Protein 7DRG (pdb70)

Radius of gyration: 28.79 Å; Cα contacts (8 Å, |Δi|>4): 1448; chains: 2; bounding box: 82×48×66 Å

Nearest PDB structures (foldseek):
  7drg-assembly1_A  TM=1.002E+00  e=5.098E-74  Pseudomonas aeruginosa PAO1
  7drg-assembly1_B  TM=9.437E-01  e=1.267E-64  Pseudomonas aeruginosa PAO1
  2zba-assembly1_A  TM=2.761E-01  e=6.057E-01  Fusarium sporotrichioides
  8adl-assembly1_W  TM=2.824E-01  e=2.781E+00  Saccharomyces cerevisiae
  7ecv-assembly1_L  TM=2.257E-01  e=3.729E+00  Pseudomonas aeruginosa

Foldseek 3Di:
DVPVVVVCVVPVCPQFDWDVTATFKGKFKKKKFKFFDCLDPQLVVLLLVLVVLLCVPCVVQWFWKAFDDDPDDDRIDGPVPDDRSPPPPHQFDWDWIWIARTPDLQHHHQFIWTWTAHHNVCVCPQTIIMTMTTHGPVVCVVVVCSVVVSNLSSCQRRVGAKMEIFIEMGGGPPPLDDDDQPLLVLALAQYDTFDCRVQNRDPLNPDSFYQFYHQKIWHFPVLCVQLPHDVVVPVQQDLFAWWWADHDTTIIIGQGLHTAPAPDPVGGANLSRLSVCVSRVSRHRQARAAGSPDCVNRVSSSVSSCSSYDPPVCNVVSVVCCVPPGHTDDVSRDPPNTD/DPVPVVVVVVVPDPDDQWDAFLPQVVHGDDATFKGKFKKKKFKFFDCLDPQLLVLLLVLVVLLCVVCVVQWFWKAFDPDPDDDRIDTPVPDDRSPPPPGQQDWDWIWIARGPDLQYHHQWIWTWTAHHPVCVCVQTIIMTMTTHGPVVCVVQVCSVVVSNLSSCLRRVGAKMEIFIEMGGGPPRNLSVQLVRLSLVSAQYDFADCRVLRRDPLNPASAAQFYWQKIKHFQVLCVLLPHPVVLCVQQPLQAWWWADRPGIIIIGQGLHTAPAPDPVGGHNLSRLSNCVSRVSRHRQASAFRHDDDDPPGDGRGDPNRSVSSCVSYDDPVCNVVSVVCCVPPGHTDDPSRDPPNTD

InterPro domains:
  IPR021815 Type VI immunity for VRR-NUC [PF11876] (58-331)

Structure (mmCIF, N/CA/C/O backbone):
data_7DRG
#
_entry.id   7DRG
#
_cell.length_a   81.244
_cell.length_b   46.036
_cell.length_c   97.740
_cell.angle_alpha   90.000
_cell.angle_beta   95.700
_cell.angle_gamma   90.000
#
_symmetry.space_group_name_H-M   'P 1 21 1'
#
loop_
_entity.id
_entity.type
_entity.pdbx_description
1 polymer PA0821
2 water water
#
loop_
_atom_site.group_PDB
_atom_site.id
_atom_site.type_symbol
_atom_site.label_atom_id
_atom_site.label_alt_id
_atom_site.label_comp_id
_atom_site.label_asym_id
_atom_site.label_entity_id
_atom_site.label_seq_id
_atom_site.pdbx_PDB_ins_code
_atom_site.Cartn_x
_atom_site.Cartn_y
_atom_site.Cartn_z
_atom_site.occupancy
_atom_site.B_iso_or_equiv
_atom_site.auth_seq_id
_atom_site.auth_comp_id
_atom_site.auth_asym_id
_atom_site.auth_atom_id
_atom_site.pdbx_PDB_model_num
ATOM 1 N N . PRO A 1 4 ? 11.020 31.126 18.689 1.00 84.04 4 PRO A N 1
ATOM 2 C CA . PRO A 1 4 ? 12.024 32.043 19.239 1.00 85.61 4 PRO A CA 1
ATOM 3 C C . PRO A 1 4 ? 13.159 32.305 18.273 1.00 85.32 4 PRO A C 1
ATOM 4 O O . PRO A 1 4 ? 14.301 31.985 18.614 1.00 83.71 4 PRO A O 1
ATOM 8 N N . PHE A 1 5 ? 12.857 32.837 17.088 1.00 88.66 5 PHE A N 1
ATOM 9 C CA . PHE A 1 5 ? 13.918 33.241 16.175 1.00 86.45 5 PHE A CA 1
ATOM 10 C C . PHE A 1 5 ? 14.959 34.077 16.906 1.00 82.70 5 PHE A C 1
ATOM 11 O O . PHE A 1 5 ? 16.158 33.775 16.872 1.00 85.51 5 PHE A O 1
ATOM 19 N N . ASP A 1 6 ? 14.509 35.132 17.579 1.00 75.26 6 ASP A N 1
ATOM 20 C CA . ASP A 1 6 ? 15.330 35.944 18.471 1.00 68.05 6 ASP A CA 1
ATOM 21 C C . ASP A 1 6 ? 14.753 35.739 19.870 1.00 58.20 6 ASP A C 1
ATOM 22 O O . ASP A 1 6 ? 13.737 36.344 20.226 1.00 54.05 6 ASP A O 1
ATOM 27 N N . LEU A 1 7 ? 15.401 34.874 20.658 1.00 55.65 7 LEU A N 1
ATOM 28 C CA . LEU A 1 7 ? 14.829 34.472 21.941 1.00 51.95 7 LEU A CA 1
ATOM 29 C C . LEU A 1 7 ? 14.703 35.658 22.888 1.00 47.65 7 LEU A C 1
ATOM 30 O O . LEU A 1 7 ? 13.664 35.839 23.535 1.00 45.83 7 LEU A O 1
ATOM 35 N N . ALA A 1 8 ? 15.759 36.470 22.998 1.00 44.86 8 ALA A N 1
ATOM 36 C CA . ALA A 1 8 ? 15.701 37.647 23.862 1.00 48.47 8 ALA A CA 1
ATOM 37 C C . ALA A 1 8 ? 14.566 38.580 23.453 1.00 53.50 8 ALA A C 1
ATOM 38 O O . ALA A 1 8 ? 13.815 39.072 24.306 1.00 50.92 8 ALA A O 1
ATOM 40 N N . ALA A 1 9 ? 14.411 38.818 22.146 1.00 54.50 9 ALA A N 1
ATOM 41 C CA . ALA A 1 9 ? 13.316 39.657 21.673 1.00 55.71 9 ALA A CA 1
ATOM 42 C C . ALA A 1 9 ? 11.964 39.040 22.003 1.00 47.26 9 ALA A C 1
ATOM 43 O O . ALA A 1 9 ? 11.019 39.757 22.347 1.00 48.03 9 ALA A O 1
ATOM 45 N N . GLU A 1 10 ? 11.849 37.712 21.906 1.00 44.93 10 GLU A N 1
ATOM 46 C CA . GLU A 1 10 ? 10.584 37.059 22.235 1.00 49.11 10 GLU A CA 1
ATOM 47 C C . GLU A 1 10 ? 10.279 37.154 23.726 1.00 42.14 10 GLU A C 1
ATOM 48 O O . GLU A 1 10 ? 9.127 37.382 24.118 1.00 40.61 10 GLU A O 1
ATOM 54 N N . LEU A 1 11 ? 11.294 36.974 24.574 1.00 42.28 11 LEU A N 1
ATOM 55 C CA . LEU A 1 11 ? 11.091 37.109 26.012 1.00 45.53 11 LEU A CA 1
ATOM 56 C C . LEU A 1 11 ? 10.757 38.539 26.418 1.00 49.99 11 LEU A C 1
ATOM 57 O O . LEU A 1 11 ? 10.147 38.745 27.473 1.00 54.10 11 LEU A O 1
ATOM 62 N N . ALA A 1 12 ? 11.148 39.530 25.611 1.00 45.98 12 ALA A N 1
ATOM 63 C CA . ALA A 1 12 ? 10.785 40.912 25.911 1.00 46.93 12 ALA A CA 1
ATOM 64 C C . ALA A 1 12 ? 9.275 41.107 25.853 1.00 50.40 12 ALA A C 1
ATOM 65 O O . ALA A 1 12 ? 8.704 41.853 26.658 1.00 50.95 12 ALA A O 1
ATOM 67 N N . LYS A 1 13 ? 8.612 40.445 24.908 1.00 49.23 13 LYS A N 1
ATOM 68 C CA . LYS A 1 13 ? 7.167 40.573 24.767 1.00 51.24 13 LYS A CA 1
ATOM 69 C C . LYS A 1 13 ? 6.405 39.564 25.618 1.00 53.78 13 LYS A C 1
ATOM 70 O O . LYS A 1 13 ? 5.266 39.838 26.017 1.00 51.51 13 LYS A O 1
ATOM 76 N N . GLN A 1 14 ? 7.007 38.406 25.905 1.00 55.29 14 GLN A N 1
ATOM 77 C CA . GLN A 1 14 ? 6.429 37.395 26.792 1.00 54.35 14 GLN A CA 1
ATOM 78 C C . GLN A 1 14 ? 7.507 36.933 27.766 1.00 54.57 14 GLN A C 1
ATOM 79 O O . GLN A 1 14 ? 8.238 35.972 27.489 1.00 47.48 14 GLN A O 1
ATOM 85 N N . PRO A 1 15 ? 7.633 37.591 28.923 1.00 51.79 15 PRO A N 1
ATOM 86 C CA . PRO A 1 15 ? 8.689 37.205 29.880 1.00 54.61 15 PRO A CA 1
ATOM 87 C C . PRO A 1 15 ? 8.579 35.773 30.378 1.00 53.92 15 PRO A C 1
ATOM 88 O O . PRO A 1 15 ? 9.607 35.143 30.660 1.00 47.16 15 PRO A O 1
ATOM 92 N N . HIS A 1 16 ? 7.363 35.242 30.509 1.00 49.74 16 HIS A N 1
ATOM 93 C CA . HIS A 1 16 ? 7.146 33.887 30.995 1.00 48.52 16 HIS A CA 1
ATOM 94 C C . HIS A 1 16 ? 6.918 32.893 29.857 1.00 42.27 16 HIS A C 1
ATOM 95 O O . HIS A 1 16 ? 6.312 31.837 30.074 1.00 42.68 16 HIS A O 1
ATOM 102 N N . LEU A 1 17 ? 7.417 33.202 28.654 1.00 40.59 17 LEU A N 1
ATOM 103 C CA . LEU A 1 17 ? 7.206 32.329 27.499 1.00 44.80 17 LEU A CA 1
ATOM 104 C C . LEU A 1 17 ? 7.770 30.927 27.724 1.00 41.90 17 LEU A C 1
ATOM 105 O O . LEU A 1 17 ? 7.187 29.937 27.266 1.00 41.70 17 LEU A O 1
ATOM 110 N N . LEU A 1 18 ? 8.903 30.817 28.404 1.00 40.67 18 LEU A N 1
ATOM 111 C CA . LEU A 1 18 ? 9.519 29.515 28.615 1.00 40.18 18 LEU A CA 1
ATOM 112 C C . LEU A 1 18 ? 8.926 28.753 29.797 1.00 35.65 18 LEU A C 1
ATOM 113 O O . LEU A 1 18 ? 9.358 27.626 30.074 1.00 31.82 18 LEU A O 1
ATOM 118 N N . GLU A 1 19 ? 7.986 29.351 30.530 1.00 32.13 19 GLU A N 1
ATOM 119 C CA . GLU A 1 19 ? 7.444 28.766 31.747 1.00 36.79 19 GLU A CA 1
ATOM 120 C C . GLU A 1 19 ? 6.008 28.297 31.550 1.00 45.28 19 GLU A C 1
ATOM 121 O O . GLU A 1 19 ? 5.251 28.848 30.743 1.00 43.74 19 GLU A O 1
ATOM 127 N N . ILE A 1 20 ? 5.646 27.268 32.310 1.00 38.34 20 ILE A N 1
ATOM 128 C CA . ILE A 1 20 ? 4.269 26.806 32.444 1.00 35.07 20 ILE A CA 1
ATOM 129 C C . ILE A 1 20 ? 3.900 26.921 33.916 1.00 38.75 20 ILE A C 1
ATOM 130 O O . ILE A 1 20 ? 4.612 26.395 34.780 1.00 34.31 20 ILE A O 1
ATOM 135 N N . ALA A 1 21 ? 2.811 27.630 34.199 1.00 39.01 21 ALA A N 1
ATOM 136 C CA . ALA A 1 21 ? 2.438 27.913 35.578 1.00 49.84 21 ALA A CA 1
ATOM 137 C C . ALA A 1 21 ? 1.962 26.649 36.285 1.00 53.30 21 ALA A C 1
ATOM 138 O O . ALA A 1 21 ? 1.355 25.761 35.681 1.00 49.97 21 ALA A O 1
ATOM 140 N N . GLY A 1 22 ? 2.249 26.575 37.581 1.00 53.20 22 GLY A N 1
ATOM 141 C CA . GLY A 1 22 ? 1.775 25.483 38.408 1.00 52.42 22 GLY A CA 1
ATOM 142 C C . GLY A 1 22 ? 0.563 25.900 39.219 1.00 57.05 22 GLY A C 1
ATOM 143 O O . GLY A 1 22 ? 0.496 27.032 39.705 1.00 60.67 22 GLY A O 1
ATOM 144 N N . GLU A 1 31 ? 0.125 29.641 46.529 1.00 74.82 31 GLU A N 1
ATOM 145 C CA . GLU A 1 31 ? -0.123 28.345 45.904 1.00 80.22 31 GLU A CA 1
ATOM 146 C C . GLU A 1 31 ? 0.301 28.334 44.436 1.00 81.72 31 GLU A C 1
ATOM 147 O O . GLU A 1 31 ? 0.120 27.334 43.739 1.00 83.88 31 GLU A O 1
ATOM 153 N N . ASP A 1 32 ? 0.860 29.445 43.967 1.00 73.76 32 ASP A N 1
ATOM 154 C CA . ASP A 1 32 ? 1.308 29.567 42.587 1.00 67.12 32 ASP A CA 1
ATOM 155 C C . ASP A 1 32 ? 2.803 29.289 42.511 1.00 59.11 32 ASP A C 1
ATOM 156 O O . ASP A 1 32 ? 3.585 29.837 43.296 1.00 54.21 32 ASP A O 1
ATOM 161 N N . TYR A 1 33 ? 3.194 28.426 41.579 1.00 50.66 33 TYR A N 1
ATOM 162 C CA . TYR A 1 33 ? 4.593 28.065 41.410 1.00 41.85 33 TYR A CA 1
ATOM 163 C C . TYR A 1 33 ? 4.853 27.824 39.931 1.00 36.82 33 TYR A C 1
ATOM 164 O O . TYR A 1 33 ? 3.925 27.720 39.125 1.00 38.50 33 TYR A O 1
ATOM 173 N N . ILE A 1 34 ? 6.133 27.741 39.578 1.00 32.47 34 ILE A N 1
ATOM 174 C CA . ILE A 1 34 ? 6.529 27.443 38.204 1.00 29.68 34 ILE A CA 1
ATOM 175 C C . ILE A 1 34 ? 6.488 25.930 38.028 1.00 26.47 34 ILE A C 1
ATOM 176 O O . ILE A 1 34 ? 7.266 25.205 38.649 1.00 30.17 34 ILE A O 1
ATOM 181 N N . GLY A 1 35 ? 5.570 25.448 37.185 1.00 28.41 35 GLY A N 1
ATOM 182 C CA . GLY A 1 35 ? 5.434 24.014 36.995 1.00 27.68 35 GLY A CA 1
ATOM 183 C C . GLY A 1 35 ? 6.418 23.431 36.006 1.00 29.43 35 GLY A C 1
ATOM 184 O O . GLY A 1 35 ? 6.759 22.248 36.096 1.00 30.13 35 GLY A O 1
ATOM 185 N N . ALA A 1 36 ? 6.878 24.232 35.050 1.00 26.23 36 ALA A N 1
ATOM 186 C CA . ALA A 1 36 ? 7.821 23.746 34.049 1.00 24.52 36 ALA A CA 1
ATOM 187 C C . ALA A 1 36 ? 8.585 24.929 33.477 1.00 28.97 36 ALA A C 1
ATOM 188 O O . ALA A 1 36 ? 8.045 26.031 33.367 1.00 25.69 36 ALA A O 1
ATOM 190 N N . VAL A 1 37 ? 9.847 24.699 33.116 1.00 22.47 37 VAL A N 1
ATOM 191 C CA . VAL A 1 37 ? 10.634 25.722 32.438 1.00 24.16 37 VAL A CA 1
ATOM 192 C C . VAL A 1 37 ? 11.447 25.073 31.323 1.00 24.55 37 VAL A C 1
ATOM 193 O O . VAL A 1 37 ? 12.074 24.025 31.519 1.00 23.44 37 VAL A O 1
ATOM 197 N N . LEU A 1 38 ? 11.417 25.693 30.147 1.00 22.63 38 LEU A N 1
ATOM 198 C CA . LEU A 1 38 ? 12.168 25.197 29.003 1.00 21.99 38 LEU A CA 1
ATOM 199 C C . LEU A 1 38 ? 13.639 25.581 29.133 1.00 24.72 38 LEU A C 1
ATOM 200 O O . LEU A 1 38 ? 13.971 26.742 29.391 1.00 24.45 38 LEU A O 1
ATOM 205 N N . CYS A 1 39 ? 14.523 24.603 28.956 1.00 21.48 39 CYS A N 1
ATOM 206 C CA . CYS A 1 39 ? 15.947 24.822 29.161 1.00 20.47 39 CYS A CA 1
ATOM 207 C C . CYS A 1 39 ? 16.727 23.855 28.279 1.00 17.55 39 CYS A C 1
ATOM 208 O O . CYS A 1 39 ? 16.153 23.094 27.499 1.00 19.90 39 CYS A O 1
ATOM 211 N N . LEU A 1 40 ? 18.058 23.897 28.401 1.00 18.58 40 LEU A N 1
ATOM 212 C CA . LEU A 1 40 ? 18.947 22.975 27.696 1.00 18.41 40 LEU A CA 1
ATOM 213 C C . LEU A 1 40 ? 19.387 21.911 28.696 1.00 17.43 40 LEU A C 1
ATOM 214 O O . LEU A 1 40 ? 20.115 22.212 29.643 1.00 20.54 40 LEU A O 1
ATOM 219 N N . ARG A 1 41 ? 18.929 20.680 28.497 1.00 17.41 41 ARG A N 1
ATOM 220 C CA . ARG A 1 41 ? 19.121 19.601 29.454 1.00 17.62 41 ARG A CA 1
ATOM 221 C C . ARG A 1 41 ? 19.888 18.452 28.817 1.00 19.55 41 ARG A C 1
ATOM 222 O O . ARG A 1 41 ? 19.621 18.077 27.671 1.00 19.17 41 ARG A O 1
ATOM 230 N N . GLY A 1 42 ? 20.850 17.909 29.557 1.00 18.34 42 GLY A N 1
ATOM 231 C CA . GLY A 1 42 ? 21.540 16.690 29.170 1.00 19.09 42 GLY A CA 1
ATOM 232 C C . GLY A 1 42 ? 21.131 15.549 30.082 1.00 18.69 42 GLY A C 1
ATOM 233 O O . GLY A 1 42 ? 20.940 15.745 31.281 1.00 19.78 42 GLY A O 1
ATOM 234 N N . THR A 1 43 ? 21.011 14.358 29.502 1.00 19.58 43 THR A N 1
ATOM 235 C CA . THR A 1 43 ? 20.584 13.158 30.216 1.00 19.54 43 THR A CA 1
ATOM 236 C C . THR A 1 43 ? 21.577 12.052 29.903 1.00 22.88 43 THR A C 1
ATOM 237 O O . THR A 1 43 ? 21.796 11.734 28.730 1.00 22.44 43 THR A O 1
ATOM 241 N N . LEU A 1 44 ? 22.176 11.467 30.935 1.00 22.99 44 LEU A N 1
ATOM 242 C CA . LEU A 1 44 ? 23.137 10.388 30.756 1.00 23.63 44 LEU A CA 1
ATOM 243 C C . LEU A 1 44 ? 22.680 9.177 31.553 1.00 27.26 44 LEU A C 1
ATOM 244 O O . LEU A 1 44 ? 22.389 9.291 32.747 1.00 25.07 44 LEU A O 1
ATOM 249 N N . TYR A 1 45 ? 22.609 8.027 30.890 1.00 23.27 45 TYR A N 1
ATOM 250 C CA . TYR A 1 45 ? 22.274 6.758 31.528 1.00 26.32 45 TYR A CA 1
ATOM 251 C C . TYR A 1 45 ? 23.561 5.962 31.708 1.00 25.76 45 TYR A C 1
ATOM 252 O O . TYR A 1 45 ? 24.246 5.669 30.727 1.00 26.41 45 TYR A O 1
ATOM 261 N N . PHE A 1 46 ? 23.883 5.601 32.949 1.00 26.48 46 PHE A N 1
ATOM 262 C CA . PHE A 1 46 ? 25.183 5.006 33.227 1.00 26.69 46 PHE A CA 1
ATOM 263 C C . PHE A 1 46 ? 25.037 3.958 34.320 1.00 25.74 46 PHE A C 1
ATOM 264 O O . PHE A 1 46 ? 24.045 3.931 35.052 1.00 29.41 46 PHE A O 1
ATOM 272 N N . LYS A 1 47 ? 26.056 3.115 34.448 1.00 27.75 47 LYS A N 1
ATOM 273 C CA . LYS A 1 47 ? 26.009 2.021 35.407 1.00 31.99 47 LYS A CA 1
ATOM 274 C C . LYS A 1 47 ? 27.080 2.179 36.482 1.00 28.61 47 LYS A C 1
ATOM 275 O O . LYS A 1 47 ? 27.990 3.008 36.384 1.00 32.14 47 LYS A O 1
ATOM 281 N N . LYS A 1 48 ? 26.917 1.364 37.533 1.00 35.89 48 LYS A N 1
ATOM 282 C CA . LYS A 1 48 ? 27.838 1.251 38.668 1.00 35.98 48 LYS A CA 1
ATOM 283 C C . LYS A 1 48 ? 27.779 2.462 39.596 1.00 31.69 48 LYS A C 1
ATOM 284 O O . LYS A 1 48 ? 28.766 2.784 40.260 1.00 34.73 48 LYS A O 1
ATOM 290 N N . ALA A 1 49 ? 26.617 3.117 39.697 1.00 29.65 49 ALA A N 1
ATOM 291 C CA . ALA A 1 49 ? 26.501 4.261 40.596 1.00 35.52 49 ALA A CA 1
ATOM 292 C C . ALA A 1 49 ? 26.699 3.873 42.055 1.00 38.44 49 ALA A C 1
ATOM 293 O O . ALA A 1 49 ? 26.922 4.753 42.894 1.00 33.84 49 ALA A O 1
ATOM 295 N N . HIS A 1 50 ? 26.623 2.583 42.374 1.00 39.01 50 HIS A N 1
ATOM 296 C CA . HIS A 1 50 ? 26.797 2.111 43.740 1.00 37.72 50 HIS A CA 1
ATOM 297 C C . HIS A 1 50 ? 28.259 1.907 44.123 1.00 45.71 50 HIS A C 1
ATOM 298 O O . HIS A 1 50 ? 28.534 1.615 45.292 1.00 47.37 50 HIS A O 1
ATOM 305 N N . THR A 1 51 ? 29.225 2.049 43.151 1.00 38.76 51 THR A N 1
ATOM 306 C CA . THR A 1 51 ? 30.646 1.810 43.381 1.00 38.97 51 THR A CA 1
ATOM 307 C C . THR A 1 51 ? 31.370 3.107 43.732 1.00 43.44 51 THR A C 1
ATOM 308 O O . THR A 1 51 ? 30.993 4.183 43.259 1.00 37.05 51 THR A O 1
ATOM 312 N N . PRO A 1 52 ? 32.422 3.028 44.553 1.00 42.12 52 PRO A N 1
ATOM 313 C CA . PRO A 1 52 ? 33.123 4.257 44.962 1.00 40.36 52 PRO A CA 1
ATOM 314 C C . PRO A 1 52 ? 33.773 5.005 43.813 1.00 39.54 52 PRO A C 1
ATOM 315 O O . PRO A 1 52 ? 33.868 6.238 43.863 1.00 40.44 52 PRO A O 1
ATOM 319 N N . LEU A 1 53 ? 34.243 4.295 42.785 1.00 41.46 53 LEU A N 1
ATOM 320 C CA . LEU A 1 53 ? 34.899 4.962 41.665 1.00 39.76 53 LEU A CA 1
ATOM 321 C C . LEU A 1 53 ? 33.921 5.873 40.932 1.00 33.15 53 LEU A C 1
ATOM 322 O O . LEU A 1 53 ? 34.236 7.030 40.627 1.00 31.69 53 LEU A O 1
ATOM 327 N N . VAL A 1 54 ? 32.714 5.369 40.665 1.00 38.55 54 VAL A N 1
ATOM 328 C CA . VAL A 1 54 ? 31.716 6.157 39.950 1.00 31.08 54 VAL A CA 1
ATOM 329 C C . VAL A 1 54 ? 31.178 7.284 40.822 1.00 33.64 54 VAL A C 1
ATOM 330 O O . VAL A 1 54 ? 30.875 8.376 40.325 1.00 31.65 54 VAL A O 1
ATOM 334 N N . ARG A 1 55 ? 31.062 7.058 42.131 1.00 32.20 55 ARG A N 1
ATOM 335 C CA . ARG A 1 55 ? 30.579 8.119 43.006 1.00 33.25 55 ARG A CA 1
ATOM 336 C C . ARG A 1 55 ? 31.532 9.307 43.007 1.00 31.34 55 ARG A C 1
ATOM 337 O O . ARG A 1 55 ? 31.097 10.464 42.987 1.00 32.96 55 ARG A O 1
ATOM 345 N N . GLU A 1 56 ? 32.839 9.043 43.012 1.00 31.50 56 GLU A N 1
ATOM 346 C CA . GLU A 1 56 ? 33.803 10.132 42.894 1.00 31.83 56 GLU A CA 1
ATOM 347 C C . GLU A 1 56 ? 33.681 10.832 41.545 1.00 30.84 56 GLU A C 1
ATOM 348 O O . GLU A 1 56 ? 33.780 12.061 41.468 1.00 32.38 56 GLU A O 1
ATOM 354 N N . SER A 1 57 ? 33.454 10.067 40.474 1.00 31.36 57 SER A N 1
ATOM 355 C CA . SER A 1 57 ? 33.268 10.679 39.159 1.00 28.43 57 SER A CA 1
ATOM 356 C C . SER A 1 57 ? 32.064 11.615 39.148 1.00 27.48 57 SER A C 1
ATOM 357 O O . SER A 1 57 ? 32.121 12.709 38.574 1.00 29.54 57 SER A O 1
ATOM 360 N N . LEU A 1 58 ? 30.964 11.203 39.777 1.00 27.81 58 LEU A N 1
ATOM 361 C CA . LEU A 1 58 ? 29.803 12.083 39.878 1.00 25.64 58 LEU A CA 1
ATOM 362 C C . LEU A 1 58 ? 30.144 13.356 40.638 1.00 29.26 58 LEU A C 1
ATOM 363 O O . LEU A 1 58 ? 29.667 14.444 40.291 1.00 29.35 58 LEU A O 1
ATOM 368 N N . CYS A 1 59 ? 30.982 13.246 41.673 1.00 31.16 59 CYS A N 1
ATOM 369 C CA . CYS A 1 59 ? 31.359 14.435 42.425 1.00 31.79 59 CYS A CA 1
ATOM 370 C C . CYS A 1 59 ? 32.270 15.342 41.614 1.00 27.09 59 CYS A C 1
ATOM 371 O O . CYS A 1 59 ? 32.185 16.569 41.743 1.00 31.49 59 CYS A O 1
ATOM 374 N N . GLN A 1 60 ? 33.141 14.761 40.778 1.00 29.19 60 GLN A N 1
ATOM 375 C CA . GLN A 1 60 ? 33.935 15.560 39.850 1.00 28.15 60 GLN A CA 1
ATOM 376 C C . GLN A 1 60 ? 33.040 16.269 38.843 1.00 27.88 60 GLN A C 1
ATOM 377 O O . GLN A 1 60 ? 33.283 17.431 38.492 1.00 29.27 60 GLN A O 1
ATOM 383 N N . CYS A 1 61 ? 31.996 15.584 38.372 1.00 28.03 61 CYS A N 1
ATOM 384 C CA . CYS A 1 61 ? 31.022 16.220 37.492 1.00 26.15 61 CYS A CA 1
ATOM 385 C C . CYS A 1 61 ? 30.356 17.409 38.173 1.00 26.81 61 CYS A C 1
ATOM 386 O O . CYS A 1 61 ? 30.239 18.487 37.578 1.00 27.13 61 CYS A O 1
ATOM 389 N N . PHE A 1 62 ? 29.935 17.245 39.433 1.00 27.31 62 PHE A N 1
ATOM 390 C CA . PHE A 1 62 ? 29.288 18.355 40.122 1.00 24.90 62 PHE A CA 1
ATOM 391 C C . PHE A 1 62 ? 30.256 19.509 40.351 1.00 29.19 62 PHE A C 1
ATOM 392 O O . PHE A 1 62 ? 29.869 20.674 40.206 1.00 29.31 62 PHE A O 1
ATOM 400 N N . ASP A 1 63 ? 31.510 19.207 40.725 1.00 29.31 63 ASP A N 1
ATOM 401 C CA . ASP A 1 63 ? 32.538 20.243 40.817 1.00 31.84 63 ASP A CA 1
ATOM 402 C C . ASP A 1 63 ? 32.537 21.115 39.570 1.00 29.50 63 ASP A C 1
ATOM 403 O O . ASP A 1 63 ? 32.554 22.349 39.645 1.00 31.14 63 ASP A O 1
ATOM 408 N N . GLU A 1 64 ? 32.533 20.470 38.408 1.00 28.60 64 GLU A N 1
ATOM 409 C CA . GLU A 1 64 ? 32.569 21.175 37.135 1.00 26.21 64 GLU A CA 1
ATOM 410 C C . GLU A 1 64 ? 31.288 21.972 36.898 1.00 25.78 64 GLU A C 1
ATOM 411 O O . GLU A 1 64 ? 31.334 23.133 36.469 1.00 27.10 64 GLU A O 1
ATOM 417 N N . PHE A 1 65 ? 30.132 21.358 37.156 1.00 25.66 65 PHE A N 1
ATOM 418 C CA . PHE A 1 65 ? 28.864 22.066 36.999 1.00 26.74 65 PHE A CA 1
ATOM 419 C C . PHE A 1 65 ? 28.786 23.265 37.937 1.00 22.57 65 PHE A C 1
ATOM 420 O O . PHE A 1 65 ? 28.330 24.348 37.546 1.00 27.71 65 PHE A O 1
ATOM 428 N N . GLU A 1 66 ? 29.242 23.085 39.177 1.00 27.92 66 GLU A N 1
ATOM 429 C CA . GLU A 1 66 ? 29.136 24.127 40.190 1.00 30.83 66 GLU A CA 1
ATOM 430 C C . GLU A 1 66 ? 29.956 25.364 39.839 1.00 28.65 66 GLU A C 1
ATOM 431 O O . GLU A 1 66 ? 29.579 26.476 40.225 1.00 33.63 66 GLU A O 1
ATOM 437 N N . ARG A 1 67 ? 31.078 25.206 39.123 1.00 27.72 67 ARG A N 1
ATOM 438 C CA . ARG A 1 67 ? 31.831 26.386 38.702 1.00 27.86 67 ARG A CA 1
ATOM 439 C C . ARG A 1 67 ? 30.970 27.334 37.875 1.00 32.46 67 ARG A C 1
ATOM 440 O O . ARG A 1 67 ? 31.174 28.552 37.915 1.00 35.93 67 ARG A O 1
ATOM 448 N N . LEU A 1 68 ? 29.997 26.801 37.136 1.00 29.17 68 LEU A N 1
ATOM 449 C CA . LEU A 1 68 ? 29.094 27.629 36.344 1.00 28.20 68 LEU A CA 1
ATOM 450 C C . LEU A 1 68 ? 27.837 28.017 37.114 1.00 27.83 68 LEU A C 1
ATOM 451 O O . LEU A 1 68 ? 27.359 29.154 37.001 1.00 30.27 68 LEU A O 1
ATOM 456 N N . ALA A 1 69 ? 27.301 27.089 37.903 1.00 28.25 69 ALA A N 1
ATOM 457 C CA . ALA A 1 69 ? 25.961 27.229 38.458 1.00 29.41 69 ALA A CA 1
ATOM 458 C C . ALA A 1 69 ? 25.914 27.813 39.861 1.00 31.52 69 ALA A C 1
ATOM 459 O O . ALA A 1 69 ? 24.833 28.228 40.293 1.00 30.80 69 ALA A O 1
ATOM 461 N N . GLU A 1 70 ? 27.033 27.844 40.578 1.00 29.32 70 GLU A N 1
ATOM 462 C CA . GLU A 1 70 ? 27.059 28.327 41.959 1.00 30.62 70 GLU A CA 1
ATOM 463 C C . GLU A 1 70 ? 26.318 29.643 42.174 1.00 35.37 70 GLU A C 1
ATOM 464 O O . GLU A 1 70 ? 25.583 29.734 43.168 1.00 35.89 70 GLU A O 1
ATOM 470 N N . PRO A 1 71 ? 26.421 30.666 41.316 1.00 35.24 71 PRO A N 1
ATOM 471 C CA . PRO A 1 71 ? 25.666 31.900 41.581 1.00 36.95 71 PRO A CA 1
ATOM 472 C C . PRO A 1 71 ? 24.155 31.730 41.527 1.00 37.83 71 PRO A C 1
ATOM 473 O O . PRO A 1 71 ? 23.434 32.572 42.082 1.00 41.44 71 PRO A O 1
ATOM 477 N N . HIS A 1 72 ? 23.651 30.665 40.901 1.00 30.75 72 HIS A N 1
ATOM 478 C CA . HIS A 1 72 ? 22.239 30.565 40.569 1.00 26.91 72 HIS A CA 1
ATOM 479 C C . HIS A 1 72 ? 21.494 29.456 41.298 1.00 30.97 72 HIS A C 1
ATOM 480 O O . HIS A 1 72 ? 20.260 29.497 41.340 1.00 31.04 72 HIS A O 1
ATOM 487 N N . LEU A 1 73 ? 22.197 28.481 41.870 1.00 32.72 73 LEU A N 1
ATOM 488 C CA . LEU A 1 73 ? 21.527 27.384 42.559 1.00 30.28 73 LEU A CA 1
ATOM 489 C C . LEU A 1 73 ? 20.883 27.862 43.860 1.00 28.81 73 LEU A C 1
ATOM 490 O O . LEU A 1 73 ? 21.435 28.699 44.582 1.00 33.80 73 LEU A O 1
ATOM 495 N N . THR A 1 74 ? 19.704 27.319 44.160 1.00 27.76 74 THR A N 1
ATOM 496 C CA . THR A 1 74 ? 18.924 27.761 45.309 1.00 29.57 74 THR A CA 1
ATOM 497 C C . THR A 1 74 ? 18.556 26.653 46.288 1.00 35.10 74 THR A C 1
ATOM 498 O O . THR A 1 74 ? 18.450 26.925 47.488 1.00 33.37 74 THR A O 1
ATOM 502 N N . TRP A 1 75 ? 18.349 25.424 45.819 1.00 31.76 75 TRP A N 1
ATOM 503 C CA . TRP A 1 75 ? 17.795 24.360 46.645 1.00 31.36 75 TRP A CA 1
ATOM 504 C C . TRP A 1 75 ? 18.453 23.024 46.331 1.00 33.55 75 TRP A C 1
ATOM 505 O O . TRP A 1 75 ? 18.833 22.752 45.188 1.00 33.01 75 TRP A O 1
ATOM 516 N N . LEU A 1 76 ? 18.558 22.182 47.360 1.00 31.97 76 LEU A N 1
ATOM 517 C CA . LEU A 1 76 ? 18.916 20.775 47.212 1.00 31.73 76 LEU A CA 1
ATOM 518 C C . LEU A 1 76 ? 17.776 19.910 47.728 1.00 37.15 76 LEU A C 1
ATOM 519 O O . LEU A 1 76 ? 17.425 19.979 48.913 1.00 35.63 76 LEU A O 1
ATOM 524 N N . TRP A 1 77 ? 17.211 19.095 46.843 1.00 32.61 77 TRP A N 1
ATOM 525 C CA . TRP A 1 77 ? 16.197 18.114 47.198 1.00 35.90 77 TRP A CA 1
ATOM 526 C C . TRP A 1 77 ? 16.815 16.723 47.271 1.00 41.03 77 TRP A C 1
ATOM 527 O O . TRP A 1 77 ? 17.606 16.333 46.405 1.00 38.53 77 TRP A O 1
ATOM 538 N N . ARG A 1 78 ? 16.446 15.981 48.313 1.00 37.39 78 ARG A N 1
ATOM 539 C CA . ARG A 1 78 ? 16.862 14.598 48.495 1.00 40.65 78 ARG A CA 1
ATOM 540 C C . ARG A 1 78 ? 15.660 13.794 48.965 1.00 51.55 78 ARG A C 1
ATOM 541 O O . ARG A 1 78 ? 14.891 14.258 49.810 1.00 49.87 78 ARG A O 1
ATOM 549 N N . GLU A 1 79 ? 15.495 12.596 48.410 1.00 49.93 79 GLU A N 1
ATOM 550 C CA . GLU A 1 79 ? 14.382 11.724 48.769 1.00 55.75 79 GLU A CA 1
ATOM 551 C C . GLU A 1 79 ? 14.809 10.823 49.922 1.00 59.83 79 GLU A C 1
ATOM 552 O O . GLU A 1 79 ? 15.628 9.916 49.743 1.00 59.04 79 GLU A O 1
ATOM 558 N N . GLU A 1 80 ? 14.255 11.089 51.110 1.00 64.58 80 GLU A N 1
ATOM 559 C CA . GLU A 1 80 ? 14.468 10.329 52.338 1.00 70.19 80 GLU A CA 1
ATOM 560 C C . GLU A 1 80 ? 15.951 10.142 52.638 1.00 70.83 80 GLU A C 1
ATOM 561 O O . GLU A 1 80 ? 16.462 9.018 52.559 1.00 77.84 80 GLU A O 1
ATOM 567 N N . PRO A 1 81 ? 16.673 11.207 52.986 1.00 63.55 81 PRO A N 1
ATOM 568 C CA . PRO A 1 81 ? 18.104 11.063 53.277 1.00 65.26 81 PRO A CA 1
ATOM 569 C C . PRO A 1 81 ? 18.342 10.574 54.696 1.00 73.38 81 PRO A C 1
ATOM 570 O O . PRO A 1 81 ? 17.645 10.962 55.637 1.00 78.72 81 PRO A O 1
ATOM 574 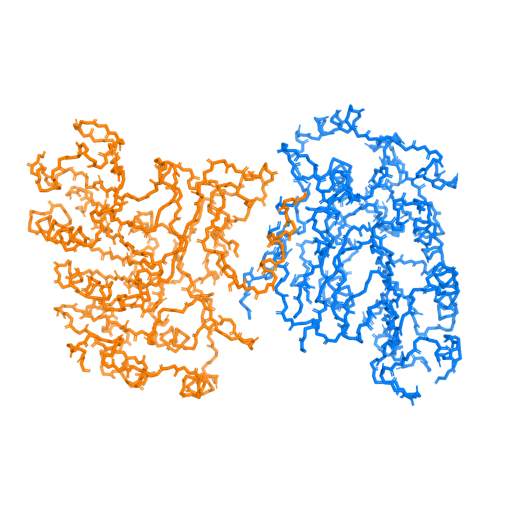N N . ALA A 1 82 ? 19.347 9.708 54.842 1.00 74.40 82 ALA A N 1
ATOM 575 C CA . ALA A 1 82 ? 19.707 9.208 56.163 1.00 76.98 82 ALA A CA 1
ATOM 576 C C . ALA A 1 82 ? 20.303 10.295 57.045 1.00 80.51 82 ALA A C 1
ATOM 577 O O . ALA A 1 82 ? 20.253 10.177 58.274 1.00 87.64 82 ALA A O 1
ATOM 579 N N . GLN A 1 83 ? 20.858 11.347 56.448 1.00 76.93 83 GLN A N 1
ATOM 580 C CA . GLN A 1 83 ? 21.493 12.433 57.181 1.00 76.55 83 GLN A CA 1
ATOM 581 C C . GLN A 1 83 ? 20.967 13.746 56.626 1.00 72.12 83 GLN A C 1
ATOM 582 O O . GLN A 1 83 ? 21.193 14.061 55.453 1.00 72.61 83 GLN A O 1
ATOM 588 N N . GLY A 1 84 ? 20.255 14.497 57.455 1.00 72.45 84 GLY A N 1
ATOM 589 C CA . GLY A 1 84 ? 19.700 15.770 57.045 1.00 66.26 84 GLY A CA 1
ATOM 590 C C . GLY A 1 84 ? 18.242 15.667 56.649 1.00 59.10 84 GLY A C 1
ATOM 591 O O . GLY A 1 84 ? 17.552 14.675 56.902 1.00 58.97 84 GLY A O 1
ATOM 592 N N . LYS A 1 85 ? 17.778 16.722 55.994 1.00 50.15 85 LYS A N 1
ATOM 593 C CA . LYS A 1 85 ? 16.379 16.897 55.645 1.00 47.53 85 LYS A CA 1
ATOM 594 C C . LYS A 1 85 ? 16.171 16.786 54.140 1.00 44.87 85 LYS A C 1
ATOM 595 O O . LYS A 1 85 ? 17.127 16.878 53.362 1.00 49.81 85 LYS A O 1
ATOM 601 N N . PRO A 1 86 ? 14.926 16.571 53.694 1.00 49.11 86 PRO A N 1
ATOM 602 C CA . PRO A 1 86 ? 14.678 16.477 52.243 1.00 45.01 86 PRO A CA 1
ATOM 603 C C . PRO A 1 86 ? 14.992 17.754 51.483 1.00 46.59 86 PRO A C 1
ATOM 604 O O . PRO A 1 86 ? 15.455 17.687 50.336 1.00 43.09 86 PRO A O 1
ATOM 608 N N . LEU A 1 87 ? 14.742 18.916 52.078 1.00 43.29 87 LEU A N 1
ATOM 609 C CA . LEU A 1 87 ? 14.972 20.199 51.428 1.00 37.88 87 LEU A CA 1
ATOM 610 C C . LEU A 1 87 ? 16.022 20.982 52.207 1.00 35.37 87 LEU A C 1
ATOM 611 O O . LEU A 1 87 ? 15.952 21.072 53.439 1.00 38.89 87 LEU A O 1
ATOM 616 N N . THR A 1 88 ? 16.990 21.546 51.484 1.00 37.36 88 THR A N 1
ATOM 617 C CA . THR A 1 88 ? 18.063 22.342 52.061 1.00 34.28 88 THR A CA 1
ATOM 618 C C . THR A 1 88 ? 18.355 23.525 51.148 1.00 40.84 88 THR A C 1
ATOM 619 O O . THR A 1 88 ? 18.416 23.369 49.925 1.00 39.24 88 THR A O 1
ATOM 623 N N . ALA A 1 89 ? 18.531 24.703 51.743 1.00 38.44 89 ALA A N 1
ATOM 624 C CA . ALA A 1 89 ? 18.995 25.854 50.982 1.00 36.68 89 ALA A CA 1
ATOM 625 C C . ALA A 1 89 ? 20.398 25.593 50.452 1.00 33.90 89 ALA A C 1
ATOM 626 O O . ALA A 1 89 ? 21.260 25.078 51.167 1.00 33.45 89 ALA A O 1
ATOM 628 N N . TYR A 1 90 ? 20.624 25.946 49.184 1.00 34.63 90 TYR A N 1
ATOM 629 C CA . TYR A 1 90 ? 21.892 25.612 48.543 1.00 38.84 90 TYR A CA 1
ATOM 630 C C . TYR A 1 90 ? 23.080 26.241 49.268 1.00 33.44 90 TYR A C 1
ATOM 631 O O . TYR A 1 90 ? 24.107 25.584 49.466 1.00 35.25 90 TYR A O 1
ATOM 640 N N . ARG A 1 91 ? 22.948 27.507 49.685 1.00 36.43 91 ARG A N 1
ATOM 641 C CA . ARG A 1 91 ? 24.024 28.200 50.391 1.00 39.11 91 ARG A CA 1
ATOM 642 C C . ARG A 1 91 ? 24.536 27.413 51.589 1.00 38.84 91 ARG A C 1
ATOM 643 O O . ARG A 1 91 ? 25.694 27.579 51.986 1.00 41.38 91 ARG A O 1
ATOM 651 N N . ASP A 1 92 ? 23.702 26.555 52.176 1.00 39.53 92 ASP A N 1
ATOM 652 C CA . ASP A 1 92 ? 24.036 25.876 53.422 1.00 42.29 92 ASP A CA 1
ATOM 653 C C . ASP A 1 92 ? 24.303 24.388 53.253 1.00 46.59 92 ASP A C 1
ATOM 654 O O . ASP A 1 92 ? 24.424 23.676 54.254 1.00 47.85 92 ASP A O 1
ATOM 659 N N . THR A 1 93 ? 24.392 23.893 52.024 1.00 41.57 93 THR A N 1
ATOM 660 C CA . THR A 1 93 ? 24.597 22.466 51.830 1.00 39.69 93 THR A CA 1
ATOM 661 C C . THR A 1 93 ? 26.029 22.065 52.173 1.00 39.35 93 THR A C 1
ATOM 662 O O . THR A 1 93 ? 26.967 22.860 52.069 1.00 42.34 93 THR A O 1
ATOM 666 N N . GLN A 1 94 ? 26.186 20.814 52.598 1.00 41.89 94 GLN A N 1
ATOM 667 C CA . GLN A 1 94 ? 27.504 20.231 52.746 1.00 42.74 94 GLN A CA 1
ATOM 668 C C . GLN A 1 94 ? 28.109 19.972 51.368 1.00 41.07 94 GLN A C 1
ATOM 669 O O . GLN A 1 94 ? 27.388 19.910 50.369 1.00 44.29 94 GLN A O 1
ATOM 675 N N . PRO A 1 95 ? 29.432 19.830 51.287 1.00 45.18 95 PRO A N 1
ATOM 676 C CA . PRO A 1 95 ? 30.039 19.333 50.046 1.00 44.60 95 PRO A CA 1
ATOM 677 C C . PRO A 1 95 ? 29.438 17.989 49.654 1.00 45.16 95 PRO A C 1
ATOM 678 O O . PRO A 1 95 ? 29.140 17.151 50.506 1.00 43.88 95 PRO A O 1
ATOM 682 N N . LEU A 1 96 ? 29.247 17.792 48.346 1.00 38.16 96 LEU A N 1
ATOM 683 C CA . LEU A 1 96 ? 28.606 16.567 47.877 1.00 39.50 96 LEU A CA 1
ATOM 684 C C . LEU A 1 96 ? 29.390 15.325 48.284 1.00 35.84 96 LEU A C 1
ATOM 685 O O . LEU A 1 96 ? 28.791 14.285 48.583 1.00 45.24 96 LEU A O 1
ATOM 690 N N . ARG A 1 97 ? 30.722 15.414 48.312 1.00 38.27 97 ARG A N 1
ATOM 691 C CA . ARG A 1 97 ? 31.538 14.259 48.682 1.00 42.80 97 ARG A CA 1
ATOM 692 C C . ARG A 1 97 ? 31.295 13.821 50.117 1.00 46.95 97 ARG A C 1
ATOM 693 O O . ARG A 1 97 ? 31.454 12.640 50.444 1.00 46.22 97 ARG A O 1
ATOM 701 N N . GLU A 1 98 ? 30.924 14.748 50.989 1.00 45.71 98 GLU A N 1
ATOM 702 C CA . GLU A 1 98 ? 30.756 14.374 52.384 1.00 49.88 98 GLU A CA 1
ATOM 703 C C . GLU A 1 98 ? 29.386 13.777 52.647 1.00 49.42 98 GLU A C 1
ATOM 704 O O . GLU A 1 98 ? 29.235 12.966 53.564 1.00 53.57 98 GLU A O 1
ATOM 726 N N . GLY A 1 101 ? 30.024 10.362 51.259 1.00 61.07 101 GLY A N 1
ATOM 727 C CA . GLY A 1 101 ? 30.853 9.607 52.184 1.00 62.24 101 GLY A CA 1
ATOM 728 C C . GLY A 1 101 ? 30.051 8.930 53.279 1.00 63.71 101 GLY A C 1
ATOM 729 O O . GLY A 1 101 ? 30.452 7.881 53.790 1.00 70.18 101 GLY A O 1
ATOM 730 N N . ALA A 1 102 ? 28.910 9.512 53.648 1.00 56.36 102 ALA A N 1
ATOM 731 C CA . ALA A 1 102 ? 28.028 8.944 54.660 1.00 56.28 102 ALA A CA 1
ATOM 732 C C . ALA A 1 102 ? 27.166 7.808 54.129 1.00 59.42 102 ALA A C 1
ATOM 733 O O . ALA A 1 102 ? 26.340 7.278 54.881 1.00 60.34 102 ALA A O 1
ATOM 743 N N . ASP A 1 104 ? 26.449 4.070 51.704 1.00 50.19 104 ASP A N 1
ATOM 744 C CA . ASP A 1 104 ? 26.999 2.756 51.418 1.00 57.34 104 ASP A CA 1
ATOM 745 C C . ASP A 1 104 ? 26.545 2.282 50.042 1.00 55.01 104 ASP A C 1
ATOM 746 O O . ASP A 1 104 ? 25.726 2.920 49.375 1.00 47.43 104 ASP A O 1
ATOM 751 N N . GLU A 1 105 ? 27.108 1.140 49.634 1.00 57.83 105 GLU A N 1
ATOM 752 C CA . GLU A 1 105 ? 26.742 0.462 48.392 1.00 54.72 105 GLU A CA 1
ATOM 753 C C . GLU A 1 105 ? 25.235 0.419 48.160 1.00 54.35 105 GLU A C 1
ATOM 754 O O . GLU A 1 105 ? 24.753 0.682 47.053 1.00 49.14 105 GLU A O 1
ATOM 760 N N . ASP A 1 106 ? 24.477 0.070 49.196 1.00 51.86 106 ASP A N 1
ATOM 761 C CA . ASP A 1 106 ? 23.053 -0.193 49.060 1.00 47.73 106 ASP A CA 1
ATOM 762 C C . ASP A 1 106 ? 22.181 1.031 49.307 1.00 48.61 106 ASP A C 1
ATOM 763 O O . ASP A 1 106 ? 20.956 0.895 49.343 1.00 52.07 106 ASP A O 1
ATOM 768 N N . ASP A 1 107 ? 22.769 2.210 49.492 1.00 50.06 107 ASP A N 1
ATOM 769 C CA . ASP A 1 107 ? 21.976 3.425 49.580 1.00 44.56 107 ASP A CA 1
ATOM 770 C C . ASP A 1 107 ? 21.633 3.932 48.184 1.00 42.77 107 ASP A C 1
ATOM 771 O O . ASP A 1 107 ? 22.416 3.797 47.238 1.00 53.23 107 ASP A O 1
ATOM 776 N N . HIS A 1 108 ? 20.439 4.504 48.061 1.00 44.36 108 HIS A N 1
ATOM 777 C CA . HIS A 1 108 ? 19.992 5.102 46.810 1.00 41.98 108 HIS A CA 1
ATOM 778 C C . HIS A 1 108 ? 20.531 6.525 46.707 1.00 46.39 108 HIS A C 1
ATOM 779 O O . HIS A 1 108 ? 20.300 7.349 47.598 1.00 49.05 108 HIS A O 1
ATOM 786 N N . LEU A 1 109 ? 21.259 6.816 45.629 1.00 41.55 109 LEU A N 1
ATOM 787 C CA . LEU A 1 109 ? 21.739 8.172 45.397 1.00 39.03 109 LEU A CA 1
ATOM 788 C C . LEU A 1 109 ? 20.576 9.041 44.938 1.00 39.76 109 LEU A C 1
ATOM 789 O O . LEU A 1 109 ? 19.925 8.731 43.934 1.00 41.93 109 LEU A O 1
ATOM 794 N N . SER A 1 110 ? 20.313 10.126 45.667 1.00 37.70 110 SER A N 1
ATOM 795 C CA . SER A 1 110 ? 19.213 11.038 45.347 1.00 35.21 110 SER A CA 1
ATOM 796 C C . SER A 1 110 ? 19.671 12.458 45.671 1.00 42.58 110 SER A C 1
ATOM 797 O O . SER A 1 110 ? 19.688 12.860 46.838 1.00 45.17 110 SER A O 1
ATOM 800 N N . PHE A 1 111 ? 20.049 13.211 44.639 1.00 32.09 111 PHE A N 1
ATOM 801 C CA . PHE A 1 111 ? 20.455 14.604 44.796 1.00 32.38 111 PHE A CA 1
ATOM 802 C C . PHE A 1 111 ? 19.880 15.406 43.645 1.00 39.36 111 PHE A C 1
ATOM 803 O O . PHE A 1 111 ? 20.179 15.115 42.485 1.00 40.73 111 PHE A O 1
ATOM 811 N N . CYS A 1 112 ? 19.088 16.428 43.958 1.00 32.48 112 CYS A N 1
ATOM 812 C CA . CYS A 1 112 ? 18.497 17.289 42.934 1.00 33.47 112 CYS A CA 1
ATOM 813 C C . CYS A 1 112 ? 18.754 18.746 43.311 1.00 34.27 112 CYS A C 1
ATOM 814 O O . CYS A 1 112 ? 18.041 19.312 44.146 1.00 31.27 112 CYS A O 1
ATOM 817 N N . TYR A 1 113 ? 19.774 19.342 42.701 1.00 28.06 113 TYR A N 1
ATOM 818 C CA . TYR A 1 113 ? 20.057 20.762 42.860 1.00 32.57 113 TYR A CA 1
ATOM 819 C C . TYR A 1 113 ? 19.261 21.543 41.824 1.00 26.86 113 TYR A C 1
ATOM 820 O O . TYR A 1 113 ? 19.271 21.192 40.639 1.00 25.85 113 TYR A O 1
ATOM 829 N N . THR A 1 114 ? 18.573 22.595 42.261 1.00 30.70 114 THR A N 1
ATOM 830 C CA . THR A 1 114 ? 17.751 23.402 41.365 1.00 29.53 114 THR A CA 1
ATOM 831 C C . THR A 1 114 ? 18.043 24.880 41.586 1.00 31.63 114 THR A C 1
ATOM 832 O O . THR A 1 114 ? 18.698 25.274 42.555 1.00 28.47 114 THR A O 1
ATOM 836 N N . SER A 1 115 ? 17.534 25.699 40.666 1.00 31.22 115 SER A N 1
ATOM 837 C CA . SER A 1 115 ? 17.633 27.151 40.748 1.00 30.77 115 SER A CA 1
ATOM 838 C C . SER A 1 115 ? 16.270 27.816 40.896 1.00 30.21 115 SER A C 1
ATOM 839 O O . SER A 1 115 ? 16.165 29.035 40.726 1.00 33.48 115 SER A O 1
ATOM 842 N N . GLY A 1 116 ? 15.223 27.051 41.192 1.00 30.25 116 GLY A N 1
ATOM 843 C CA . GLY A 1 116 ? 13.908 27.652 41.336 1.00 34.98 116 GLY A CA 1
ATOM 844 C C . GLY A 1 116 ? 13.873 28.619 42.507 1.00 36.04 116 GLY A C 1
ATOM 845 O O . GLY A 1 116 ? 14.476 28.379 43.556 1.00 33.20 116 GLY A O 1
ATOM 846 N N . LYS A 1 117 ? 13.159 29.732 42.321 1.00 37.80 117 LYS A N 1
ATOM 847 C CA . LYS A 1 117 ? 13.050 30.722 43.388 1.00 39.95 117 LYS A CA 1
ATOM 848 C C . LYS A 1 117 ? 12.328 30.136 44.598 1.00 36.99 117 LYS A C 1
ATOM 849 O O . LYS A 1 117 ? 12.851 30.154 45.719 1.00 38.27 117 LYS A O 1
ATOM 855 N N . LYS A 1 118 ? 11.122 29.616 44.390 1.00 36.44 118 LYS A N 1
ATOM 856 C CA . LYS A 1 118 ? 10.462 28.834 45.421 1.00 36.22 118 LYS A CA 1
ATOM 857 C C . LYS A 1 118 ? 10.939 27.384 45.356 1.00 39.98 118 LYS A C 1
ATOM 858 O O . LYS A 1 118 ? 11.387 26.896 44.315 1.00 33.11 118 LYS A O 1
ATOM 864 N N . SER A 1 119 ? 10.860 26.724 46.492 1.00 39.45 119 SER A N 1
ATOM 865 C CA . SER A 1 119 ? 11.323 25.331 46.633 1.00 37.15 119 SER A CA 1
ATOM 866 C C . SER A 1 119 ? 10.653 24.405 45.616 1.00 38.21 119 SER A C 1
ATOM 867 O O . SER A 1 119 ? 11.315 23.505 45.143 1.00 42.49 119 SER A O 1
ATOM 870 N N . ARG A 1 120 ? 9.380 24.624 45.308 1.00 36.85 120 ARG A N 1
ATOM 871 C CA . ARG A 1 120 ? 8.695 23.702 44.374 1.00 40.43 120 ARG A CA 1
ATOM 872 C C . ARG A 1 120 ? 8.787 24.220 42.944 1.00 39.95 120 ARG A C 1
ATOM 873 O O . ARG A 1 120 ? 8.242 23.569 42.063 1.00 41.12 120 ARG A O 1
ATOM 881 N N . ASP A 1 121 ? 9.469 25.334 42.735 1.00 34.69 121 ASP A N 1
ATOM 882 C CA . ASP A 1 121 ? 9.569 25.910 41.381 1.00 31.36 121 ASP A CA 1
ATOM 883 C C . ASP A 1 121 ? 10.538 25.112 40.503 1.00 27.61 121 ASP A C 1
ATOM 884 O O . ASP A 1 121 ? 11.599 24.786 40.966 1.00 30.60 121 ASP A O 1
ATOM 889 N N . ALA A 1 122 ? 10.097 24.739 39.308 1.00 27.23 122 ALA A N 1
ATOM 890 C CA . ALA A 1 122 ? 11.035 24.266 38.301 1.00 27.33 122 ALA A CA 1
ATOM 891 C C . ALA A 1 122 ? 12.096 25.332 38.054 1.00 27.58 122 ALA A C 1
ATOM 892 O O . ALA A 1 122 ? 11.806 26.533 38.053 1.00 31.91 122 ALA A O 1
ATOM 894 N N . GLY A 1 123 ? 13.332 24.893 37.856 1.00 27.43 123 GLY A N 1
ATOM 895 C CA . GLY A 1 123 ? 14.434 25.807 37.635 1.00 24.87 123 GLY A CA 1
ATOM 896 C C . GLY A 1 123 ? 15.178 25.456 36.365 1.00 24.92 123 GLY A C 1
ATOM 897 O O . GLY A 1 123 ? 15.214 24.302 35.942 1.00 27.62 123 GLY A O 1
ATOM 898 N N . ALA A 1 124 ? 15.782 26.480 35.756 1.00 25.28 124 ALA A N 1
ATOM 899 C CA . ALA A 1 124 ? 16.504 26.277 34.502 1.00 25.41 124 ALA A CA 1
ATOM 900 C C . ALA A 1 124 ? 17.907 25.721 34.710 1.00 23.20 124 ALA A C 1
ATOM 901 O O . ALA A 1 124 ? 18.474 25.139 33.777 1.00 24.80 124 ALA A O 1
ATOM 903 N N . TRP A 1 125 ? 18.488 25.911 35.892 1.00 22.62 125 TRP A N 1
ATOM 904 C CA . TRP A 1 125 ? 19.716 25.226 36.277 1.00 25.86 125 TRP A CA 1
ATOM 905 C C . TRP A 1 125 ? 19.346 23.973 37.056 1.00 27.55 125 TRP A C 1
ATOM 906 O O . TRP A 1 125 ? 18.495 24.027 37.951 1.00 26.64 125 TRP A O 1
ATOM 917 N N . LEU A 1 126 ? 19.973 22.852 36.717 1.00 23.31 126 LEU A N 1
ATOM 918 C CA . LEU A 1 126 ? 19.630 21.577 37.332 1.00 22.72 126 LEU A CA 1
ATOM 919 C C . LEU A 1 126 ? 20.858 20.681 37.374 1.00 25.16 126 LEU A C 1
ATOM 920 O O . LEU A 1 126 ? 21.635 20.644 36.420 1.00 22.71 126 LEU A O 1
ATOM 925 N N . PHE A 1 127 ? 21.034 19.971 38.490 1.00 24.46 127 PHE A N 1
ATOM 926 C CA . PHE A 1 127 ? 21.974 18.855 38.562 1.00 24.10 127 PHE A CA 1
ATOM 927 C C . PHE A 1 127 ? 21.301 17.770 39.390 1.00 26.88 127 PHE A C 1
ATOM 928 O O . PHE A 1 127 ? 21.086 17.955 40.593 1.00 27.52 127 PHE A O 1
ATOM 936 N N . ASP A 1 128 ? 20.959 16.648 38.754 1.00 23.75 128 ASP A N 1
ATOM 937 C CA . ASP A 1 128 ? 20.078 15.648 39.354 1.00 28.54 128 ASP A CA 1
ATOM 938 C C . ASP A 1 128 ? 20.714 14.275 39.205 1.00 31.16 128 ASP A C 1
ATOM 939 O O . ASP A 1 128 ? 20.934 13.807 38.082 1.00 29.01 128 ASP A O 1
ATOM 944 N N . ILE A 1 129 ? 21.001 13.635 40.337 1.00 29.67 129 ILE A N 1
ATOM 945 C CA . ILE A 1 129 ? 21.580 12.296 40.387 1.00 27.67 129 ILE A CA 1
ATOM 946 C C . ILE A 1 129 ? 20.520 11.322 40.880 1.00 33.42 129 ILE A C 1
ATOM 947 O O . ILE A 1 129 ? 19.881 11.559 41.912 1.00 31.17 129 ILE A O 1
ATOM 952 N N . TYR A 1 130 ? 20.360 10.215 40.160 1.00 27.25 130 TYR A N 1
ATOM 953 C CA . TYR A 1 130 ? 19.453 9.129 40.531 1.00 32.05 130 TYR A CA 1
ATOM 954 C C . TYR A 1 130 ? 20.260 7.839 40.400 1.00 32.91 130 TYR A C 1
ATOM 955 O O . TYR A 1 130 ? 20.453 7.335 39.292 1.00 30.78 130 TYR A O 1
ATOM 964 N N . GLY A 1 131 ? 20.737 7.317 41.527 1.00 30.48 131 GLY A N 1
ATOM 965 C CA . GLY A 1 131 ? 21.673 6.210 41.536 1.00 34.40 131 GLY A CA 1
ATOM 966 C C . GLY A 1 131 ? 21.075 4.971 42.178 1.00 39.98 131 GLY A C 1
ATOM 967 O O . GLY A 1 131 ? 20.636 5.011 43.330 1.00 41.06 131 GLY A O 1
ATOM 968 N N . LYS A 1 132 ? 21.120 3.869 41.437 1.00 36.23 132 LYS A N 1
ATOM 969 C CA . LYS A 1 132 ? 20.518 2.620 41.878 1.00 42.59 132 LYS A CA 1
ATOM 970 C C . LYS A 1 132 ? 21.351 1.973 42.982 1.00 39.35 132 LYS A C 1
ATOM 971 O O . LYS A 1 132 ? 22.576 2.097 43.021 1.00 42.85 132 LYS A O 1
ATOM 977 N N . ARG A 1 133 ? 20.666 1.266 43.878 1.00 44.50 133 ARG A N 1
ATOM 978 C CA . ARG A 1 133 ? 21.333 0.546 44.951 1.00 41.84 133 ARG A CA 1
ATOM 979 C C . ARG A 1 133 ? 22.066 -0.674 44.412 1.00 39.08 133 ARG A C 1
ATOM 980 O O . ARG A 1 133 ? 21.712 -1.228 43.367 1.00 45.83 133 ARG A O 1
ATOM 988 N N . SER A 1 134 ? 23.088 -1.104 45.158 1.00 41.66 134 SER A N 1
ATOM 989 C CA . SER A 1 134 ? 23.879 -2.263 44.761 1.00 44.66 134 SER A CA 1
ATOM 990 C C . SER A 1 134 ? 23.005 -3.497 44.561 1.00 48.83 134 SER A C 1
ATOM 991 O O . SER A 1 134 ? 23.160 -4.223 43.573 1.00 48.83 134 SER A O 1
ATOM 994 N N . TRP A 1 135 ? 22.073 -3.751 45.487 1.00 50.39 135 TRP A N 1
ATOM 995 C CA . TRP A 1 135 ? 21.247 -4.947 45.351 1.00 52.00 135 TRP A CA 1
ATOM 996 C C . TRP A 1 135 ? 20.229 -4.805 44.226 1.00 55.87 135 TRP A C 1
ATOM 997 O O . TRP A 1 135 ? 19.820 -5.810 43.633 1.00 55.84 135 TRP A O 1
ATOM 1008 N N . GLN A 1 136 ? 19.813 -3.577 43.910 1.00 52.65 136 GLN A N 1
ATOM 1009 C CA . GLN A 1 136 ? 18.977 -3.381 42.730 1.00 47.23 136 GLN A CA 1
ATOM 1010 C C . GLN A 1 136 ? 19.764 -3.660 41.458 1.00 41.59 136 GLN A C 1
ATOM 1011 O O . GLN A 1 136 ? 19.240 -4.272 40.519 1.00 46.79 136 GLN A O 1
ATOM 1017 N N . ALA A 1 137 ? 21.027 -3.225 41.415 1.00 44.83 137 ALA A N 1
ATOM 1018 C CA . ALA A 1 137 ? 21.856 -3.479 40.242 1.00 44.79 137 ALA A CA 1
ATOM 1019 C C . ALA A 1 137 ? 22.055 -4.972 40.024 1.00 53.99 137 ALA A C 1
ATOM 1020 O O . ALA A 1 137 ? 21.956 -5.461 38.892 1.00 53.98 137 ALA A O 1
ATOM 1022 N N . LYS A 1 138 ? 22.321 -5.717 41.101 1.00 50.47 138 LYS A N 1
ATOM 1023 C CA . LYS A 1 138 ? 22.533 -7.155 40.987 1.00 55.29 138 LYS A CA 1
ATOM 1024 C C . LYS A 1 138 ? 21.296 -7.887 40.489 1.00 54.48 138 LYS A C 1
ATOM 1025 O O . LYS A 1 138 ? 21.416 -8.996 39.957 1.00 55.39 138 LYS A O 1
ATOM 1039 N N . GLY A 1 140 ? 19.372 -6.765 38.133 1.00 51.83 140 GLY A N 1
ATOM 1040 C CA . GLY A 1 140 ? 19.163 -6.359 36.758 1.00 55.72 140 GLY A CA 1
ATOM 1041 C C . GLY A 1 140 ? 18.669 -4.938 36.571 1.00 51.40 140 GLY A C 1
ATOM 1042 O O . GLY A 1 140 ? 18.628 -4.465 35.427 1.00 51.31 140 GLY A O 1
ATOM 1043 N N . HIS A 1 141 ? 18.281 -4.252 37.650 1.00 42.90 141 HIS A N 1
ATOM 1044 C CA . HIS A 1 141 ? 17.894 -2.842 37.586 1.00 43.63 141 HIS A CA 1
ATOM 1045 C C . HIS A 1 141 ? 19.132 -2.003 37.888 1.00 38.78 141 HIS A C 1
ATOM 1046 O O . HIS A 1 141 ? 19.292 -1.422 38.964 1.00 41.18 141 HIS A O 1
ATOM 1053 N N . ASP A 1 142 ? 20.021 -1.931 36.896 1.00 37.39 142 ASP A N 1
ATOM 1054 C CA . ASP A 1 142 ? 21.382 -1.455 37.096 1.00 38.30 142 ASP A CA 1
ATOM 1055 C C . ASP A 1 142 ? 21.660 -0.084 36.490 1.00 33.61 142 ASP A C 1
ATOM 1056 O O . ASP A 1 142 ? 22.802 0.385 36.560 1.00 35.41 142 ASP A O 1
ATOM 1061 N N . LEU A 1 143 ? 20.660 0.576 35.915 1.00 36.48 143 LEU A N 1
ATOM 1062 C CA . LEU A 1 143 ? 20.873 1.781 35.122 1.00 35.97 143 LEU A CA 1
ATOM 1063 C C . LEU A 1 143 ? 20.498 3.019 35.929 1.00 30.96 143 LEU A C 1
ATOM 1064 O O . LEU A 1 143 ? 19.333 3.193 36.304 1.00 34.04 143 LEU A O 1
ATOM 1069 N N . SER A 1 144 ? 21.485 3.870 36.189 1.00 27.79 144 SER A N 1
ATOM 1070 C CA . SER A 1 144 ? 21.301 5.139 36.877 1.00 28.99 144 SER A CA 1
ATOM 1071 C C . SER A 1 144 ? 21.278 6.289 35.870 1.00 30.16 144 SER A C 1
ATOM 1072 O O . SER A 1 144 ? 21.593 6.122 34.687 1.00 27.48 144 SER A O 1
ATOM 1075 N N . VAL A 1 145 ? 20.903 7.474 36.354 1.00 26.15 145 VAL A N 1
ATOM 1076 C CA . VAL A 1 145 ? 20.684 8.636 35.499 1.00 24.87 145 VAL A CA 1
ATOM 1077 C C . VAL A 1 145 ? 21.332 9.863 36.120 1.00 29.00 145 VAL A C 1
ATOM 1078 O O . VAL A 1 145 ? 21.155 10.130 37.312 1.00 29.32 145 VAL A O 1
ATOM 1082 N N . LEU A 1 146 ? 22.050 10.629 35.303 1.00 24.44 146 LEU A N 1
ATOM 1083 C CA . LEU A 1 146 ? 22.473 11.981 35.647 1.00 24.87 146 LEU A CA 1
ATOM 1084 C C . LEU A 1 146 ? 21.817 12.928 34.654 1.00 26.35 146 LEU A C 1
ATOM 1085 O O . LEU A 1 146 ? 21.950 12.747 33.439 1.00 23.90 146 LEU A O 1
ATOM 1090 N N . GLU A 1 147 ? 21.100 13.920 35.164 1.00 22.05 147 GLU A N 1
ATOM 1091 C CA . GLU A 1 147 ? 20.528 14.971 34.338 1.00 21.71 147 GLU A CA 1
ATOM 1092 C C . GLU A 1 147 ? 21.021 16.326 34.823 1.00 27.19 147 GLU A C 1
ATOM 1093 O O . GLU A 1 147 ? 21.081 16.580 36.028 1.00 26.42 147 GLU A O 1
ATOM 1099 N N . PHE A 1 148 ? 21.352 17.206 33.887 1.00 21.66 148 PHE A N 1
ATOM 1100 C CA . PHE A 1 148 ? 21.776 18.542 34.268 1.00 22.54 148 PHE A CA 1
ATOM 1101 C C . PHE A 1 148 ? 21.317 19.515 33.198 1.00 23.22 148 PHE A C 1
ATOM 1102 O O . PHE A 1 148 ? 21.047 19.126 32.062 1.00 20.01 148 PHE A O 1
ATOM 1110 N N . SER A 1 149 ? 21.187 20.785 33.573 1.00 20.50 149 SER A N 1
ATOM 1111 C CA . SER A 1 149 ? 20.674 21.741 32.604 1.00 22.10 149 SER A CA 1
ATOM 1112 C C . SER A 1 149 ? 21.200 23.141 32.877 1.00 20.89 149 SER A C 1
ATOM 1113 O O . SER A 1 149 ? 21.604 23.477 33.992 1.00 21.97 149 SER A O 1
ATOM 1116 N N . VAL A 1 150 ? 21.186 23.954 31.824 1.00 20.85 150 VAL A N 1
ATOM 1117 C CA . VAL A 1 150 ? 21.471 25.384 31.919 1.00 19.59 150 VAL A CA 1
ATOM 1118 C C . VAL A 1 150 ? 20.356 26.133 31.200 1.00 21.56 150 VAL A C 1
ATOM 1119 O O . VAL A 1 150 ? 19.653 25.560 30.350 1.00 21.19 150 VAL A O 1
ATOM 1123 N N . PRO A 1 151 ? 20.158 27.413 31.522 1.00 22.42 151 PRO A N 1
ATOM 1124 C CA . PRO A 1 151 ? 19.120 28.194 30.839 1.00 24.87 151 PRO A CA 1
ATOM 1125 C C . PRO A 1 151 ? 19.471 28.430 29.380 1.00 21.93 151 PRO A C 1
ATOM 1126 O O . PRO A 1 151 ? 20.640 28.448 28.989 1.00 24.00 151 PRO A O 1
ATOM 1130 N N . LEU A 1 152 ? 18.425 28.642 28.576 1.00 24.36 152 LEU A N 1
ATOM 1131 C CA . LEU A 1 152 ? 18.626 28.865 27.146 1.00 23.36 152 LEU A CA 1
ATOM 1132 C C . LEU A 1 152 ? 19.442 30.126 26.886 1.00 27.58 152 LEU A C 1
ATOM 1133 O O . LEU A 1 152 ? 20.288 30.153 25.983 1.00 27.96 152 LEU A O 1
ATOM 1138 N N . LEU A 1 153 ? 19.200 31.184 27.665 1.00 29.71 153 LEU A N 1
ATOM 1139 C CA . LEU A 1 153 ? 19.951 32.420 27.475 1.00 27.51 153 LEU A CA 1
ATOM 1140 C C . LEU A 1 153 ? 21.410 32.256 27.874 1.00 32.85 153 LEU A C 1
ATOM 1141 O O . LEU A 1 153 ? 22.291 32.858 27.249 1.00 33.26 153 LEU A O 1
ATOM 1146 N N . TYR A 1 154 ? 21.688 31.442 28.892 1.00 28.81 154 TYR A N 1
ATOM 1147 C CA . TYR A 1 154 ? 23.075 31.142 29.225 1.00 28.73 154 TYR A CA 1
ATOM 1148 C C . TYR A 1 154 ? 23.770 30.435 28.069 1.00 25.56 154 TYR A C 1
ATOM 1149 O O . TYR A 1 154 ? 24.907 30.773 27.716 1.00 25.90 154 TYR A O 1
ATOM 1158 N N . GLN A 1 155 ? 23.098 29.451 27.465 1.00 25.91 155 GLN A N 1
ATOM 1159 C CA . GLN A 1 155 ? 23.669 28.756 26.316 1.00 25.23 155 GLN A CA 1
ATOM 1160 C C . GLN A 1 155 ? 23.955 29.720 25.171 1.00 26.14 155 GLN A C 1
ATOM 1161 O O . GLN A 1 155 ? 24.981 29.600 24.493 1.00 27.57 155 GLN A O 1
ATOM 1167 N N . GLU A 1 156 ? 23.056 30.681 24.933 1.00 30.20 156 GLU A N 1
ATOM 1168 C CA . GLU A 1 156 ? 23.261 31.620 23.834 1.00 32.68 156 GLU A CA 1
ATOM 1169 C C . GLU A 1 156 ? 24.508 32.466 24.050 1.00 32.19 156 GLU A C 1
ATOM 1170 O O . GLU A 1 156 ? 25.260 32.724 23.103 1.00 36.42 156 GLU A O 1
ATOM 1176 N N . ARG A 1 157 ? 24.764 32.887 25.289 1.00 28.63 157 ARG A N 1
ATOM 1177 C CA . ARG A 1 157 ? 25.918 33.738 25.557 1.00 33.38 157 ARG A CA 1
ATOM 1178 C C . ARG A 1 157 ? 27.196 32.962 25.867 1.00 34.66 157 ARG A C 1
ATOM 1179 O O . ARG A 1 157 ? 28.287 33.533 25.759 1.00 32.90 157 ARG A O 1
ATOM 1187 N N . GLN A 1 158 ? 27.101 31.684 26.234 1.00 30.41 158 GLN A N 1
ATOM 1188 C CA . GLN A 1 158 ? 28.269 30.831 26.465 1.00 27.04 158 GLN A CA 1
ATOM 1189 C C . GLN A 1 158 ? 28.064 29.513 25.730 1.00 26.21 158 GLN A C 1
ATOM 1190 O O . GLN A 1 158 ? 27.850 28.468 26.353 1.00 26.40 158 GLN A O 1
ATOM 1196 N N . PRO A 1 159 ? 28.145 29.526 24.393 1.00 26.84 159 PRO A N 1
ATOM 1197 C CA . PRO A 1 159 ? 27.698 28.360 23.607 1.00 26.22 159 PRO A CA 1
ATOM 1198 C C . PRO A 1 159 ? 28.567 27.119 23.731 1.00 20.53 159 PRO A C 1
ATOM 1199 O O . PRO A 1 159 ? 28.154 26.062 23.239 1.00 22.09 159 PRO A O 1
ATOM 1203 N N . LEU A 1 160 ? 29.742 27.185 24.354 1.00 21.00 160 LEU A N 1
ATOM 1204 C CA . LEU A 1 160 ? 30.567 25.993 24.492 1.00 19.73 160 LEU A CA 1
ATOM 1205 C C . LEU A 1 160 ? 30.509 25.380 25.888 1.00 21.46 160 LEU A C 1
ATOM 1206 O O . LEU A 1 160 ? 31.041 24.283 26.089 1.00 23.47 160 LEU A O 1
ATOM 1211 N N . ASP A 1 161 ? 29.863 26.046 26.849 1.00 23.28 161 ASP A N 1
ATOM 1212 C CA . ASP A 1 161 ? 29.980 25.627 28.244 1.00 22.24 161 ASP A CA 1
ATOM 1213 C C . ASP A 1 161 ? 29.199 24.346 28.521 1.00 21.05 161 ASP A C 1
ATOM 1214 O O . ASP A 1 161 ? 29.745 23.393 29.091 1.00 21.58 161 ASP A O 1
ATOM 1219 N N . PHE A 1 162 ? 27.916 24.306 28.142 1.00 21.87 162 PHE A N 1
ATOM 1220 C CA . PHE A 1 162 ? 27.146 23.080 28.339 1.00 20.24 162 PHE A CA 1
ATOM 1221 C C . PHE A 1 162 ? 27.752 21.925 27.557 1.00 18.12 162 PHE A C 1
ATOM 1222 O O . PHE A 1 162 ? 27.855 20.802 28.069 1.00 18.67 162 PHE A O 1
ATOM 1230 N N . LEU A 1 163 ? 28.140 22.185 26.302 1.00 18.19 163 LEU A N 1
ATOM 1231 C CA . LEU A 1 163 ? 28.750 21.160 25.464 1.00 19.67 163 LEU A CA 1
ATOM 1232 C C . LEU A 1 163 ? 29.996 20.578 26.123 1.00 18.11 163 LEU A C 1
ATOM 1233 O O . LEU A 1 163 ? 30.180 19.355 26.151 1.00 19.01 163 LEU A O 1
ATOM 1238 N N . GLN A 1 164 ? 30.838 21.439 26.699 1.00 17.48 164 GLN A N 1
ATOM 1239 C CA . GLN A 1 164 ? 32.025 20.964 27.404 1.00 18.90 164 GLN A CA 1
ATOM 1240 C C . GLN A 1 164 ? 31.648 20.068 28.580 1.00 21.69 164 GLN A C 1
ATOM 1241 O O . GLN A 1 164 ? 32.249 19.006 28.778 1.00 21.92 164 GLN A O 1
ATOM 1247 N N . LEU A 1 165 ? 30.642 20.472 29.362 1.00 21.09 165 LEU A N 1
ATOM 1248 C CA . LEU A 1 165 ? 30.183 19.637 30.467 1.00 20.38 165 LEU A CA 1
ATOM 1249 C C . LEU A 1 165 ? 29.743 18.269 29.972 1.00 19.07 165 LEU A C 1
ATOM 1250 O O . LEU A 1 165 ? 30.116 17.241 30.547 1.00 21.74 165 LEU A O 1
ATOM 1255 N N . PHE A 1 166 ? 28.928 18.240 28.907 1.00 18.13 166 PHE A N 1
ATOM 1256 C CA . PHE A 1 166 ? 28.346 16.978 28.467 1.00 18.40 166 PHE A CA 1
ATOM 1257 C C . PHE A 1 166 ? 29.435 16.000 28.047 1.00 19.42 166 PHE A C 1
ATOM 1258 O O . PHE A 1 166 ? 29.399 14.820 28.419 1.00 19.43 166 PHE A O 1
ATOM 1266 N N . ILE A 1 167 ? 30.422 16.480 27.281 1.00 20.33 167 ILE A N 1
ATOM 1267 C CA . ILE A 1 167 ? 31.522 15.621 26.862 1.00 20.61 167 ILE A CA 1
ATOM 1268 C C . ILE A 1 167 ? 32.363 15.203 28.060 1.00 21.22 167 ILE A C 1
ATOM 1269 O O . ILE A 1 167 ? 32.700 14.023 28.214 1.00 22.61 167 ILE A O 1
ATOM 1274 N N . ASP A 1 168 ? 32.697 16.155 28.938 1.00 21.32 168 ASP A N 1
ATOM 1275 C CA . ASP A 1 168 ? 33.495 15.828 30.117 1.00 24.11 168 ASP A CA 1
ATOM 1276 C C . ASP A 1 168 ? 32.786 14.813 31.004 1.00 23.98 168 ASP A C 1
ATOM 1277 O O . ASP A 1 168 ? 33.419 13.880 31.510 1.00 24.57 168 ASP A O 1
ATOM 1282 N N . PHE A 1 169 ? 31.468 14.971 31.196 1.00 21.12 169 PHE A N 1
ATOM 1283 C CA . PHE A 1 169 ? 30.731 14.015 32.016 1.00 24.66 169 PHE A CA 1
ATOM 1284 C C . PHE A 1 169 ? 30.686 12.646 31.354 1.00 22.23 169 PHE A C 1
ATOM 1285 O O . PHE A 1 169 ? 30.794 11.619 32.035 1.00 23.06 169 PHE A O 1
ATOM 1293 N N . ALA A 1 170 ? 30.499 12.617 30.030 1.00 22.69 170 ALA A N 1
ATOM 1294 C CA . ALA A 1 170 ? 30.498 11.354 29.299 1.00 19.72 170 ALA A CA 1
ATOM 1295 C C . ALA A 1 170 ? 31.825 10.628 29.471 1.00 23.13 170 ALA A C 1
ATOM 1296 O O . ALA A 1 170 ? 31.857 9.408 29.662 1.00 23.51 170 ALA A O 1
ATOM 1298 N N . ARG A 1 171 ? 32.930 11.369 29.405 1.00 23.60 171 ARG A N 1
ATOM 1299 C CA . ARG A 1 171 ? 34.245 10.768 29.594 1.00 29.03 171 ARG A CA 1
ATOM 1300 C C . ARG A 1 171 ? 34.343 10.064 30.943 1.00 33.65 171 ARG A C 1
ATOM 1301 O O . ARG A 1 171 ? 34.778 8.908 31.023 1.00 35.86 171 ARG A O 1
ATOM 1309 N N . ARG A 1 172 ? 33.916 10.741 32.016 1.00 24.18 172 ARG A N 1
ATOM 1310 C CA . ARG A 1 172 ? 34.068 10.192 33.362 1.00 29.13 172 ARG A CA 1
ATOM 1311 C C . ARG A 1 172 ? 33.139 9.011 33.614 1.00 34.71 172 ARG A C 1
ATOM 1312 O O . ARG A 1 172 ? 33.528 8.042 34.274 1.00 38.82 172 ARG A O 1
ATOM 1320 N N . LEU A 1 173 ? 31.898 9.090 33.142 1.00 26.69 173 LEU A N 1
ATOM 1321 C CA . LEU A 1 173 ? 30.864 8.155 33.559 1.00 25.95 173 LEU A CA 1
ATOM 1322 C C . LEU A 1 173 ? 30.722 6.963 32.625 1.00 28.23 173 LEU A C 1
ATOM 1323 O O . LEU A 1 173 ? 30.080 5.977 33.002 1.00 35.03 173 LEU A O 1
ATOM 1328 N N . GLU A 1 174 ? 31.303 7.033 31.429 1.00 29.45 174 GLU A N 1
ATOM 1329 C CA . GLU A 1 174 ? 31.197 6.001 30.402 1.00 33.52 174 GLU A CA 1
ATOM 1330 C C . GLU A 1 174 ? 29.750 5.511 30.259 1.00 28.67 174 GLU A C 1
ATOM 1331 O O . GLU A 1 174 ? 29.458 4.341 30.514 1.00 27.70 174 GLU A O 1
ATOM 1337 N N . PRO A 1 175 ? 28.833 6.389 29.863 1.00 29.60 175 PRO A N 1
ATOM 1338 C CA . PRO A 1 175 ? 27.416 6.020 29.864 1.00 25.26 175 PRO A CA 1
ATOM 1339 C C . PRO A 1 175 ? 27.088 5.021 28.767 1.00 29.21 175 PRO A C 1
ATOM 1340 O O . PRO A 1 175 ? 27.847 4.815 27.818 1.00 30.69 175 PRO A O 1
ATOM 1344 N N . GLU A 1 176 ? 25.920 4.395 28.921 1.00 25.48 176 GLU A N 1
ATOM 1345 C CA . GLU A 1 176 ? 25.394 3.505 27.894 1.00 27.58 176 GLU A CA 1
ATOM 1346 C C . GLU A 1 176 ? 24.820 4.292 26.725 1.00 27.06 176 GLU A C 1
ATOM 1347 O O . GLU A 1 176 ? 25.021 3.923 25.562 1.00 25.78 176 GLU A O 1
ATOM 1353 N N . GLN A 1 177 ? 24.111 5.378 27.025 1.00 23.82 177 GLN A N 1
ATOM 1354 C CA . GLN A 1 177 ? 23.355 6.157 26.053 1.00 20.62 177 GLN A CA 1
ATOM 1355 C C . GLN A 1 177 ? 23.013 7.491 26.697 1.00 21.66 177 GLN A C 1
ATOM 1356 O O . GLN A 1 177 ? 23.099 7.643 27.917 1.00 21.08 177 GLN A O 1
ATOM 1362 N N . GLY A 1 178 ? 22.635 8.455 25.867 1.00 19.94 178 GLY A N 1
ATOM 1363 C CA . GLY A 1 178 ? 22.299 9.761 26.400 1.00 18.96 178 GLY A CA 1
ATOM 1364 C C . GLY A 1 178 ? 21.946 10.719 25.290 1.00 16.81 178 GLY A C 1
ATOM 1365 O O . GLY A 1 178 ? 22.028 10.394 24.103 1.00 16.81 178 GLY A O 1
ATOM 1366 N N . TYR A 1 179 ? 21.523 11.913 25.696 1.00 17.03 179 TYR A N 1
ATOM 1367 C CA . TYR A 1 179 ? 21.115 12.928 24.732 1.00 18.12 179 TYR A CA 1
ATOM 1368 C C . TYR A 1 179 ? 21.063 14.266 25.448 1.00 17.36 179 TYR A C 1
ATOM 1369 O O . TYR A 1 179 ? 20.994 14.329 26.677 1.00 18.49 179 TYR A O 1
ATOM 1378 N N . ALA A 1 180 ? 21.097 15.338 24.662 1.00 16.03 180 ALA A N 1
ATOM 1379 C CA . ALA A 1 180 ? 20.981 16.670 25.232 1.00 18.49 180 ALA A CA 1
ATOM 1380 C C . ALA A 1 180 ? 20.319 17.580 24.213 1.00 17.36 180 ALA A C 1
ATOM 1381 O O . ALA A 1 180 ? 20.484 17.402 23.005 1.00 17.14 180 ALA A O 1
ATOM 1383 N N . GLY A 1 181 ? 19.562 18.546 24.716 1.00 18.40 181 GLY A N 1
ATOM 1384 C CA . GLY A 1 181 ? 18.832 19.467 23.862 1.00 15.07 181 GLY A CA 1
ATOM 1385 C C . GLY A 1 181 ? 17.741 20.144 24.673 1.00 15.26 181 GLY A C 1
ATOM 1386 O O . GLY A 1 181 ? 17.767 20.124 25.906 1.00 16.85 181 GLY A O 1
ATOM 1387 N N . HIS A 1 182 ? 16.787 20.740 23.958 1.00 17.39 182 HIS A N 1
ATOM 1388 C CA . HIS A 1 182 ? 15.657 21.377 24.631 1.00 17.54 182 HIS A CA 1
ATOM 1389 C C . HIS A 1 182 ? 14.820 20.367 25.407 1.00 18.02 182 HIS A C 1
ATOM 1390 O O . HIS A 1 182 ? 14.572 19.248 24.944 1.00 18.58 182 HIS A O 1
ATOM 1397 N N . ALA A 1 183 ? 14.379 20.782 26.594 1.00 17.11 183 ALA A N 1
ATOM 1398 C CA . ALA A 1 183 ? 13.486 19.990 27.429 1.00 19.09 183 ALA A CA 1
ATOM 1399 C C . ALA A 1 183 ? 12.850 20.911 28.455 1.00 20.20 183 ALA A C 1
ATOM 1400 O O . ALA A 1 183 ? 13.390 21.969 28.780 1.00 22.34 183 ALA A O 1
ATOM 1402 N N . TYR A 1 184 ? 11.686 20.502 28.956 1.00 19.82 184 TYR A N 1
ATOM 1403 C CA . TYR A 1 184 ? 11.065 21.185 30.085 1.00 19.26 184 TYR A CA 1
ATOM 1404 C C . TYR A 1 184 ? 11.506 20.536 31.389 1.00 23.06 184 TYR A C 1
ATOM 1405 O O . TYR A 1 184 ? 11.243 19.348 31.613 1.00 25.14 184 TYR A O 1
ATOM 1414 N N . ASN A 1 185 ? 12.158 21.316 32.251 1.00 21.59 185 ASN A N 1
ATOM 1415 C CA . ASN A 1 185 ? 12.365 20.895 33.628 1.00 22.66 185 ASN A CA 1
ATOM 1416 C C . ASN A 1 185 ? 11.048 21.059 34.371 1.00 24.87 185 ASN A C 1
ATOM 1417 O O . ASN A 1 185 ? 10.381 22.084 34.224 1.00 25.83 185 ASN A O 1
ATOM 1422 N N . LEU A 1 186 ? 10.657 20.045 35.132 1.00 26.36 186 LEU A N 1
ATOM 1423 C CA . LEU A 1 186 ? 9.398 20.066 35.864 1.00 26.20 186 LEU A CA 1
ATOM 1424 C C . LEU A 1 186 ? 9.646 20.355 37.341 1.00 29.70 186 LEU A C 1
ATOM 1425 O O . LEU A 1 186 ? 10.778 20.320 37.828 1.00 33.48 186 LEU A O 1
ATOM 1430 N N . SER A 1 187 ? 8.561 20.658 38.050 1.00 28.10 187 SER A N 1
ATOM 1431 C CA . SER A 1 187 ? 8.649 20.924 39.481 1.00 33.81 187 SER A CA 1
ATOM 1432 C C . SER A 1 187 ? 9.277 19.733 40.201 1.00 42.01 187 SER A C 1
ATOM 1433 O O . SER A 1 187 ? 8.907 18.584 39.926 1.00 47.21 187 SER A O 1
ATOM 1436 N N . PRO A 1 188 ? 10.234 19.955 41.108 1.00 44.15 188 PRO A N 1
ATOM 1437 C CA . PRO A 1 188 ? 10.889 18.815 41.775 1.00 54.28 188 PRO A CA 1
ATOM 1438 C C . PRO A 1 188 ? 9.989 18.021 42.719 1.00 55.60 188 PRO A C 1
ATOM 1439 O O . PRO A 1 188 ? 10.367 16.904 43.091 1.00 57.60 188 PRO A O 1
ATOM 1443 N N . THR A 1 189 ? 8.827 18.536 43.126 1.00 55.07 189 THR A N 1
ATOM 1444 C CA . THR A 1 189 ? 7.934 17.761 43.983 1.00 67.26 189 THR A CA 1
ATOM 1445 C C . THR A 1 189 ? 6.546 17.528 43.398 1.00 76.75 189 THR A C 1
ATOM 1446 O O . THR A 1 189 ? 5.938 16.497 43.697 1.00 80.63 189 THR A O 1
ATOM 1450 N N . SER A 1 190 ? 6.027 18.442 42.581 1.00 77.82 190 SER A N 1
ATOM 1451 C CA . SER A 1 190 ? 4.778 18.207 41.860 1.00 80.67 190 SER A CA 1
ATOM 1452 C C . SER A 1 190 ? 5.131 17.761 40.442 1.00 79.17 190 SER A C 1
ATOM 1453 O O . SER A 1 190 ? 5.015 18.512 39.473 1.00 77.03 190 SER A O 1
ATOM 1456 N N . TRP A 1 191 ? 5.619 16.520 40.336 1.00 81.29 191 TRP A N 1
ATOM 1457 C CA . TRP A 1 191 ? 6.050 15.952 39.029 1.00 85.68 191 TRP A CA 1
ATOM 1458 C C . TRP A 1 191 ? 5.059 14.884 38.554 1.00 89.86 191 TRP A C 1
ATOM 1459 O O . TRP A 1 191 ? 5.513 13.865 37.996 1.00 89.68 191 TRP A O 1
ATOM 1470 N N . ASP A 1 192 ? 3.761 15.122 38.764 1.00 93.10 192 ASP A N 1
ATOM 1471 C CA . ASP A 1 192 ? 2.697 14.171 38.343 1.00 94.72 192 ASP A CA 1
ATOM 1472 C C . ASP A 1 192 ? 1.348 14.894 38.393 1.00 97.05 192 ASP A C 1
ATOM 1473 O O . ASP A 1 192 ? 0.470 14.452 39.161 1.00 97.77 192 ASP A O 1
ATOM 1478 N N . ASN A 1 193 ? 1.197 15.963 37.603 1.00 97.65 193 ASN A N 1
ATOM 1479 C CA . ASN A 1 193 ? -0.070 16.741 37.600 1.00 95.68 193 ASN A CA 1
ATOM 1480 C C . ASN A 1 193 ? -0.330 17.339 36.212 1.00 90.28 193 ASN A C 1
ATOM 1481 O O . ASN A 1 193 ? -1.488 17.725 35.956 1.00 86.23 193 ASN A O 1
ATOM 1486 N N . ASP A 1 194 ? 0.692 17.416 35.351 1.00 89.82 194 ASP A N 1
ATOM 1487 C CA . ASP A 1 194 ? 0.467 17.994 34.033 1.00 87.07 194 ASP A CA 1
ATOM 1488 C C . ASP A 1 194 ? 0.681 16.976 32.922 1.00 81.21 194 ASP A C 1
ATOM 1489 O O . ASP A 1 194 ? 1.695 16.271 32.902 1.00 79.90 194 ASP A O 1
ATOM 1494 N N . GLU A 1 195 ? -0.278 16.914 32.001 1.00 77.80 195 GLU A N 1
ATOM 1495 C CA . GLU A 1 195 ? -0.185 16.014 30.864 1.00 76.59 195 GLU A CA 1
ATOM 1496 C C . GLU A 1 195 ? 0.999 16.409 29.988 1.00 77.40 195 GLU A C 1
ATOM 1497 O O . GLU A 1 195 ? 1.171 17.598 29.684 1.00 78.86 195 GLU A O 1
ATOM 1503 N N . PRO A 1 196 ? 1.862 15.461 29.623 1.00 79.24 196 PRO A N 1
ATOM 1504 C CA . PRO A 1 196 ? 2.913 15.742 28.634 1.00 71.85 196 PRO A CA 1
ATOM 1505 C C . PRO A 1 196 ? 2.463 16.509 27.396 1.00 67.11 196 PRO A C 1
ATOM 1506 O O . PRO A 1 196 ? 3.127 17.476 27.000 1.00 68.10 196 PRO A O 1
ATOM 1510 N N . SER A 1 197 ? 1.359 16.078 26.769 1.00 56.56 197 SER A N 1
ATOM 1511 C CA . SER A 1 197 ? 0.937 16.541 25.440 1.00 40.92 197 SER A CA 1
ATOM 1512 C C . SER A 1 197 ? 1.918 16.061 24.368 1.00 32.38 197 SER A C 1
ATOM 1513 O O . SER A 1 197 ? 2.330 16.828 23.500 1.00 31.75 197 SER A O 1
ATOM 1516 N N . GLU A 1 198 ? 2.264 14.767 24.426 1.00 33.50 198 GLU A N 1
ATOM 1517 C CA . GLU A 1 198 ? 3.302 14.221 23.550 1.00 37.15 198 GLU A CA 1
ATOM 1518 C C . GLU A 1 198 ? 2.982 14.445 22.078 1.00 36.74 198 GLU A C 1
ATOM 1519 O O . GLU A 1 198 ? 3.875 14.767 21.288 1.00 27.22 198 GLU A O 1
ATOM 1525 N N . ALA A 1 199 ? 1.719 14.267 21.680 1.00 28.00 199 ALA A N 1
ATOM 1526 C CA . ALA A 1 199 ? 1.392 14.408 20.267 1.00 26.56 199 ALA A CA 1
ATOM 1527 C C . ALA A 1 199 ? 1.563 15.843 19.791 1.00 20.50 199 ALA A C 1
ATOM 1528 O O . ALA A 1 199 ? 1.911 16.067 18.627 1.00 24.01 199 ALA A O 1
ATOM 1530 N N . PHE A 1 200 ? 1.332 16.824 20.670 1.00 23.04 200 PHE A N 1
ATOM 1531 C CA . PHE A 1 200 ? 1.562 18.209 20.279 1.00 20.81 200 PHE A CA 1
ATOM 1532 C C . PHE A 1 200 ? 3.049 18.486 20.138 1.00 22.52 200 PHE A C 1
ATOM 1533 O O . PHE A 1 200 ? 3.482 19.118 19.167 1.00 26.13 200 PHE A O 1
ATOM 1549 N N . ALA A 1 202 ? 5.334 16.296 19.474 1.00 21.16 202 ALA A N 1
ATOM 1550 C CA . ALA A 1 202 ? 5.797 15.604 18.272 1.00 21.76 202 ALA A CA 1
ATOM 1551 C C . ALA A 1 202 ? 5.500 16.403 17.005 1.00 24.17 202 ALA A C 1
ATOM 1552 O O . ALA A 1 202 ? 6.285 16.390 16.050 1.00 22.27 202 ALA A O 1
ATOM 1554 N N . ALA A 1 203 ? 4.372 17.110 16.980 1.00 24.47 203 ALA A N 1
ATOM 1555 C CA . ALA A 1 203 ? 3.953 17.795 15.768 1.00 22.83 203 ALA A CA 1
ATOM 1556 C C . ALA A 1 203 ? 4.596 19.172 15.636 1.00 19.98 203 ALA A C 1
ATOM 1557 O O . ALA A 1 203 ? 5.005 19.568 14.539 1.00 28.02 203 ALA A O 1
ATOM 1559 N N . ARG A 1 204 ? 4.689 19.907 16.745 1.00 21.17 204 ARG A N 1
ATOM 1560 C CA . ARG A 1 204 ? 5.036 21.322 16.741 1.00 21.67 204 ARG A CA 1
ATOM 1561 C C . ARG A 1 204 ? 6.382 21.630 17.375 1.00 24.69 204 ARG A C 1
ATOM 1562 O O . ARG A 1 204 ? 6.965 22.663 17.055 1.00 27.86 204 ARG A O 1
ATOM 1578 N N . PRO A 1 206 ? 9.267 19.167 17.740 1.00 23.10 206 PRO A N 1
ATOM 1579 C CA . PRO A 1 206 ? 9.835 17.812 17.695 1.00 20.30 206 PRO A CA 1
ATOM 1580 C C . PRO A 1 206 ? 11.280 17.743 18.145 1.00 20.63 206 PRO A C 1
ATOM 1581 O O . PRO A 1 206 ? 11.773 16.637 18.396 1.00 21.07 206 PRO A O 1
ATOM 1585 N N . GLY A 1 207 ? 11.960 18.878 18.270 1.00 20.21 207 GLY A N 1
ATOM 1586 C CA . GLY A 1 207 ? 13.291 18.897 18.847 1.00 17.82 207 GLY A CA 1
ATOM 1587 C C . GLY A 1 207 ? 13.334 18.779 20.351 1.00 20.56 207 GLY A C 1
ATOM 1588 O O . GLY A 1 207 ? 14.418 18.666 20.924 1.00 20.98 207 GLY A O 1
ATOM 1589 N N . LEU A 1 208 ? 12.193 18.776 21.031 1.00 18.96 208 LEU A N 1
ATOM 1590 C CA . LEU A 1 208 ? 12.180 18.697 22.483 1.00 20.07 208 LEU A CA 1
ATOM 1591 C C . LEU A 1 208 ? 12.225 17.252 22.947 1.00 24.61 208 LEU A C 1
ATOM 1592 O O . LEU A 1 208 ? 11.564 16.376 22.378 1.00 24.91 208 LEU A O 1
ATOM 1597 N N . ASP A 1 209 ? 13.004 17.013 23.995 1.00 21.18 209 ASP A N 1
ATOM 1598 C CA . ASP A 1 209 ? 12.905 15.757 24.707 1.00 20.87 209 ASP A CA 1
ATOM 1599 C C . ASP A 1 209 ? 11.684 15.784 25.604 1.00 26.00 209 ASP A C 1
ATOM 1600 O O . ASP A 1 209 ? 11.269 16.834 26.099 1.00 30.44 209 ASP A O 1
ATOM 1605 N N . VAL A 1 210 ? 11.130 14.601 25.826 1.00 22.03 210 VAL A N 1
ATOM 1606 C CA . VAL A 1 210 ? 9.854 14.425 26.494 1.00 24.85 210 VAL A CA 1
ATOM 1607 C C . VAL A 1 210 ? 9.988 13.169 27.351 1.00 28.02 210 VAL A C 1
ATOM 1608 O O . VAL A 1 210 ? 10.353 12.104 26.839 1.00 29.27 210 VAL A O 1
ATOM 1612 N N . GLY A 1 211 ? 9.799 13.303 28.659 1.00 31.28 211 GLY A N 1
ATOM 1613 C CA . GLY A 1 211 ? 9.889 12.169 29.560 1.00 32.85 211 GLY A CA 1
ATOM 1614 C C . GLY A 1 211 ? 10.739 12.461 30.783 1.00 33.44 211 GLY A C 1
ATOM 1615 O O . GLY A 1 211 ? 11.440 13.467 30.872 1.00 34.06 211 GLY A O 1
ATOM 1616 N N . THR A 1 212 ? 10.649 11.534 31.743 1.00 30.19 212 THR A N 1
ATOM 1617 C CA . THR A 1 212 ? 11.418 11.567 32.985 1.00 27.89 212 THR A CA 1
ATOM 1618 C C . THR A 1 212 ? 12.363 10.368 32.991 1.00 33.82 212 THR A C 1
ATOM 1619 O O . THR A 1 212 ? 11.929 9.229 33.187 1.00 28.78 212 THR A O 1
ATOM 1623 N N . ALA A 1 213 ? 13.661 10.632 32.808 1.00 31.43 213 ALA A N 1
ATOM 1624 C CA . ALA A 1 213 ? 14.620 9.563 32.536 1.00 29.54 213 ALA A CA 1
ATOM 1625 C C . ALA A 1 213 ? 14.735 8.571 33.687 1.00 31.80 213 ALA A C 1
ATOM 1626 O O . ALA A 1 213 ? 14.921 7.372 33.458 1.00 29.76 213 ALA A O 1
ATOM 1628 N N . CYS A 1 214 ? 14.676 9.053 34.932 1.00 29.15 214 CYS A N 1
ATOM 1629 C CA . CYS A 1 214 ? 14.867 8.147 36.064 1.00 33.15 214 CYS A CA 1
ATOM 1630 C C . CYS A 1 214 ? 13.737 7.135 36.168 1.00 39.24 214 CYS A C 1
ATOM 1631 O O . CYS A 1 214 ? 13.926 6.048 36.727 1.00 47.53 214 CYS A O 1
ATOM 1634 N N . LEU A 1 215 ? 12.565 7.467 35.638 1.00 32.51 215 LEU A N 1
ATOM 1635 C CA . LEU A 1 215 ? 11.471 6.505 35.592 1.00 40.47 215 LEU A CA 1
ATOM 1636 C C . LEU A 1 215 ? 11.554 5.591 34.377 1.00 37.26 215 LEU A C 1
ATOM 1637 O O . LEU A 1 215 ? 10.968 4.502 34.393 1.00 45.00 215 LEU A O 1
ATOM 1642 N N . LEU A 1 216 ? 12.269 6.009 33.328 1.00 31.66 216 LEU A N 1
ATOM 1643 C CA . LEU A 1 216 ? 12.414 5.183 32.135 1.00 31.05 216 LEU A CA 1
ATOM 1644 C C . LEU A 1 216 ? 13.556 4.185 32.262 1.00 30.20 216 LEU A C 1
ATOM 1645 O O . LEU A 1 216 ? 13.506 3.115 31.642 1.00 32.54 216 LEU A O 1
ATOM 1650 N N . ALA A 1 217 ? 14.564 4.509 33.077 1.00 29.31 217 ALA A N 1
ATOM 1651 C CA . ALA A 1 217 ? 15.869 3.855 32.983 1.00 27.72 217 ALA A CA 1
ATOM 1652 C C . ALA A 1 217 ? 15.781 2.343 33.159 1.00 36.49 217 ALA A C 1
ATOM 1653 O O . ALA A 1 217 ? 16.444 1.591 32.435 1.00 37.89 217 ALA A O 1
ATOM 1655 N N . ASN A 1 218 ? 14.975 1.871 34.110 1.00 38.18 218 ASN A N 1
ATOM 1656 C CA . ASN A 1 218 ? 14.949 0.445 34.420 1.00 35.32 218 ASN A CA 1
ATOM 1657 C C . ASN A 1 218 ? 13.603 -0.200 34.123 1.00 34.70 218 ASN A C 1
ATOM 1658 O O . ASN A 1 218 ? 13.281 -1.241 34.702 1.00 41.24 218 ASN A O 1
ATOM 1663 N N . THR A 1 219 ? 12.813 0.396 33.236 1.00 33.03 219 THR A N 1
ATOM 1664 C CA . THR A 1 219 ? 11.635 -0.271 32.722 1.00 38.98 219 THR A CA 1
ATOM 1665 C C . THR A 1 219 ? 12.046 -1.417 31.803 1.00 44.14 219 THR A C 1
ATOM 1666 O O . THR A 1 219 ? 13.155 -1.425 31.261 1.00 39.64 219 THR A O 1
ATOM 1670 N N . PRO A 1 220 ? 11.159 -2.393 31.601 1.00 39.93 220 PRO A N 1
ATOM 1671 C CA . PRO A 1 220 ? 11.469 -3.466 30.642 1.00 40.56 220 PRO A CA 1
ATOM 1672 C C . PRO A 1 220 ? 11.679 -2.957 29.228 1.00 39.65 220 PRO A C 1
ATOM 1673 O O . PRO A 1 220 ? 12.419 -3.584 28.460 1.00 41.76 220 PRO A O 1
ATOM 1677 N N . GLU A 1 221 ? 11.056 -1.834 28.868 1.00 35.95 221 GLU A N 1
ATOM 1678 C CA . GLU A 1 221 ? 11.225 -1.274 27.535 1.00 36.71 221 GLU A CA 1
ATOM 1679 C C . GLU A 1 221 ? 12.650 -0.800 27.277 1.00 39.28 221 GLU A C 1
ATOM 1680 O O . GLU A 1 221 ? 13.056 -0.718 26.112 1.00 39.55 221 GLU A O 1
ATOM 1686 N N . PHE A 1 222 ? 13.423 -0.480 28.323 1.00 35.88 222 PHE A N 1
ATOM 1687 C CA . PHE A 1 222 ? 14.766 0.041 28.126 1.00 31.81 222 PHE A CA 1
ATOM 1688 C C . PHE A 1 222 ? 15.836 -1.026 28.037 1.00 36.68 222 PHE A C 1
ATOM 1689 O O . PHE A 1 222 ? 16.984 -0.693 27.729 1.00 34.88 222 PHE A O 1
ATOM 1697 N N . LYS A 1 223 ? 15.508 -2.281 28.288 1.00 37.88 223 LYS A N 1
ATOM 1698 C CA . LYS A 1 223 ? 16.548 -3.295 28.306 1.00 38.07 223 LYS A CA 1
ATOM 1699 C C . LYS A 1 223 ? 17.229 -3.558 26.953 1.00 32.01 223 LYS A C 1
ATOM 1700 O O . LYS A 1 223 ? 18.420 -3.912 26.965 1.00 35.13 223 LYS A O 1
ATOM 1706 N N . PRO A 1 224 ? 16.570 -3.455 25.792 1.00 34.74 224 PRO A N 1
ATOM 1707 C CA . PRO A 1 224 ? 17.298 -3.637 24.526 1.00 36.31 224 PRO A CA 1
ATOM 1708 C C . PRO A 1 224 ? 18.452 -2.651 24.367 1.00 37.13 224 PRO A C 1
ATOM 1709 O O . PRO A 1 224 ? 18.470 -1.563 24.947 1.00 33.51 224 PRO A O 1
ATOM 1713 N N . THR A 1 225 ? 19.430 -3.046 23.543 1.00 31.58 225 THR A N 1
ATOM 1714 C CA . THR A 1 225 ? 20.593 -2.203 23.245 1.00 30.71 225 THR A CA 1
ATOM 1715 C C . THR A 1 225 ? 20.203 -1.188 22.168 1.00 32.51 225 THR A C 1
ATOM 1716 O O . THR A 1 225 ? 20.565 -1.290 20.993 1.00 29.99 225 THR A O 1
ATOM 1720 N N . ARG A 1 226 ? 19.411 -0.201 22.591 1.00 26.19 226 ARG A N 1
ATOM 1721 C CA . ARG A 1 226 ? 18.812 0.773 21.686 1.00 23.55 226 ARG A CA 1
ATOM 1722 C C . ARG A 1 226 ? 18.866 2.150 22.339 1.00 21.12 226 ARG A C 1
ATOM 1723 O O . ARG A 1 226 ? 19.382 2.307 23.448 1.00 24.47 226 ARG A O 1
ATOM 1731 N N . ILE A 1 227 ? 18.355 3.162 21.631 1.00 21.64 227 ILE A N 1
ATOM 1732 C CA . ILE A 1 227 ? 18.312 4.527 22.144 1.00 21.67 227 ILE A CA 1
ATOM 1733 C C . ILE A 1 227 ? 16.890 5.062 22.052 1.00 20.86 227 ILE A C 1
ATOM 1734 O O . ILE A 1 227 ? 16.088 4.636 21.211 1.00 22.80 227 ILE A O 1
ATOM 1739 N N . LYS A 1 228 ? 16.589 6.026 22.926 1.00 21.10 228 LYS A N 1
ATOM 1740 C CA . LYS A 1 228 ? 15.262 6.630 22.952 1.00 21.98 228 LYS A CA 1
ATOM 1741 C C . LYS A 1 228 ? 15.104 7.694 21.873 1.00 22.68 228 LYS A C 1
ATOM 1742 O O . LYS A 1 228 ? 14.076 7.745 21.189 1.00 22.55 228 LYS A O 1
ATOM 1748 N N . THR A 1 229 ? 16.116 8.537 21.680 1.00 18.57 229 THR A N 1
ATOM 1749 C CA . THR A 1 229 ? 15.951 9.663 20.773 1.00 17.89 229 THR A CA 1
ATOM 1750 C C . THR A 1 229 ? 17.318 10.198 20.395 1.00 19.92 229 THR A C 1
ATOM 1751 O O . THR A 1 229 ? 18.304 9.988 21.103 1.00 21.32 229 THR A O 1
ATOM 1755 N N . VAL A 1 230 ? 17.354 10.888 19.258 1.00 20.17 230 VAL A N 1
ATOM 1756 C CA . VAL A 1 230 ? 18.430 11.819 18.965 1.00 18.12 230 VAL A CA 1
ATOM 1757 C C . VAL A 1 230 ? 17.986 13.194 19.439 1.00 22.69 230 VAL A C 1
ATOM 1758 O O . VAL A 1 230 ? 16.798 13.461 19.627 1.00 19.62 230 VAL A O 1
ATOM 1762 N N . SER A 1 231 ? 18.948 14.073 19.665 1.00 17.76 231 SER A N 1
ATOM 1763 C CA . SER A 1 231 ? 18.651 15.482 19.886 1.00 16.55 231 SER A CA 1
ATOM 1764 C C . SER A 1 231 ? 19.879 16.270 19.452 1.00 15.82 231 SER A C 1
ATOM 1765 O O . SER A 1 231 ? 20.646 15.805 18.604 1.00 17.07 231 SER A O 1
ATOM 1768 N N . TRP A 1 232 ? 20.055 17.472 20.013 1.00 16.42 232 TRP A N 1
ATOM 1769 C CA . TRP A 1 232 ? 21.222 18.274 19.661 1.00 17.31 232 TRP A CA 1
ATOM 1770 C C . TRP A 1 232 ? 22.504 17.486 19.893 1.00 15.87 232 TRP A C 1
ATOM 1771 O O . TRP A 1 232 ? 23.396 17.447 19.035 1.00 16.68 232 TRP A O 1
ATOM 1782 N N . LEU A 1 233 ? 22.619 16.860 21.062 1.00 15.42 233 LEU A N 1
ATOM 1783 C CA . LEU A 1 233 ? 23.697 15.928 21.347 1.00 14.73 233 LEU A CA 1
ATOM 1784 C C . LEU A 1 233 ? 23.112 14.535 21.522 1.00 17.99 233 LEU A C 1
ATOM 1785 O O . LEU A 1 233 ? 22.049 14.365 22.135 1.00 18.18 233 LEU A O 1
ATOM 1790 N N . THR A 1 234 ? 23.785 13.544 20.951 1.00 16.32 234 THR A N 1
ATOM 1791 C CA . THR A 1 234 ? 23.348 12.158 21.034 1.00 16.72 234 THR A CA 1
ATOM 1792 C C . THR A 1 234 ? 24.553 11.318 21.413 1.00 20.68 234 THR A C 1
ATOM 1793 O O . THR A 1 234 ? 25.590 11.397 20.748 1.00 18.71 234 THR A O 1
ATOM 1797 N N . LEU A 1 235 ? 24.424 10.532 22.479 1.00 18.76 235 LEU A N 1
ATOM 1798 C CA . LEU A 1 235 ? 25.522 9.726 22.998 1.00 18.94 235 LEU A CA 1
ATOM 1799 C C . LEU A 1 235 ? 25.251 8.255 22.721 1.00 19.39 235 LEU A C 1
ATOM 1800 O O . LEU A 1 235 ? 24.190 7.736 23.090 1.00 20.65 235 LEU A O 1
ATOM 1805 N N . LEU A 1 236 ? 26.217 7.592 22.080 1.00 20.05 236 LEU A N 1
ATOM 1806 C CA . LEU A 1 236 ? 26.173 6.165 21.784 1.00 17.53 236 LEU A CA 1
ATOM 1807 C C . LEU A 1 236 ? 27.398 5.496 22.381 1.00 21.83 236 LEU A C 1
ATOM 1808 O O . LEU A 1 236 ? 28.524 5.902 22.076 1.00 23.22 236 LEU A O 1
ATOM 1813 N N . ASN A 1 237 ? 27.196 4.459 23.196 1.00 21.72 237 ASN A N 1
ATOM 1814 C CA . ASN A 1 237 ? 28.354 3.654 23.558 1.00 22.94 237 ASN A CA 1
ATOM 1815 C C . ASN A 1 237 ? 28.797 2.821 22.351 1.00 23.22 237 ASN A C 1
ATOM 1816 O O . ASN A 1 237 ? 28.129 2.768 21.307 1.00 23.16 237 ASN A O 1
ATOM 1821 N N . ASN A 1 238 ? 29.969 2.198 22.480 1.00 26.73 238 ASN A N 1
ATOM 1822 C CA . ASN A 1 238 ? 30.548 1.513 21.329 1.00 22.67 238 ASN A CA 1
ATOM 1823 C C . ASN A 1 238 ? 29.654 0.388 20.824 1.00 27.81 238 ASN A C 1
ATOM 1824 O O . ASN A 1 238 ? 29.600 0.138 19.613 1.00 27.55 238 ASN A O 1
ATOM 1829 N N . GLU A 1 239 ? 28.921 -0.284 21.717 1.00 26.13 239 GLU A N 1
ATOM 1830 C CA . GLU A 1 239 ? 28.025 -1.342 21.256 1.00 25.27 239 GLU A CA 1
ATOM 1831 C C . GLU A 1 239 ? 26.923 -0.784 20.364 1.00 27.03 239 GLU A C 1
ATOM 1832 O O . GLU A 1 239 ? 26.605 -1.368 19.320 1.00 27.08 239 GLU A O 1
ATOM 1838 N N . ARG A 1 240 ? 26.328 0.348 20.757 1.00 24.97 240 ARG A N 1
ATOM 1839 C CA . ARG A 1 240 ? 25.301 0.977 19.930 1.00 24.37 240 ARG A CA 1
ATOM 1840 C C . ARG A 1 240 ? 25.892 1.527 18.637 1.00 22.35 240 ARG A C 1
ATOM 1841 O O . ARG A 1 240 ? 25.270 1.430 17.569 1.00 24.50 240 ARG A O 1
ATOM 1849 N N . LEU A 1 241 ? 27.085 2.119 18.721 1.00 25.86 241 LEU A N 1
ATOM 1850 C CA . LEU A 1 241 ? 27.763 2.618 17.530 1.00 28.25 241 LEU A CA 1
ATOM 1851 C C . LEU A 1 241 ? 27.942 1.513 16.495 1.00 23.39 241 LEU A C 1
ATOM 1852 O O . LEU A 1 241 ? 27.681 1.716 15.301 1.00 25.10 241 LEU A O 1
ATOM 1857 N N . ALA A 1 242 ? 28.356 0.325 16.940 1.00 22.23 242 ALA A N 1
ATOM 1858 C CA . ALA A 1 242 ? 28.545 -0.789 16.015 1.00 26.54 242 ALA A CA 1
ATOM 1859 C C . ALA A 1 242 ? 27.222 -1.240 15.407 1.00 26.75 242 ALA A C 1
ATOM 1860 O O . ALA A 1 242 ? 27.155 -1.570 14.218 1.00 29.24 242 ALA A O 1
ATOM 1862 N N . LEU A 1 243 ? 26.155 -1.253 16.208 1.00 23.89 243 LEU A N 1
ATOM 1863 C CA . LEU A 1 243 ? 24.850 -1.656 15.701 1.00 24.91 243 LEU A CA 1
ATOM 1864 C C . LEU A 1 243 ? 24.302 -0.654 14.692 1.00 25.16 243 LEU A C 1
ATOM 1865 O O . LEU A 1 243 ? 23.470 -1.015 13.849 1.00 32.05 243 LEU A O 1
ATOM 1870 N N . ALA A 1 244 ? 24.745 0.599 14.763 1.00 25.12 244 ALA A N 1
ATOM 1871 C CA . ALA A 1 244 ? 24.333 1.622 13.814 1.00 23.13 244 ALA A CA 1
ATOM 1872 C C . ALA A 1 244 ? 25.205 1.640 12.564 1.00 27.54 244 ALA A C 1
ATOM 1873 O O . ALA A 1 244 ? 25.032 2.519 11.716 1.00 28.97 244 ALA A O 1
ATOM 1875 N N . GLY A 1 245 ? 26.126 0.690 12.429 1.00 28.89 245 GLY A N 1
ATOM 1876 C CA . GLY A 1 245 ? 26.972 0.595 11.256 1.00 25.18 245 GLY A CA 1
ATOM 1877 C C . GLY A 1 245 ? 28.379 1.115 11.437 1.00 25.44 245 GLY A C 1
ATOM 1878 O O . GLY A 1 245 ? 29.173 1.051 10.486 1.00 26.89 245 GLY A O 1
ATOM 1879 N N . GLY A 1 246 ? 28.717 1.626 12.617 1.00 24.16 246 GLY A N 1
ATOM 1880 C CA . GLY A 1 246 ? 30.058 2.093 12.882 1.00 24.78 246 GLY A CA 1
ATOM 1881 C C . GLY A 1 246 ? 30.234 3.580 12.624 1.00 21.16 246 GLY A C 1
ATOM 1882 O O . GLY A 1 246 ? 29.484 4.215 11.886 1.00 24.96 246 GLY A O 1
ATOM 1883 N N . LEU A 1 247 ? 31.285 4.126 13.232 1.00 22.79 247 LEU A N 1
ATOM 1884 C CA . LEU A 1 247 ? 31.532 5.562 13.164 1.00 25.48 247 LEU A CA 1
ATOM 1885 C C . LEU A 1 247 ? 31.942 6.011 11.766 1.00 25.76 247 LEU A C 1
ATOM 1886 O O . LEU A 1 247 ? 31.517 7.082 11.316 1.00 25.68 247 LEU A O 1
ATOM 1891 N N . ASP A 1 248 ? 32.782 5.228 11.073 1.00 25.65 248 ASP A N 1
ATOM 1892 C CA . ASP A 1 248 ? 33.225 5.614 9.736 1.00 29.50 248 ASP A CA 1
ATOM 1893 C C . ASP A 1 248 ? 32.034 5.924 8.842 1.00 24.35 248 ASP A C 1
ATOM 1894 O O . ASP A 1 248 ? 31.982 6.971 8.185 1.00 28.12 248 ASP A O 1
ATOM 1899 N N . ALA A 1 249 ? 31.052 5.024 8.822 1.00 23.61 249 ALA A N 1
ATOM 1900 C CA . ALA A 1 249 ? 29.916 5.208 7.927 1.00 25.82 249 ALA A CA 1
ATOM 1901 C C . ALA A 1 249 ? 29.049 6.384 8.353 1.00 24.76 249 ALA A C 1
ATOM 1902 O O . ALA A 1 249 ? 28.495 7.090 7.500 1.00 26.47 249 ALA A O 1
ATOM 1904 N N . LEU A 1 250 ? 28.909 6.608 9.663 1.00 23.06 250 LEU A N 1
ATOM 1905 C CA . LEU A 1 250 ? 28.150 7.766 10.122 1.00 20.21 250 LEU A CA 1
ATOM 1906 C C . LEU A 1 250 ? 28.814 9.064 9.677 1.00 23.51 250 LEU A C 1
ATOM 1907 O O . LEU A 1 250 ? 28.145 9.982 9.187 1.00 23.72 250 LEU A O 1
ATOM 1912 N N . ARG A 1 251 ? 30.138 9.156 9.833 1.00 22.46 251 ARG A N 1
ATOM 1913 C CA . ARG A 1 251 ? 30.837 10.368 9.421 1.00 21.29 251 ARG A CA 1
ATOM 1914 C C . ARG A 1 251 ? 30.781 10.567 7.910 1.00 24.53 251 ARG A C 1
ATOM 1915 O O . ARG A 1 251 ? 30.759 11.710 7.436 1.00 28.66 251 ARG A O 1
ATOM 1923 N N . ALA A 1 252 ? 30.734 9.477 7.138 1.00 23.50 252 ALA A N 1
ATOM 1924 C CA . ALA A 1 252 ? 30.633 9.608 5.689 1.00 27.63 252 ALA A CA 1
ATOM 1925 C C . ALA A 1 252 ? 29.245 10.067 5.251 1.00 25.97 252 ALA A C 1
ATOM 1926 O O . ALA A 1 252 ? 29.116 10.749 4.228 1.00 30.91 252 ALA A O 1
ATOM 1928 N N . GLN A 1 253 ? 28.210 9.722 6.015 1.00 25.32 253 GLN A N 1
ATOM 1929 C CA . GLN A 1 253 ? 26.822 9.999 5.662 1.00 28.25 253 GLN A CA 1
ATOM 1930 C C . GLN A 1 253 ? 26.335 11.363 6.145 1.00 26.92 253 GLN A C 1
ATOM 1931 O O . GLN A 1 253 ? 25.412 11.928 5.548 1.00 38.43 253 GLN A O 1
ATOM 1937 N N . LEU A 1 254 ? 26.941 11.912 7.191 1.00 22.11 254 LEU A N 1
ATOM 1938 C CA . LEU A 1 254 ? 26.477 13.144 7.818 1.00 22.27 254 LEU A CA 1
ATOM 1939 C C . LEU A 1 254 ? 27.458 14.264 7.523 1.00 28.50 254 LEU A C 1
ATOM 1940 O O . LEU A 1 254 ? 28.628 14.169 7.923 1.00 36.76 254 LEU A O 1
ATOM 1945 N N . PRO A 1 255 ? 27.029 15.332 6.852 1.00 22.95 255 PRO A N 1
ATOM 1946 C CA . PRO A 1 255 ? 27.972 16.370 6.413 1.00 23.89 255 PRO A CA 1
ATOM 1947 C C . PRO A 1 255 ? 28.750 16.962 7.579 1.00 20.26 255 PRO A C 1
ATOM 1948 O O . PRO A 1 255 ? 28.171 17.419 8.568 1.00 21.53 255 PRO A O 1
ATOM 1952 N N . SER A 1 256 ? 30.081 16.941 7.463 1.00 22.04 256 SER A N 1
ATOM 1953 C CA . SER A 1 256 ? 30.923 17.496 8.515 1.00 21.28 256 SER A CA 1
ATOM 1954 C C . SER A 1 256 ? 30.719 18.993 8.691 1.00 21.41 256 SER A C 1
ATOM 1955 O O . SER A 1 256 ? 31.143 19.546 9.710 1.00 22.86 256 SER A O 1
ATOM 1958 N N . SER A 1 257 ? 30.065 19.653 7.735 1.00 21.81 257 SER A N 1
ATOM 1959 C CA . SER A 1 257 ? 29.711 21.057 7.898 1.00 20.65 257 SER A CA 1
ATOM 1960 C C . SER A 1 257 ? 28.702 21.271 9.018 1.00 21.28 257 SER A C 1
ATOM 1961 O O . SER A 1 257 ? 28.613 22.375 9.567 1.00 23.14 257 SER A O 1
ATOM 1964 N N . HIS A 1 258 ? 27.915 20.248 9.348 1.00 19.01 258 HIS A N 1
ATOM 1965 C CA . HIS A 1 258 ? 26.817 20.419 10.288 1.00 18.55 258 HIS A CA 1
ATOM 1966 C C . HIS A 1 258 ? 26.783 19.392 11.404 1.00 19.70 258 HIS A C 1
ATOM 1967 O O . HIS A 1 258 ? 25.965 19.539 12.326 1.00 19.09 258 HIS A O 1
ATOM 1974 N N . PHE A 1 259 ? 27.641 18.377 11.363 1.00 17.58 259 PHE A N 1
ATOM 1975 C CA . PHE A 1 259 ? 27.686 17.345 12.386 1.00 16.79 259 PHE A CA 1
ATOM 1976 C C . PHE A 1 259 ? 29.107 17.221 12.894 1.00 17.33 259 PHE A C 1
ATOM 1977 O O . PHE A 1 259 ? 30.043 17.088 12.100 1.00 18.80 259 PHE A O 1
ATOM 1985 N N . ALA A 1 260 ? 29.261 17.241 14.206 1.00 17.03 260 ALA A N 1
ATOM 1986 C CA . ALA A 1 260 ? 30.555 17.055 14.836 1.00 18.79 260 ALA A CA 1
ATOM 1987 C C . ALA A 1 260 ? 30.504 15.791 15.678 1.00 18.56 260 ALA A C 1
ATOM 1988 O O . ALA A 1 260 ? 29.434 15.360 16.123 1.00 17.50 260 ALA A O 1
ATOM 1990 N N . PHE A 1 261 ? 31.669 15.190 15.885 1.00 16.98 261 PHE A N 1
ATOM 1991 C CA . PHE A 1 261 ? 31.778 13.926 16.595 1.00 13.59 261 PHE A CA 1
ATOM 1992 C C . PHE A 1 261 ? 32.835 14.070 17.673 1.00 18.30 261 PHE A C 1
ATOM 1993 O O . PHE A 1 261 ? 33.925 14.590 17.407 1.00 19.37 261 PHE A O 1
ATOM 2001 N N . TYR A 1 262 ? 32.501 13.627 18.883 1.00 16.07 262 TYR A N 1
ATOM 2002 C CA . TYR A 1 262 ? 33.400 13.693 20.032 1.00 17.38 262 TYR A CA 1
ATOM 2003 C C . TYR A 1 262 ? 33.585 12.292 20.589 1.00 20.09 262 TYR A C 1
ATOM 2004 O O . TYR A 1 262 ? 32.627 11.677 21.063 1.00 23.27 262 TYR A O 1
ATOM 2013 N N . ARG A 1 263 ? 34.815 11.791 20.543 1.00 19.36 263 ARG A N 1
ATOM 2014 C CA . ARG A 1 263 ? 35.092 10.431 20.981 1.00 20.95 263 ARG A CA 1
ATOM 2015 C C . ARG A 1 263 ? 35.507 10.403 22.447 1.00 26.11 263 ARG A C 1
ATOM 2016 O O . ARG A 1 263 ? 36.182 11.311 22.939 1.00 24.74 263 ARG A O 1
ATOM 2024 N N . TYR A 1 264 ? 35.080 9.363 23.151 1.00 37.31 264 TYR A N 1
ATOM 2025 C CA . TYR A 1 264 ? 35.671 9.079 24.450 1.00 42.56 264 TYR A CA 1
ATOM 2026 C C . TYR A 1 264 ? 36.003 7.592 24.499 1.00 41.64 264 TYR A C 1
ATOM 2027 O O . TYR A 1 264 ? 35.893 6.893 23.481 1.00 34.72 264 TYR A O 1
ATOM 2036 N N . GLY A 1 265 ? 36.431 7.099 25.660 1.00 41.22 265 GLY A N 1
ATOM 2037 C CA . GLY A 1 265 ? 37.011 5.769 25.721 1.00 42.65 265 GLY A CA 1
ATOM 2038 C C . GLY A 1 265 ? 36.045 4.643 25.404 1.00 44.14 265 GLY A C 1
ATOM 2039 O O . GLY A 1 265 ? 36.486 3.518 25.133 1.00 47.57 265 GLY A O 1
ATOM 2040 N N . ASP A 1 266 ? 34.741 4.916 25.417 1.00 29.39 266 ASP A N 1
ATOM 2041 C CA . ASP A 1 266 ? 33.743 3.859 25.296 1.00 35.05 266 ASP A CA 1
ATOM 2042 C C . ASP A 1 266 ? 32.633 4.201 24.303 1.00 27.74 266 ASP A C 1
ATOM 2043 O O . ASP A 1 266 ? 31.648 3.460 24.218 1.00 32.95 266 ASP A O 1
ATOM 2048 N N . GLY A 1 267 ? 32.751 5.291 23.551 1.00 26.76 267 GLY A N 1
ATOM 2049 C CA . GLY A 1 267 ? 31.679 5.646 22.638 1.00 27.52 267 GLY A CA 1
ATOM 2050 C C . GLY A 1 267 ? 31.914 7.003 22.007 1.00 26.60 267 GLY A C 1
ATOM 2051 O O . GLY A 1 267 ? 33.043 7.491 21.954 1.00 23.91 267 GLY A O 1
ATOM 2052 N N . VAL A 1 268 ? 30.828 7.599 21.515 1.00 19.68 268 VAL A N 1
ATOM 2053 C CA . VAL A 1 268 ? 30.913 8.860 20.796 1.00 18.75 268 VAL A CA 1
ATOM 2054 C C . VAL A 1 268 ? 29.709 9.713 21.155 1.00 19.24 268 VAL A C 1
ATOM 2055 O O . VAL A 1 268 ? 28.637 9.198 21.493 1.00 21.24 268 VAL A O 1
ATOM 2059 N N . VAL A 1 269 ? 29.901 11.030 21.101 1.00 18.58 269 VAL A N 1
ATOM 2060 C CA . VAL A 1 269 ? 28.809 11.992 21.164 1.00 18.45 269 VAL A CA 1
ATOM 2061 C C . VAL A 1 269 ? 28.724 12.676 19.812 1.00 19.92 269 VAL A C 1
ATOM 2062 O O . VAL A 1 269 ? 29.743 13.119 19.267 1.00 18.90 269 VAL A O 1
ATOM 2066 N N . ILE A 1 270 ? 27.523 12.730 19.252 1.00 15.35 270 ILE A N 1
ATOM 2067 C CA . ILE A 1 270 ? 27.292 13.386 17.971 1.00 16.34 270 ILE A CA 1
ATOM 2068 C C . ILE A 1 270 ? 26.608 14.715 18.244 1.00 17.80 270 ILE A C 1
ATOM 2069 O O . ILE A 1 270 ? 25.633 14.774 19.003 1.00 17.90 270 ILE A O 1
ATOM 2074 N N . GLN A 1 271 ? 27.114 15.779 17.638 1.00 16.46 271 GLN A N 1
ATOM 2075 C CA . GLN A 1 271 ? 26.486 17.091 17.707 1.00 17.93 271 GLN A CA 1
ATOM 2076 C C . GLN A 1 271 ? 25.783 17.351 16.379 1.00 16.22 271 GLN A C 1
ATOM 2077 O O . GLN A 1 271 ? 26.426 17.352 15.323 1.00 17.92 271 GLN A O 1
ATOM 2083 N N . ALA A 1 272 ? 24.469 17.552 16.429 1.00 16.23 272 ALA A N 1
ATOM 2084 C CA . ALA A 1 272 ? 23.631 17.720 15.238 1.00 15.90 272 ALA A CA 1
ATOM 2085 C C . ALA A 1 272 ? 23.247 19.196 15.124 1.00 17.94 272 ALA A C 1
ATOM 2086 O O . ALA A 1 272 ? 22.251 19.641 15.694 1.00 19.24 272 ALA A O 1
ATOM 2088 N N . GLY A 1 273 ? 24.053 19.959 14.393 1.00 18.65 273 GLY A N 1
ATOM 2089 C CA . GLY A 1 273 ? 23.767 21.355 14.141 1.00 20.06 273 GLY A CA 1
ATOM 2090 C C . GLY A 1 273 ? 24.529 22.308 15.050 1.00 16.72 273 GLY A C 1
ATOM 2091 O O . GLY A 1 273 ? 25.115 21.935 16.071 1.00 17.72 273 GLY A O 1
ATOM 2092 N N . ALA A 1 274 ? 24.458 23.592 14.672 1.00 18.65 274 ALA A N 1
ATOM 2093 C CA . ALA A 1 274 ? 25.257 24.643 15.304 1.00 20.38 274 ALA A CA 1
ATOM 2094 C C . ALA A 1 274 ? 24.749 25.028 16.686 1.00 19.27 274 ALA A C 1
ATOM 2095 O O . ALA A 1 274 ? 25.492 25.647 17.459 1.00 23.17 274 ALA A O 1
ATOM 2097 N N . TYR A 1 275 ? 23.515 24.660 17.003 1.00 19.03 275 TYR A N 1
ATOM 2098 C CA . TYR A 1 275 ? 22.857 24.943 18.271 1.00 20.31 275 TYR A CA 1
ATOM 2099 C C . TYR A 1 275 ? 21.684 23.983 18.405 1.00 20.50 275 TYR A C 1
ATOM 2100 O O . TYR A 1 275 ? 21.292 23.343 17.424 1.00 18.23 275 TYR A O 1
ATOM 2109 N N . PRO A 1 276 ? 21.108 23.844 19.598 1.00 18.61 276 PRO A N 1
ATOM 2110 C CA . PRO A 1 276 ? 19.912 23.001 19.728 1.00 17.18 276 PRO A CA 1
ATOM 2111 C C . PRO A 1 276 ? 18.715 23.618 19.022 1.00 19.16 276 PRO A C 1
ATOM 2112 O O . PRO A 1 276 ? 18.564 24.840 18.955 1.00 20.41 276 PRO A O 1
ATOM 2116 N N . TYR A 1 277 ? 17.862 22.749 18.487 1.00 18.72 277 TYR A N 1
ATOM 2117 C CA . TYR A 1 277 ? 16.684 23.145 17.721 1.00 20.24 277 TYR A CA 1
ATOM 2118 C C . TYR A 1 277 ? 15.411 22.715 18.434 1.00 20.76 277 TYR A C 1
ATOM 2119 O O . TYR A 1 277 ? 15.263 21.538 18.776 1.00 22.22 277 TYR A O 1
ATOM 2128 N N . ILE A 1 278 ? 14.478 23.659 18.608 1.00 20.14 278 ILE A N 1
ATOM 2129 C CA . ILE A 1 278 ? 13.133 23.333 19.078 1.00 22.78 278 ILE A CA 1
ATOM 2130 C C . ILE A 1 278 ? 12.302 22.746 17.946 1.00 23.40 278 ILE A C 1
ATOM 2131 O O . ILE A 1 278 ? 11.594 21.742 18.112 1.00 22.90 278 ILE A O 1
ATOM 2136 N N . ALA A 1 279 ? 12.362 23.390 16.788 1.00 22.08 279 ALA A N 1
ATOM 2137 C CA . ALA A 1 279 ? 11.569 23.022 15.632 1.00 25.20 279 ALA A CA 1
ATOM 2138 C C . ALA A 1 279 ? 12.326 23.464 14.390 1.00 25.98 279 ALA A C 1
ATOM 2139 O O . ALA A 1 279 ? 13.447 23.975 14.469 1.00 30.06 279 ALA A O 1
ATOM 2141 N N . GLY A 1 280 ? 11.701 23.268 13.236 1.00 28.32 280 GLY A N 1
ATOM 2142 C CA . GLY A 1 280 ? 12.327 23.597 11.972 1.00 28.96 280 GLY A CA 1
ATOM 2143 C C . GLY A 1 280 ? 11.943 24.971 11.469 1.00 35.68 280 GLY A C 1
ATOM 2144 O O . GLY A 1 280 ? 12.351 25.988 12.037 1.00 42.16 280 GLY A O 1
ATOM 2145 N N . ASP A 1 281 ? 11.145 25.020 10.407 1.00 38.64 281 ASP A N 1
ATOM 2146 C CA . ASP A 1 281 ? 10.804 26.285 9.775 1.00 40.45 281 ASP A CA 1
ATOM 2147 C C . ASP A 1 281 ? 9.303 26.301 9.499 1.00 37.04 281 ASP A C 1
ATOM 2148 O O . ASP A 1 281 ? 8.549 25.467 10.010 1.00 34.84 281 ASP A O 1
ATOM 2153 N N . ALA A 1 282 ? 8.876 27.258 8.669 1.00 42.90 282 ALA A N 1
ATOM 2154 C CA . ALA A 1 282 ? 7.461 27.392 8.345 1.00 46.93 282 ALA A CA 1
ATOM 2155 C C . ALA A 1 282 ? 6.939 26.192 7.566 1.00 45.58 282 ALA A C 1
ATOM 2156 O O . ALA A 1 282 ? 5.773 25.811 7.723 1.00 46.55 282 ALA A O 1
ATOM 2158 N N . GLU A 1 283 ? 7.779 25.582 6.726 1.00 44.50 283 GLU A N 1
ATOM 2159 C CA . GLU A 1 283 ? 7.318 24.474 5.900 1.00 37.21 283 GLU A CA 1
ATOM 2160 C C . GLU A 1 283 ? 7.226 23.172 6.683 1.00 34.91 283 GLU A C 1
ATOM 2161 O O . GLU A 1 283 ? 6.340 22.355 6.409 1.00 34.46 283 GLU A O 1
ATOM 2167 N N . ASP A 1 284 ? 8.108 22.960 7.658 1.00 32.39 284 ASP A N 1
ATOM 2168 C CA . ASP A 1 284 ? 8.164 21.676 8.345 1.00 27.42 284 ASP A CA 1
ATOM 2169 C C . ASP A 1 284 ? 8.756 21.895 9.729 1.00 28.32 284 ASP A C 1
ATOM 2170 O O . ASP A 1 284 ? 9.803 22.534 9.862 1.00 28.62 284 ASP A O 1
ATOM 2175 N N . SER A 1 285 ? 8.078 21.376 10.756 1.00 23.64 285 SER A N 1
ATOM 2176 C CA . SER A 1 285 ? 8.528 21.583 12.124 1.00 24.54 285 SER A CA 1
ATOM 2177 C C . SER A 1 285 ? 9.759 20.754 12.478 1.00 24.45 285 SER A C 1
ATOM 2178 O O . SER A 1 285 ? 10.427 21.061 13.469 1.00 24.71 285 SER A O 1
ATOM 2181 N N . ARG A 1 286 ? 10.096 19.733 11.697 1.00 22.92 286 ARG A N 1
ATOM 2182 C CA . ARG A 1 286 ? 11.232 18.886 12.079 1.00 24.68 286 ARG A CA 1
ATOM 2183 C C . ARG A 1 286 ? 12.556 19.592 11.775 1.00 24.85 286 ARG A C 1
ATOM 2184 O O . ARG A 1 286 ? 12.758 20.055 10.651 1.00 22.88 286 ARG A O 1
ATOM 2192 N N . PRO A 1 287 ? 13.470 19.702 12.745 1.00 20.75 287 PRO A N 1
ATOM 2193 C CA . PRO A 1 287 ? 14.763 20.355 12.473 1.00 22.10 287 PRO A CA 1
ATOM 2194 C C . PRO A 1 287 ? 15.609 19.513 11.529 1.00 21.77 287 PRO A C 1
ATOM 2195 O O . PRO A 1 287 ? 15.800 18.317 11.760 1.00 22.84 287 PRO A O 1
ATOM 2199 N N . ALA A 1 288 ? 16.137 20.159 10.485 1.00 22.96 288 ALA A N 1
ATOM 2200 C CA . ALA A 1 288 ? 16.888 19.441 9.454 1.00 22.36 288 ALA A CA 1
ATOM 2201 C C . ALA A 1 288 ? 18.053 18.637 10.016 1.00 19.78 288 ALA A C 1
ATOM 2202 O O . ALA A 1 288 ? 18.199 17.462 9.635 1.00 20.98 288 ALA A O 1
ATOM 2204 N N . PRO A 1 289 ? 18.907 19.172 10.903 1.00 19.72 289 PRO A N 1
ATOM 2205 C CA . PRO A 1 289 ? 19.996 18.329 11.420 1.00 18.62 289 PRO A CA 1
ATOM 2206 C C . PRO A 1 289 ? 19.484 17.110 12.157 1.00 20.42 289 PRO A C 1
ATOM 2207 O O . PRO A 1 289 ? 20.069 16.027 12.051 1.00 18.92 289 PRO A O 1
ATOM 2211 N N . TYR A 1 290 ? 18.394 17.256 12.922 1.00 18.92 290 TYR A N 1
ATOM 2212 C CA . TYR A 1 290 ? 17.898 16.102 13.657 1.00 18.23 290 TYR A CA 1
ATOM 2213 C C . TYR A 1 290 ? 17.270 15.082 12.724 1.00 17.17 290 TYR A C 1
ATOM 2214 O O . TYR A 1 290 ? 17.332 13.879 12.999 1.00 19.68 290 TYR A O 1
ATOM 2223 N N . VAL A 1 291 ? 16.627 15.547 11.646 1.00 18.69 291 VAL A N 1
ATOM 2224 C CA . VAL A 1 291 ? 16.050 14.633 10.662 1.00 19.10 291 VAL A CA 1
ATOM 2225 C C . VAL A 1 291 ? 17.123 13.711 10.104 1.00 19.00 291 VAL A C 1
ATOM 2226 O O . VAL A 1 291 ? 16.929 12.492 10.004 1.00 20.46 291 VAL A O 1
ATOM 2230 N N . LEU A 1 292 ? 18.279 14.278 9.739 1.00 19.70 292 LEU A N 1
ATOM 2231 C CA . LEU A 1 292 ? 19.317 13.466 9.115 1.00 19.67 292 LEU A CA 1
ATOM 2232 C C . LEU A 1 292 ? 19.906 12.472 10.109 1.00 17.02 292 LEU A C 1
ATOM 2233 O O . LEU A 1 292 ? 20.127 11.304 9.766 1.00 19.59 292 LEU A O 1
ATOM 2238 N N . LEU A 1 293 ? 20.146 12.906 11.351 1.00 16.28 293 LEU A N 1
ATOM 2239 C CA . LEU A 1 293 ? 20.716 11.988 12.329 1.00 18.34 293 LEU A CA 1
ATOM 2240 C C . LEU A 1 293 ? 19.701 10.931 12.738 1.00 18.63 293 LEU A C 1
ATOM 2241 O O . LEU A 1 293 ? 20.052 9.754 12.892 1.00 17.97 293 LEU A O 1
ATOM 2246 N N . ASN A 1 294 ? 18.433 11.325 12.909 1.00 19.83 294 ASN A N 1
ATOM 2247 C CA . ASN A 1 294 ? 17.402 10.344 13.232 1.00 20.95 294 ASN A CA 1
ATOM 2248 C C . ASN A 1 294 ? 17.329 9.261 12.162 1.00 16.84 294 ASN A C 1
ATOM 2249 O O . ASN A 1 294 ? 17.246 8.069 12.478 1.00 21.82 294 ASN A O 1
ATOM 2254 N N . HIS A 1 295 ? 17.399 9.658 10.888 1.00 17.57 295 HIS A N 1
ATOM 2255 C CA . HIS A 1 295 ? 17.374 8.689 9.800 1.00 19.95 295 HIS A CA 1
ATOM 2256 C C . HIS A 1 295 ? 18.5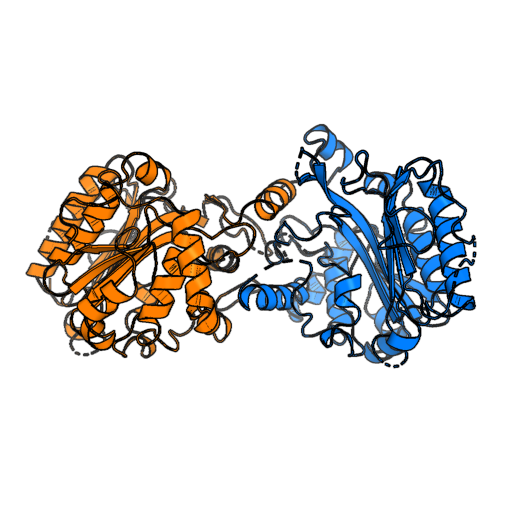57 7.734 9.890 1.00 23.77 295 HIS A C 1
ATOM 2257 O O . HIS A 1 295 ? 18.413 6.527 9.659 1.00 22.47 295 HIS A O 1
ATOM 2264 N N . ALA A 1 296 ? 19.736 8.264 10.227 1.00 20.53 296 ALA A N 1
ATOM 2265 C CA . ALA A 1 296 ? 20.930 7.432 10.327 1.00 21.54 296 ALA A CA 1
ATOM 2266 C C . ALA A 1 296 ? 20.850 6.455 11.492 1.00 20.95 296 ALA A C 1
ATOM 2267 O O . ALA A 1 296 ? 21.429 5.365 11.419 1.00 25.00 296 ALA A O 1
ATOM 2269 N N . LEU A 1 297 ? 20.129 6.806 12.558 1.00 20.10 297 LEU A N 1
ATOM 2270 C CA . LEU A 1 297 ? 20.136 6.016 13.785 1.00 19.10 297 LEU A CA 1
ATOM 2271 C C . LEU A 1 297 ? 18.819 5.308 14.068 1.00 24.45 297 LEU A C 1
ATOM 2272 O O . LEU A 1 297 ? 18.732 4.578 15.060 1.00 23.18 297 LEU A O 1
ATOM 2277 N N . LYS A 1 298 ? 17.797 5.474 13.225 1.00 24.93 298 LYS A N 1
ATOM 2278 C CA . LYS A 1 298 ? 16.502 4.912 13.600 1.00 27.48 298 LYS A CA 1
ATOM 2279 C C . LYS A 1 298 ? 16.526 3.390 13.671 1.00 27.26 298 LYS A C 1
ATOM 2280 O O . LYS A 1 298 ? 15.659 2.801 14.329 1.00 27.55 298 LYS A O 1
ATOM 2286 N N . GLY A 1 299 ? 17.518 2.743 13.057 1.00 28.33 299 GLY A N 1
ATOM 2287 C CA . GLY A 1 299 ? 17.650 1.302 13.180 1.00 30.05 299 GLY A CA 1
ATOM 2288 C C . GLY A 1 299 ? 18.018 0.822 14.575 1.00 26.55 299 GLY A C 1
ATOM 2289 O O . GLY A 1 299 ? 17.865 -0.371 14.866 1.00 33.94 299 GLY A O 1
ATOM 2290 N N . ILE A 1 300 ? 18.507 1.709 15.440 1.00 24.06 300 ILE A N 1
ATOM 2291 C CA . ILE A 1 300 ? 18.838 1.338 16.816 1.00 23.78 300 ILE A CA 1
ATOM 2292 C C . ILE A 1 300 ? 17.930 2.047 17.822 1.00 20.88 300 ILE A C 1
ATOM 2293 O O . ILE A 1 300 ? 18.275 2.153 18.990 1.00 22.60 300 ILE A O 1
ATOM 2298 N N . ARG A 1 301 ? 16.770 2.526 17.384 1.00 23.88 301 ARG A N 1
ATOM 2299 C CA . ARG A 1 301 ? 15.833 3.212 18.268 1.00 22.73 301 ARG A CA 1
ATOM 2300 C C . ARG A 1 301 ? 14.905 2.210 18.945 1.00 23.84 301 ARG A C 1
ATOM 2301 O O . ARG A 1 301 ? 14.512 1.208 18.341 1.00 26.60 301 ARG A O 1
ATOM 2309 N N . TYR A 1 302 ? 14.570 2.479 20.208 1.00 23.71 302 TYR A N 1
ATOM 2310 C CA . TYR A 1 302 ? 13.549 1.690 20.887 1.00 26.07 302 TYR A CA 1
ATOM 2311 C C . TYR A 1 302 ? 12.248 1.721 20.097 1.00 28.37 302 TYR A C 1
ATOM 2312 O O . TYR A 1 302 ? 11.829 2.769 19.601 1.00 25.80 302 TYR A O 1
ATOM 2321 N N . GLU A 1 303 ? 11.599 0.560 19.983 1.00 32.06 303 GLU A N 1
ATOM 2322 C CA . GLU A 1 303 ? 10.316 0.507 19.292 1.00 29.39 303 GLU A CA 1
ATOM 2323 C C . GLU A 1 303 ? 9.171 0.943 20.195 1.00 29.73 303 GLU A C 1
ATOM 2324 O O . GLU A 1 303 ? 8.178 1.494 19.710 1.00 34.52 303 GLU A O 1
ATOM 2330 N N . THR A 1 304 ? 9.295 0.710 21.497 1.00 30.04 304 THR A N 1
ATOM 2331 C CA . THR A 1 304 ? 8.315 1.167 22.467 1.00 35.49 304 THR A CA 1
ATOM 2332 C C . THR A 1 304 ? 9.047 1.658 23.705 1.00 38.11 304 THR A C 1
ATOM 2333 O O . THR A 1 304 ? 10.207 1.317 23.943 1.00 36.36 304 THR A O 1
ATOM 2337 N N . ILE A 1 305 ? 8.344 2.453 24.504 1.00 37.24 305 ILE A N 1
ATOM 2338 C CA . ILE A 1 305 ? 8.953 3.107 25.652 1.00 41.59 305 ILE A CA 1
ATOM 2339 C C . ILE A 1 305 ? 7.988 3.061 26.832 1.00 41.93 305 ILE A C 1
ATOM 2340 O O . ILE A 1 305 ? 8.373 3.326 27.975 1.00 43.06 305 ILE A O 1
ATOM 2345 N N . GLY A 1 306 ? 6.737 2.681 26.573 1.00 42.97 306 GLY A N 1
ATOM 2346 C CA . GLY A 1 306 ? 5.697 2.874 27.564 1.00 48.39 306 GLY A CA 1
ATOM 2347 C C . GLY A 1 306 ? 5.328 4.347 27.588 1.00 58.10 306 GLY A C 1
ATOM 2348 O O . GLY A 1 306 ? 5.743 5.125 26.733 1.00 60.83 306 GLY A O 1
ATOM 2349 N N . SER A 1 307 ? 4.531 4.732 28.582 1.00 62.13 307 SER A N 1
ATOM 2350 C CA . SER A 1 307 ? 4.279 6.157 28.738 1.00 67.57 307 SER A CA 1
ATOM 2351 C C . SER A 1 307 ? 5.498 6.832 29.365 1.00 71.09 307 SER A C 1
ATOM 2352 O O . SER A 1 307 ? 6.437 6.180 29.832 1.00 70.66 307 SER A O 1
ATOM 2355 N N . LEU A 1 308 ? 5.469 8.161 29.390 1.00 70.46 308 LEU A N 1
ATOM 2356 C CA . LEU A 1 308 ? 6.709 8.924 29.399 1.00 68.02 308 LEU A CA 1
ATOM 2357 C C . LEU A 1 308 ? 6.961 9.736 30.664 1.00 70.92 308 LEU A C 1
ATOM 2358 O O . LEU A 1 308 ? 8.065 9.660 31.217 1.00 72.34 308 LEU A O 1
ATOM 2363 N N . HIS A 1 309 ? 6.000 10.525 31.141 1.00 68.85 309 HIS A N 1
ATOM 2364 C CA . HIS A 1 309 ? 6.323 11.549 32.150 1.00 73.10 309 HIS A CA 1
ATOM 2365 C C . HIS A 1 309 ? 5.895 11.190 33.566 1.00 78.19 309 HIS A C 1
ATOM 2366 O O . HIS A 1 309 ? 6.294 11.850 34.529 1.00 82.09 309 HIS A O 1
ATOM 2373 N N . GLU A 1 316 ? -5.474 6.401 33.402 1.00 76.69 316 GLU A N 1
ATOM 2374 C CA . GLU A 1 316 ? -5.285 6.679 31.981 1.00 77.12 316 GLU A CA 1
ATOM 2375 C C . GLU A 1 316 ? -5.321 5.387 31.159 1.00 74.54 316 GLU A C 1
ATOM 2376 O O . GLU A 1 316 ? -4.693 4.390 31.519 1.00 75.19 316 GLU A O 1
ATOM 2382 N N . LEU A 1 317 ? -6.070 5.405 30.058 1.00 75.69 317 LEU A N 1
ATOM 2383 C CA . LEU A 1 317 ? -6.159 4.235 29.197 1.00 72.60 317 LEU A CA 1
ATOM 2384 C C . LEU A 1 317 ? -4.882 4.093 28.366 1.00 65.86 317 LEU A C 1
ATOM 2385 O O . LEU A 1 317 ? -4.017 4.971 28.350 1.00 68.18 317 LEU A O 1
ATOM 2390 N N . ARG A 1 318 ? -4.771 2.957 27.674 1.00 64.13 318 ARG A N 1
ATOM 2391 C CA . ARG A 1 318 ? -3.621 2.637 26.837 1.00 59.18 318 ARG A CA 1
ATOM 2392 C C . ARG A 1 318 ? -3.395 3.629 25.700 1.00 51.14 318 ARG A C 1
ATOM 2393 O O . ARG A 1 318 ? -2.337 3.572 25.064 1.00 47.10 318 ARG A O 1
ATOM 2401 N N . LEU A 1 319 ? -4.345 4.528 25.419 1.00 43.89 319 LEU A N 1
ATOM 2402 C CA . LEU A 1 319 ? -4.134 5.472 24.324 1.00 38.44 319 LEU A CA 1
ATOM 2403 C C . LEU A 1 319 ? -3.017 6.463 24.635 1.00 42.24 319 LEU A C 1
ATOM 2404 O O . LEU A 1 319 ? -2.372 6.971 23.711 1.00 35.76 319 LEU A O 1
ATOM 2409 N N . VAL A 1 320 ? -2.762 6.749 25.915 1.00 39.98 320 VAL A N 1
ATOM 2410 C CA . VAL A 1 320 ? -1.666 7.657 26.241 1.00 46.36 320 VAL A CA 1
ATOM 2411 C C . VAL A 1 320 ? -0.322 6.982 25.992 1.00 41.30 320 VAL A C 1
ATOM 2412 O O . VAL A 1 320 ? 0.627 7.620 25.520 1.00 40.00 320 VAL A O 1
ATOM 2416 N N . GLY A 1 321 ? -0.222 5.682 26.281 1.00 36.55 321 GLY A N 1
ATOM 2417 C CA . GLY A 1 321 ? 1.012 4.966 25.991 1.00 33.37 321 GLY A CA 1
ATOM 2418 C C . GLY A 1 321 ? 1.238 4.777 24.502 1.00 36.66 321 GLY A C 1
ATOM 2419 O O . GLY A 1 321 ? 2.371 4.856 24.018 1.00 38.82 321 GLY A O 1
ATOM 2420 N N . TRP A 1 322 ? 0.163 4.515 23.758 1.00 31.48 322 TRP A N 1
ATOM 2421 C CA . TRP A 1 322 ? 0.242 4.468 22.303 1.00 30.62 322 TRP A CA 1
ATOM 2422 C C . TRP A 1 322 ? 0.743 5.792 21.737 1.00 28.37 322 TRP A C 1
ATOM 2423 O O . TRP A 1 322 ? 1.537 5.811 20.786 1.00 28.12 322 TRP A O 1
ATOM 2434 N N . ALA A 1 323 ? 0.299 6.914 22.312 1.00 30.31 323 ALA A N 1
ATOM 2435 C CA . ALA A 1 323 ? 0.791 8.212 21.859 1.00 26.68 323 ALA A CA 1
ATOM 2436 C C . ALA A 1 323 ? 2.286 8.357 22.117 1.00 28.43 323 ALA A C 1
ATOM 2437 O O . ALA A 1 323 ? 3.003 8.976 21.323 1.00 30.76 323 ALA A O 1
ATOM 2439 N N . ALA A 1 324 ? 2.772 7.797 23.227 1.00 31.10 324 ALA A N 1
ATOM 2440 C CA . ALA A 1 324 ? 4.198 7.869 23.527 1.00 33.83 324 ALA A CA 1
ATOM 2441 C C . ALA A 1 324 ? 5.020 7.094 22.503 1.00 34.68 324 ALA A C 1
ATOM 2442 O O . ALA A 1 324 ? 6.074 7.567 22.056 1.00 29.40 324 ALA A O 1
ATOM 2444 N N . ASP A 1 325 ? 4.557 5.901 22.120 1.00 32.20 325 ASP A N 1
ATOM 2445 C CA . ASP A 1 325 ? 5.238 5.157 21.065 1.00 29.77 325 ASP A CA 1
ATOM 2446 C C . ASP A 1 325 ? 5.282 5.961 19.775 1.00 31.35 325 ASP A C 1
ATOM 2447 O O . ASP A 1 325 ? 6.292 5.948 19.064 1.00 31.05 325 ASP A O 1
ATOM 2452 N N . GLN A 1 326 ? 4.192 6.667 19.458 1.00 26.32 326 GLN A N 1
ATOM 2453 C CA . GLN A 1 326 ? 4.161 7.508 18.264 1.00 23.61 326 GLN A CA 1
ATOM 2454 C C . GLN A 1 326 ? 5.188 8.633 18.352 1.00 24.38 326 GLN A C 1
ATOM 2455 O O . GLN A 1 326 ? 5.804 9.006 17.345 1.00 24.88 326 GLN A O 1
ATOM 2461 N N . TRP A 1 327 ? 5.365 9.200 19.550 1.00 25.78 327 TRP A N 1
ATOM 2462 C CA . TRP A 1 327 ? 6.298 10.308 19.722 1.00 22.19 327 TRP A CA 1
ATOM 2463 C C . TRP A 1 327 ? 7.717 9.903 19.343 1.00 22.91 327 TRP A C 1
ATOM 2464 O O . TRP A 1 327 ? 8.479 10.726 18.818 1.00 21.98 327 TRP A O 1
ATOM 2475 N N . LEU A 1 328 ? 8.074 8.637 19.573 1.00 20.13 328 LEU A N 1
ATOM 2476 C CA . LEU A 1 328 ? 9.414 8.157 19.237 1.00 22.14 328 LEU A CA 1
ATOM 2477 C C . LEU A 1 328 ? 9.733 8.323 17.756 1.00 24.88 328 LEU A C 1
ATOM 2478 O O . LEU A 1 328 ? 10.911 8.445 17.392 1.00 22.25 328 LEU A O 1
ATOM 2483 N N . LYS A 1 329 ? 8.716 8.324 16.889 1.00 20.71 329 LYS A N 1
ATOM 2484 C CA . LYS A 1 329 ? 8.907 8.384 15.441 1.00 21.06 329 LYS A CA 1
ATOM 2485 C C . LYS A 1 329 ? 8.791 9.794 14.872 1.00 18.75 329 LYS A C 1
ATOM 2486 O O . LYS A 1 329 ? 8.764 9.948 13.645 1.00 23.01 329 LYS A O 1
ATOM 2492 N N . ARG A 1 330 ? 8.718 10.818 15.724 1.00 20.20 330 ARG A N 1
ATOM 2493 C CA . ARG A 1 330 ? 8.336 12.152 15.268 1.00 20.53 330 ARG A CA 1
ATOM 2494 C C . ARG A 1 330 ? 9.308 12.756 14.263 1.00 24.41 330 ARG A C 1
ATOM 2495 O O . ARG A 1 330 ? 8.913 13.645 13.503 1.00 24.90 330 ARG A O 1
ATOM 2503 N N . LEU A 1 331 ? 10.567 12.322 14.245 1.00 19.38 331 LEU A N 1
ATOM 2504 C CA . LEU A 1 331 ? 11.533 12.869 13.304 1.00 20.10 331 LEU A CA 1
ATOM 2505 C C . LEU A 1 331 ? 11.651 12.060 12.018 1.00 23.73 331 LEU A C 1
ATOM 2506 O O . LEU A 1 331 ? 12.395 12.467 11.120 1.00 22.17 331 LEU A O 1
ATOM 2511 N N . ASP A 1 332 ? 10.954 10.930 11.912 1.00 23.68 332 ASP A N 1
ATOM 2512 C CA . ASP A 1 332 ? 11.055 10.095 10.723 1.00 21.92 332 ASP A CA 1
ATOM 2513 C C . ASP A 1 332 ? 10.503 10.820 9.503 1.00 26.65 332 ASP A C 1
ATOM 2514 O O . ASP A 1 332 ? 9.500 11.534 9.578 1.00 29.41 332 ASP A O 1
ATOM 2519 N N . VAL A 1 333 ? 11.175 10.630 8.370 1.00 24.92 333 VAL A N 1
ATOM 2520 C CA . VAL A 1 333 ? 10.698 11.095 7.076 1.00 25.47 333 VAL A CA 1
ATOM 2521 C C . VAL A 1 333 ? 10.783 9.924 6.111 1.00 26.85 333 VAL A C 1
ATOM 2522 O O . VAL A 1 333 ? 11.449 8.921 6.376 1.00 33.32 333 VAL A O 1
ATOM 2526 N N . GLU A 1 334 ? 10.101 10.057 4.977 1.00 31.87 334 GLU A N 1
ATOM 2527 C CA . GLU A 1 334 ? 10.239 9.037 3.952 1.00 38.44 334 GLU A CA 1
ATOM 2528 C C . GLU A 1 334 ? 11.640 9.090 3.363 1.00 36.54 334 GLU A C 1
ATOM 2529 O O . GLU A 1 334 ? 12.211 10.167 3.166 1.00 33.57 334 GLU A O 1
ATOM 2535 N N . ASP A 1 335 ? 12.192 7.905 3.092 1.00 39.29 335 ASP A N 1
ATOM 2536 C CA . ASP A 1 335 ? 13.581 7.797 2.661 1.00 36.82 335 ASP A CA 1
ATOM 2537 C C . ASP A 1 335 ? 13.852 8.616 1.403 1.00 32.71 335 ASP A C 1
ATOM 2538 O O . ASP A 1 335 ? 14.931 9.201 1.259 1.00 31.87 335 ASP A O 1
ATOM 2543 N N . SER A 1 336 ? 12.882 8.678 0.482 1.00 31.54 336 SER A N 1
ATOM 2544 C CA . SER A 1 336 ? 13.066 9.437 -0.752 1.00 31.02 336 SER A CA 1
ATOM 2545 C C . SER A 1 336 ? 13.286 10.927 -0.510 1.00 28.03 336 SER A C 1
ATOM 2546 O O . SER A 1 336 ? 13.773 11.621 -1.412 1.00 31.50 336 SER A O 1
ATOM 2549 N N . GLU A 1 337 ? 12.946 11.436 0.677 1.00 27.99 337 GLU A N 1
ATOM 2550 C CA . GLU A 1 337 ? 13.060 12.859 0.970 1.00 26.74 337 GLU A CA 1
ATOM 2551 C C . GLU A 1 337 ? 14.400 13.247 1.575 1.00 26.41 337 GLU A C 1
ATOM 2552 O O . GLU A 1 337 ? 14.688 14.444 1.682 1.00 27.42 337 GLU A O 1
ATOM 2558 N N . ILE A 1 338 ? 15.217 12.271 1.975 1.00 26.85 338 ILE A N 1
ATOM 2559 C CA . ILE A 1 338 ? 16.483 12.594 2.638 1.00 25.49 338 ILE A CA 1
ATOM 2560 C C . ILE A 1 338 ? 17.377 13.489 1.790 1.00 25.33 338 ILE A C 1
ATOM 2561 O O . ILE A 1 338 ? 17.940 14.450 2.336 1.00 26.75 338 ILE A O 1
ATOM 2566 N N . PRO A 1 339 ? 17.563 13.258 0.478 1.00 27.57 339 PRO A N 1
ATOM 2567 C CA . PRO A 1 339 ? 18.409 14.190 -0.293 1.00 29.06 339 PRO A CA 1
ATOM 2568 C C . PRO A 1 339 ? 17.926 15.631 -0.249 1.00 25.81 339 PRO A C 1
ATOM 2569 O O . PRO A 1 339 ? 18.751 16.551 -0.168 1.00 28.69 339 PRO A O 1
ATOM 2573 N N . ARG A 1 340 ? 16.610 15.855 -0.301 1.00 27.68 340 ARG A N 1
ATOM 2574 C CA . ARG A 1 340 ? 16.083 17.213 -0.194 1.00 27.14 340 ARG A CA 1
ATOM 2575 C C . ARG A 1 340 ? 16.373 17.818 1.176 1.00 25.17 340 ARG A C 1
ATOM 2576 O O . ARG A 1 340 ? 16.681 19.011 1.280 1.00 29.71 340 ARG A O 1
ATOM 2584 N N . TRP A 1 341 ? 16.268 17.011 2.236 1.00 24.97 341 TRP A N 1
ATOM 2585 C CA . TRP A 1 341 ? 16.596 17.492 3.575 1.00 22.66 341 TRP A CA 1
ATOM 2586 C C . TRP A 1 341 ? 18.065 17.887 3.669 1.00 26.55 341 TRP A C 1
ATOM 2587 O O . TRP A 1 341 ? 18.405 18.905 4.286 1.00 26.84 341 TRP A O 1
ATOM 2598 N N . CYS A 1 342 ? 18.949 17.106 3.045 1.00 25.02 342 CYS A N 1
ATOM 2599 C CA A CYS A 1 342 ? 20.358 17.471 3.068 0.64 27.16 342 CYS A CA 1
ATOM 2600 C CA B CYS A 1 342 ? 20.372 17.443 3.012 0.36 27.31 342 CYS A CA 1
ATOM 2601 C C . CYS A 1 342 ? 20.606 18.774 2.314 1.00 30.60 342 CYS A C 1
ATOM 2602 O O . CYS A 1 342 ? 21.379 19.617 2.786 1.00 30.57 342 CYS A O 1
ATOM 2607 N N . ASP A 1 343 ? 19.957 18.967 1.157 1.00 26.72 343 ASP A N 1
ATOM 2608 C CA . ASP A 1 343 ? 20.114 20.226 0.436 1.00 28.32 343 ASP A CA 1
ATOM 2609 C C . ASP A 1 343 ? 19.617 21.399 1.271 1.00 29.82 343 ASP A C 1
ATOM 2610 O O . ASP A 1 343 ? 20.233 22.470 1.275 1.00 31.21 343 ASP A O 1
ATOM 2615 N N . LYS A 1 344 ? 18.504 21.215 1.987 1.00 27.62 344 LYS A N 1
ATOM 2616 C CA . LYS A 1 344 ? 18.000 22.283 2.844 1.00 30.85 344 LYS A CA 1
ATOM 2617 C C . LYS A 1 344 ? 18.991 22.595 3.957 1.00 33.44 344 LYS A C 1
ATOM 2618 O O . LYS A 1 344 ? 19.287 23.764 4.228 1.00 32.51 344 LYS A O 1
ATOM 2624 N N . LEU A 1 345 ? 19.544 21.557 4.584 1.00 30.44 345 LEU A N 1
ATOM 2625 C CA . LEU A 1 345 ? 20.580 21.751 5.594 1.00 29.38 345 LEU A CA 1
ATOM 2626 C C . LEU A 1 345 ? 21.739 22.589 5.058 1.00 28.93 345 LEU A C 1
ATOM 2627 O O . LEU A 1 345 ? 22.134 23.585 5.674 1.00 30.75 345 LEU A O 1
ATOM 2632 N N . LEU A 1 346 ? 22.290 22.208 3.900 1.00 26.28 346 LEU A N 1
ATOM 2633 C CA . LEU A 1 346 ? 23.480 22.877 3.381 1.00 27.62 346 LEU A CA 1
ATOM 2634 C C . LEU A 1 346 ? 23.201 24.309 2.938 1.00 32.12 346 LEU A C 1
ATOM 2635 O O . LEU A 1 346 ? 24.111 25.145 2.956 1.00 34.59 346 LEU A O 1
ATOM 2640 N N . SER A 1 347 ? 21.970 24.613 2.521 1.00 32.16 347 SER A N 1
ATOM 2641 C CA . SER A 1 347 ? 21.681 25.938 1.989 1.00 36.61 347 SER A CA 1
ATOM 2642 C C . SER A 1 347 ? 21.086 26.890 3.014 1.00 34.74 347 SER A C 1
ATOM 2643 O O . SER A 1 347 ? 21.174 28.108 2.824 1.00 44.31 347 SER A O 1
ATOM 2646 N N . ALA A 1 348 ? 20.503 26.377 4.098 1.00 29.58 348 ALA A N 1
ATOM 2647 C CA . ALA A 1 348 ? 19.758 27.211 5.028 1.00 31.69 348 ALA A CA 1
ATOM 2648 C C . ALA A 1 348 ? 20.268 27.192 6.462 1.00 38.42 348 ALA A C 1
ATOM 2649 O O . ALA A 1 348 ? 19.918 28.099 7.225 1.00 39.38 348 ALA A O 1
ATOM 2651 N N . GLU A 1 349 ? 21.072 26.203 6.855 1.00 30.69 349 GLU A N 1
ATOM 2652 C CA . GLU A 1 349 ? 21.358 26.118 8.281 1.00 29.02 349 GLU A CA 1
ATOM 2653 C C . GLU A 1 349 ? 22.786 26.550 8.596 1.00 27.49 349 GLU A C 1
ATOM 2654 O O . GLU A 1 349 ? 23.706 26.290 7.810 1.00 26.64 349 GLU A O 1
ATOM 2660 N N . PRO A 1 350 ? 22.998 27.209 9.736 1.00 28.11 350 PRO A N 1
ATOM 2661 C CA . PRO A 1 350 ? 24.354 27.640 10.099 1.00 26.18 350 PRO A CA 1
ATOM 2662 C C . PRO A 1 350 ? 25.281 26.446 10.251 1.00 27.01 350 PRO A C 1
ATOM 2663 O O . PRO A 1 350 ? 24.875 25.372 10.695 1.00 28.65 350 PRO A O 1
ATOM 2667 N N . TYR A 1 351 ? 26.536 26.641 9.874 1.00 22.28 351 TYR A N 1
ATOM 2668 C CA . TYR A 1 351 ? 27.504 25.558 9.879 1.00 25.10 351 TYR A CA 1
ATOM 2669 C C . TYR A 1 351 ? 28.350 25.583 11.149 1.00 26.16 351 TYR A C 1
ATOM 2670 O O . TYR A 1 351 ? 28.302 26.519 11.952 1.00 24.09 351 TYR A O 1
ATOM 2679 N N . LEU A 1 352 ? 29.116 24.515 11.331 1.00 22.23 352 LEU A N 1
ATOM 2680 C CA . LEU A 1 352 ? 29.933 24.332 12.521 1.00 21.59 352 LEU A CA 1
ATOM 2681 C C . LEU A 1 352 ? 31.302 24.983 12.343 1.00 25.87 352 LEU A C 1
ATOM 2682 O O . LEU A 1 352 ? 31.954 24.805 11.306 1.00 28.52 352 LEU A O 1
ATOM 2687 N N . ASP A 1 353 ? 31.748 25.711 13.363 1.00 22.15 353 ASP A N 1
ATOM 2688 C CA . ASP A 1 353 ? 33.094 26.275 13.348 1.00 22.38 353 ASP A CA 1
ATOM 2689 C C . ASP A 1 353 ? 33.620 26.326 14.781 1.00 23.56 353 ASP A C 1
ATOM 2690 O O . ASP A 1 353 ? 33.050 25.726 15.698 1.00 24.86 353 ASP A O 1
ATOM 2695 N N . ALA A 1 354 ? 34.724 27.049 14.975 1.00 27.27 354 ALA A N 1
ATOM 2696 C CA . ALA A 1 354 ? 35.343 27.121 16.292 1.00 25.61 354 ALA A CA 1
ATOM 2697 C C . ALA A 1 354 ? 34.500 27.884 17.304 1.00 23.47 354 ALA A C 1
ATOM 2698 O O . ALA A 1 354 ? 34.834 27.865 18.495 1.00 24.54 354 ALA A O 1
ATOM 2700 N N . THR A 1 355 ? 33.422 28.543 16.870 1.00 24.01 355 THR A N 1
ATOM 2701 C CA . THR A 1 355 ? 32.571 29.272 17.803 1.00 24.43 355 THR A CA 1
ATOM 2702 C C . THR A 1 355 ? 31.503 28.393 18.433 1.00 25.87 355 THR A C 1
ATOM 2703 O O . THR A 1 355 ? 30.935 28.776 19.457 1.00 26.65 355 THR A O 1
ATOM 2707 N N . ASN A 1 356 ? 31.207 27.232 17.845 1.00 20.82 356 ASN A N 1
ATOM 2708 C CA . ASN A 1 356 ? 30.085 26.427 18.316 1.00 19.13 356 ASN A CA 1
ATOM 2709 C C . ASN A 1 356 ? 30.411 24.940 18.433 1.00 19.86 356 ASN A C 1
ATOM 2710 O O . ASN A 1 356 ? 29.490 24.133 18.613 1.00 19.96 356 ASN A O 1
ATOM 2715 N N . THR A 1 357 ? 31.687 24.556 18.341 1.00 21.30 357 THR A N 1
ATOM 2716 C CA . THR A 1 357 ? 32.135 23.189 18.575 1.00 17.25 357 THR A CA 1
ATOM 2717 C C . THR A 1 357 ? 33.342 23.214 19.502 1.00 19.48 357 THR A C 1
ATOM 2718 O O . THR A 1 357 ? 34.010 24.243 19.647 1.00 23.59 357 THR A O 1
ATOM 2722 N N . LEU A 1 358 ? 33.618 22.066 20.128 1.00 18.35 358 LEU A N 1
ATOM 2723 C CA . LEU A 1 358 ? 34.846 21.934 20.916 1.00 17.41 358 LEU A CA 1
ATOM 2724 C C . LEU A 1 358 ? 36.029 21.640 19.998 1.00 18.54 358 LEU A C 1
ATOM 2725 O O . LEU A 1 358 ? 35.885 20.907 19.018 1.00 20.36 358 LEU A O 1
ATOM 2730 N N . PRO A 1 359 ? 37.214 22.162 20.319 1.00 20.33 359 PRO A N 1
ATOM 2731 C CA . PRO A 1 359 ? 38.389 21.885 19.472 1.00 25.93 359 PRO A CA 1
ATOM 2732 C C . PRO A 1 359 ? 38.726 20.402 19.355 1.00 20.46 359 PRO A C 1
ATOM 2733 O O . PRO A 1 359 ? 39.345 20.001 18.362 1.00 22.07 359 PRO A O 1
ATOM 2737 N N . GLU A 1 360 ? 38.332 19.576 20.321 1.00 18.60 360 GLU A N 1
ATOM 2738 C CA . GLU A 1 360 ? 38.617 18.148 20.285 1.00 16.73 360 GLU A CA 1
ATOM 2739 C C . GLU A 1 360 ? 37.756 17.373 19.289 1.00 18.30 360 GLU A C 1
ATOM 2740 O O . GLU A 1 360 ? 37.933 16.151 19.176 1.00 19.63 360 GLU A O 1
ATOM 2746 N N . ARG A 1 361 ? 36.839 18.033 18.575 1.00 18.86 361 ARG A N 1
ATOM 2747 C CA . ARG A 1 361 ? 36.012 17.335 17.588 1.00 17.57 361 ARG A CA 1
ATOM 2748 C C . ARG A 1 361 ? 36.882 16.528 16.629 1.00 25.60 361 ARG A C 1
ATOM 2749 O O . ARG A 1 361 ? 38.003 16.922 16.287 1.00 21.57 361 ARG A O 1
ATOM 2757 N N . LEU A 1 362 ? 36.366 15.377 16.209 1.00 19.28 362 LEU A N 1
ATOM 2758 C CA . LEU A 1 362 ? 37.090 14.537 15.258 1.00 20.52 362 LEU A CA 1
ATOM 2759 C C . LEU A 1 362 ? 37.243 15.234 13.903 1.00 33.12 362 LEU A C 1
ATOM 2760 O O . LEU A 1 362 ? 36.327 15.910 13.422 1.00 27.66 362 LEU A O 1
ATOM 2765 N N . GLU B 1 2 ? 7.838 31.039 18.446 1.00 85.53 2 GLU B N 1
ATOM 2766 C CA . GLU B 1 2 ? 7.225 32.039 19.312 1.00 83.42 2 GLU B CA 1
ATOM 2767 C C . GLU B 1 2 ? 5.748 31.730 19.541 1.00 83.42 2 GLU B C 1
ATOM 2768 O O . GLU B 1 2 ? 5.109 32.303 20.423 1.00 84.73 2 GLU B O 1
ATOM 2774 N N . GLN B 1 3 ? 5.218 30.809 18.742 1.00 81.95 3 GLN B N 1
ATOM 2775 C CA . GLN B 1 3 ? 3.796 30.481 18.728 1.00 78.24 3 GLN B CA 1
ATOM 2776 C C . GLN B 1 3 ? 3.429 29.143 19.379 1.00 74.80 3 GLN B C 1
ATOM 2777 O O . GLN B 1 3 ? 2.305 29.014 19.882 1.00 76.97 3 GLN B O 1
ATOM 2783 N N . PRO B 1 4 ? 4.297 28.118 19.387 1.00 69.95 4 PRO B N 1
ATOM 2784 C CA . PRO B 1 4 ? 3.906 26.857 20.047 1.00 60.72 4 PRO B CA 1
ATOM 2785 C C . PRO B 1 4 ? 3.883 26.918 21.571 1.00 53.05 4 PRO B C 1
ATOM 2786 O O . PRO B 1 4 ? 3.304 26.017 22.192 1.00 47.41 4 PRO B O 1
ATOM 2790 N N . PHE B 1 5 ? 4.482 27.938 22.193 1.00 48.45 5 PHE B N 1
ATOM 2791 C CA . PHE B 1 5 ? 4.710 27.892 23.638 1.00 50.06 5 PHE B CA 1
ATOM 2792 C C . PHE B 1 5 ? 3.422 28.092 24.419 1.00 47.28 5 PHE B C 1
ATOM 2793 O O . PHE B 1 5 ? 3.146 27.358 25.376 1.00 50.45 5 PHE B O 1
ATOM 2801 N N . ASP B 1 6 ? 2.627 29.093 24.041 1.00 48.22 6 ASP B N 1
ATOM 2802 C CA . ASP B 1 6 ? 1.379 29.339 24.755 1.00 56.70 6 ASP B CA 1
ATOM 2803 C C . ASP B 1 6 ? 0.436 28.150 24.643 1.00 47.88 6 ASP B C 1
ATOM 2804 O O . ASP B 1 6 ? -0.314 27.860 25.583 1.00 47.70 6 ASP B O 1
ATOM 2809 N N . LEU B 1 7 ? 0.474 27.437 23.517 1.00 38.55 7 LEU B N 1
ATOM 2810 C CA . LEU B 1 7 ? -0.339 26.234 23.390 1.00 43.68 7 LEU B CA 1
ATOM 2811 C C . LEU B 1 7 ? 0.203 25.105 24.256 1.00 45.57 7 LEU B C 1
ATOM 2812 O O . LEU B 1 7 ? -0.572 24.344 24.847 1.00 43.22 7 LEU B O 1
ATOM 2817 N N . ALA B 1 8 ? 1.529 24.971 24.338 1.00 46.05 8 ALA B N 1
ATOM 2818 C CA . ALA B 1 8 ? 2.108 23.966 25.222 1.00 44.48 8 ALA B CA 1
ATOM 2819 C C . ALA B 1 8 ? 1.718 24.229 26.670 1.00 45.41 8 ALA B C 1
ATOM 2820 O O . ALA B 1 8 ? 1.459 23.291 27.434 1.00 46.41 8 ALA B O 1
ATOM 2822 N N . ALA B 1 9 ? 1.662 25.506 27.061 1.00 43.57 9 ALA B N 1
ATOM 2823 C CA . ALA B 1 9 ? 1.248 25.846 28.418 1.00 43.62 9 ALA B CA 1
ATOM 2824 C C . ALA B 1 9 ? -0.225 25.529 28.639 1.00 48.53 9 ALA B C 1
ATOM 2825 O O . ALA B 1 9 ? -0.598 24.981 29.683 1.00 49.13 9 ALA B O 1
ATOM 2827 N N . GLU B 1 10 ? -1.078 25.853 27.663 1.00 47.23 10 GLU B N 1
ATOM 2828 C CA . GLU B 1 10 ? -2.504 25.575 27.814 1.00 47.23 10 GLU B CA 1
ATOM 2829 C C . GLU B 1 10 ? -2.771 24.075 27.880 1.00 42.74 10 GLU B C 1
ATOM 2830 O O . GLU B 1 10 ? -3.594 23.618 28.685 1.00 44.12 10 GLU B O 1
ATOM 2836 N N . LEU B 1 11 ? -2.085 23.294 27.042 1.00 37.02 11 LEU B N 1
ATOM 2837 C CA . LEU B 1 11 ? -2.301 21.850 27.021 1.00 39.71 11 LEU B CA 1
ATOM 2838 C C . LEU B 1 11 ? -1.830 21.179 28.305 1.00 44.30 11 LEU B C 1
ATOM 2839 O O . LEU B 1 11 ? -2.414 20.174 28.728 1.00 50.66 11 LEU B O 1
ATOM 2844 N N . ALA B 1 12 ? -0.784 21.713 28.940 1.00 45.93 12 ALA B N 1
ATOM 2845 C CA . ALA B 1 12 ? -0.262 21.086 30.146 1.00 47.86 12 ALA B CA 1
ATOM 2846 C C . ALA B 1 12 ? -1.232 21.168 31.316 1.00 51.59 12 ALA B C 1
ATOM 2847 O O . ALA B 1 12 ? -1.141 20.345 32.233 1.00 51.40 12 ALA B O 1
ATOM 2849 N N . LYS B 1 13 ? -2.165 22.125 31.306 1.00 49.33 13 LYS B N 1
ATOM 2850 C CA . LYS B 1 13 ? -2.963 22.402 32.494 1.00 52.79 13 LYS B CA 1
ATOM 2851 C C . LYS B 1 13 ? -4.447 22.085 32.369 1.00 50.64 13 LYS B C 1
ATOM 2852 O O . LYS B 1 13 ? -5.122 21.997 33.400 1.00 49.18 13 LYS B O 1
ATOM 2858 N N . GLN B 1 14 ? -4.977 21.914 31.166 1.00 46.91 14 GLN B N 1
ATOM 2859 C CA . GLN B 1 14 ? -6.351 21.458 31.061 1.00 49.78 14 GLN B CA 1
ATOM 2860 C C . GLN B 1 14 ? -6.470 20.504 29.884 1.00 47.84 14 GLN B C 1
ATOM 2861 O O . GLN B 1 14 ? -5.737 20.639 28.894 1.00 45.38 14 GLN B O 1
ATOM 2867 N N . PRO B 1 15 ? -7.384 19.534 29.961 1.00 43.69 15 PRO B N 1
ATOM 2868 C CA . PRO B 1 15 ? -7.426 18.475 28.936 1.00 39.25 15 PRO B CA 1
ATOM 2869 C C . PRO B 1 15 ? -7.815 18.968 27.555 1.00 43.87 15 PRO B C 1
ATOM 2870 O O . PRO B 1 15 ? -7.321 18.438 26.552 1.00 46.90 15 PRO B O 1
ATOM 2874 N N . HIS B 1 16 ? -8.684 19.973 27.475 1.00 38.05 16 HIS B N 1
ATOM 2875 C CA . HIS B 1 16 ? -9.395 20.318 26.253 1.00 36.34 16 HIS B CA 1
ATOM 2876 C C . HIS B 1 16 ? -8.891 21.623 25.645 1.00 37.60 16 HIS B C 1
ATOM 2877 O O . HIS B 1 16 ? -8.335 22.488 26.326 1.00 40.69 16 HIS B O 1
ATOM 2884 N N . LEU B 1 17 ? -9.104 21.745 24.335 1.00 34.81 17 LEU B N 1
ATOM 2885 C CA . LEU B 1 17 ? -8.996 23.001 23.602 1.00 32.40 17 LEU B CA 1
ATOM 2886 C C . LEU B 1 17 ? -10.366 23.320 23.026 1.00 34.94 17 LEU B C 1
ATOM 2887 O O . LEU B 1 17 ? -10.984 22.456 22.397 1.00 32.76 17 LEU B O 1
ATOM 2892 N N . LEU B 1 18 ? -10.838 24.553 23.233 1.00 36.74 18 LEU B N 1
ATOM 2893 C CA . LEU B 1 18 ? -12.164 24.925 22.738 1.00 30.22 18 LEU B CA 1
ATOM 2894 C C . LEU B 1 18 ? -12.172 25.103 21.227 1.00 34.64 18 LEU B C 1
ATOM 2895 O O . LEU B 1 18 ? -13.093 24.644 20.550 1.00 29.57 18 LEU B O 1
ATOM 2900 N N . GLU B 1 19 ? -11.154 25.753 20.682 1.00 33.00 19 GLU B N 1
ATOM 2901 C CA . GLU B 1 19 ? -11.034 25.985 19.252 1.00 29.25 19 GLU B CA 1
ATOM 2902 C C . GLU B 1 19 ? -9.641 25.550 18.833 1.00 29.92 19 GLU B C 1
ATOM 2903 O O . GLU B 1 19 ? -8.675 25.790 19.563 1.00 29.21 19 GLU B O 1
ATOM 2909 N N . ILE B 1 20 ? -9.522 24.885 17.684 1.00 21.92 20 ILE B N 1
ATOM 2910 C CA . ILE B 1 20 ? -8.223 24.375 17.239 1.00 19.41 20 ILE B CA 1
ATOM 2911 C C . ILE B 1 20 ? -7.961 24.835 15.814 1.00 22.47 20 ILE B C 1
ATOM 2912 O O . ILE B 1 20 ? -8.795 24.631 14.925 1.00 21.19 20 ILE B O 1
ATOM 2917 N N . ALA B 1 21 ? -6.786 25.427 15.589 1.00 22.85 21 ALA B N 1
ATOM 2918 C CA . ALA B 1 21 ? -6.438 25.892 14.256 1.00 25.50 21 ALA B CA 1
ATOM 2919 C C . ALA B 1 21 ? -6.338 24.722 13.287 1.00 19.27 21 ALA B C 1
ATOM 2920 O O . ALA B 1 21 ? -5.950 23.609 13.655 1.00 22.83 21 ALA B O 1
ATOM 2922 N N . GLY B 1 22 ? -6.693 24.988 12.034 1.00 21.24 22 GLY B N 1
ATOM 2923 C CA . GLY B 1 22 ? -6.654 23.938 11.034 1.00 22.56 22 GLY B CA 1
ATOM 2924 C C . GLY B 1 22 ? -5.239 23.425 10.840 1.00 25.93 22 GLY B C 1
ATOM 2925 O O . GLY B 1 22 ? -4.272 24.190 10.863 1.00 27.78 22 GLY B O 1
ATOM 2926 N N . ASN B 1 23 ? -5.122 22.108 10.674 1.00 24.33 23 ASN B N 1
ATOM 2927 C CA . ASN B 1 23 ? -3.856 21.450 10.379 1.00 22.17 23 ASN B CA 1
ATOM 2928 C C . ASN B 1 23 ? -2.845 21.583 11.517 1.00 24.77 23 ASN B C 1
ATOM 2929 O O . ASN B 1 23 ? -1.633 21.478 11.280 1.00 28.63 23 ASN B O 1
ATOM 2934 N N . LEU B 1 24 ? -3.305 21.798 12.755 1.00 23.67 24 LEU B N 1
ATOM 2935 C CA . LEU B 1 24 ? -2.388 22.124 13.848 1.00 23.97 24 LEU B CA 1
ATOM 2936 C C . LEU B 1 24 ? -1.459 20.964 14.185 1.00 31.34 24 LEU B C 1
ATOM 2937 O O . LEU B 1 24 ? -0.265 21.171 14.428 1.00 30.73 24 LEU B O 1
ATOM 2942 N N . LEU B 1 25 ? -1.985 19.743 14.232 1.00 25.63 25 LEU B N 1
ATOM 2943 C CA . LEU B 1 25 ? -1.209 18.586 14.684 1.00 29.12 25 LEU B CA 1
ATOM 2944 C C . LEU B 1 25 ? -0.466 17.934 13.537 1.00 26.72 25 LEU B C 1
ATOM 2945 O O . LEU B 1 25 ? -0.323 16.707 13.467 1.00 33.50 25 LEU B O 1
ATOM 2958 N N . LYS B 1 27 ? 3.043 18.270 10.663 1.00 38.72 27 LYS B N 1
ATOM 2959 C CA . LYS B 1 27 ? 4.401 18.800 10.570 1.00 39.09 27 LYS B CA 1
ATOM 2960 C C . LYS B 1 27 ? 4.445 20.113 9.797 1.00 35.12 27 LYS B C 1
ATOM 2961 O O . LYS B 1 27 ? 5.322 20.948 10.050 1.00 31.12 27 LYS B O 1
ATOM 2967 N N . SER B 1 28 ? 3.524 20.318 8.852 1.00 30.97 28 SER B N 1
ATOM 2968 C CA . SER B 1 28 ? 3.533 21.578 8.116 1.00 33.06 28 SER B CA 1
ATOM 2969 C C . SER B 1 28 ? 2.916 22.715 8.920 1.00 33.89 28 SER B C 1
ATOM 2970 O O . SER B 1 28 ? 3.241 23.882 8.675 1.00 42.94 28 SER B O 1
ATOM 2973 N N . GLY B 1 29 ? 2.020 22.405 9.857 1.00 34.57 29 GLY B N 1
ATOM 2974 C CA . GLY B 1 29 ? 1.607 23.366 10.848 1.00 34.89 29 GLY B CA 1
ATOM 2975 C C . GLY B 1 29 ? 0.296 24.059 10.552 1.00 27.77 29 GLY B C 1
ATOM 2976 O O . GLY B 1 29 ? -0.335 23.858 9.506 1.00 30.40 29 GLY B O 1
ATOM 2977 N N . PRO B 1 30 ? -0.104 24.934 11.470 1.00 32.28 30 PRO B N 1
ATOM 2978 C CA . PRO B 1 30 ? -1.447 25.519 11.410 1.00 28.01 30 PRO B CA 1
ATOM 2979 C C . PRO B 1 30 ? -1.665 26.336 10.150 1.00 38.17 30 PRO B C 1
ATOM 2980 O O . PRO B 1 30 ? -0.751 26.972 9.620 1.00 37.36 30 PRO B O 1
ATOM 2984 N N . GLU B 1 31 ? -2.904 26.303 9.669 1.00 28.04 31 GLU B N 1
ATOM 2985 C CA . GLU B 1 31 ? -3.333 27.074 8.513 1.00 29.66 31 GLU B CA 1
ATOM 2986 C C . GLU B 1 31 ? -4.460 28.010 8.926 1.00 35.06 31 GLU B C 1
ATOM 2987 O O . GLU B 1 31 ? -4.990 27.932 10.037 1.00 31.19 31 GLU B O 1
ATOM 2993 N N . ASP B 1 32 ? -4.833 28.893 8.001 1.00 33.91 32 ASP B N 1
ATOM 2994 C CA . ASP B 1 32 ? -5.686 30.041 8.312 1.00 38.57 32 ASP B CA 1
ATOM 2995 C C . ASP B 1 32 ? -7.175 29.678 8.250 1.00 31.61 32 ASP B C 1
ATOM 2996 O O . ASP B 1 32 ? -7.960 30.284 7.526 1.00 33.92 32 ASP B O 1
ATOM 3001 N N . TYR B 1 33 ? -7.562 28.673 9.036 1.00 30.05 33 TYR B N 1
ATOM 3002 C CA . TYR B 1 33 ? -8.970 28.315 9.178 1.00 24.91 33 TYR B CA 1
ATOM 3003 C C . TYR B 1 33 ? -9.135 27.600 10.509 1.00 27.25 33 TYR B C 1
ATOM 3004 O O . TYR B 1 33 ? -8.157 27.184 11.132 1.00 25.60 33 TYR B O 1
ATOM 3013 N N . ILE B 1 34 ? -10.383 27.467 10.950 1.00 23.40 34 ILE B N 1
ATOM 3014 C CA . ILE B 1 34 ? -10.692 26.769 12.194 1.00 23.10 34 ILE B CA 1
ATOM 3015 C C . ILE B 1 34 ? -10.898 25.295 11.859 1.00 21.87 34 ILE B C 1
ATOM 3016 O O . ILE B 1 34 ? -11.864 24.933 11.184 1.00 22.05 34 ILE B O 1
ATOM 3021 N N . GLY B 1 35 ? -9.991 24.439 12.334 1.00 21.85 35 GLY B N 1
ATOM 3022 C CA . GLY B 1 35 ? -10.071 23.028 12.001 1.00 19.37 35 GLY B CA 1
ATOM 3023 C C . GLY B 1 35 ? -11.015 22.224 12.873 1.00 19.03 35 GLY B C 1
ATOM 3024 O O . GLY B 1 35 ? -11.545 21.200 12.432 1.00 20.05 35 GLY B O 1
ATOM 3025 N N . ALA B 1 36 ? -11.194 22.656 14.116 1.00 18.88 36 ALA B N 1
ATOM 3026 C CA . ALA B 1 36 ? -12.032 21.899 15.059 1.00 19.00 36 ALA B CA 1
ATOM 3027 C C . ALA B 1 36 ? -12.626 22.827 16.113 1.00 23.40 36 ALA B C 1
ATOM 3028 O O . ALA B 1 36 ? -11.963 23.715 16.522 1.00 21.72 36 ALA B O 1
ATOM 3030 N N . VAL B 1 37 ? -13.860 22.565 16.522 1.00 17.42 37 VAL B N 1
ATOM 3031 C CA . VAL B 1 37 ? -14.456 23.383 17.604 1.00 19.66 37 VAL B CA 1
ATOM 3032 C C . VAL B 1 37 ? -15.186 22.441 18.553 1.00 17.76 37 VAL B C 1
ATOM 3033 O O . VAL B 1 37 ? -15.904 21.611 18.104 1.00 17.99 37 VAL B O 1
ATOM 3037 N N . LEU B 1 38 ? -14.905 22.585 19.833 1.00 18.74 38 LEU B N 1
ATOM 3038 C CA . LEU B 1 38 ? -15.539 21.756 20.868 1.00 16.00 38 LEU B CA 1
ATOM 3039 C C . LEU B 1 38 ? -16.969 22.249 21.070 1.00 17.53 38 LEU B C 1
ATOM 3040 O O . LEU B 1 38 ? -17.166 23.412 21.279 1.00 19.65 38 LEU B O 1
ATOM 3045 N N . CYS B 1 39 ? -17.908 21.328 20.994 1.00 17.41 39 CYS B N 1
ATOM 3046 C CA . CYS B 1 39 ? -19.306 21.704 21.130 1.00 16.30 39 CYS B CA 1
ATOM 3047 C C . CYS B 1 39 ? -20.072 20.557 21.781 1.00 15.70 39 CYS B C 1
ATOM 3048 O O . CYS B 1 39 ? -19.504 19.519 22.138 1.00 17.57 39 CYS B O 1
ATOM 3051 N N . LEU B 1 40 ? -21.372 20.769 21.962 1.00 15.57 40 LEU B N 1
ATOM 3052 C CA . LEU B 1 40 ? -22.276 19.742 22.465 1.00 14.09 40 LEU B CA 1
ATOM 3053 C C . LEU B 1 40 ? -23.023 19.163 21.268 1.00 14.74 40 LEU B C 1
ATOM 3054 O O . LEU B 1 40 ? -23.880 19.833 20.684 1.00 17.74 40 LEU B O 1
ATOM 3059 N N . ARG B 1 41 ? -22.710 17.919 20.917 1.00 14.34 41 ARG B N 1
ATOM 3060 C CA . ARG B 1 41 ? -23.217 17.297 19.702 1.00 14.55 41 ARG B CA 1
ATOM 3061 C C . ARG B 1 41 ? -24.041 16.063 20.032 1.00 14.94 41 ARG B C 1
ATOM 3062 O O . ARG B 1 41 ? -23.685 15.284 20.926 1.00 15.51 41 ARG B O 1
ATOM 3070 N N . GLY B 1 42 ? -25.135 15.891 19.299 1.00 15.25 42 GLY B N 1
ATOM 3071 C CA . GLY B 1 42 ? -25.953 14.692 19.390 1.00 16.17 42 GLY B CA 1
ATOM 3072 C C . GLY B 1 42 ? -25.940 13.954 18.067 1.00 13.35 42 GLY B C 1
ATOM 3073 O O . GLY B 1 42 ? -25.936 14.576 17.002 1.00 15.02 42 GLY B O 1
ATOM 3074 N N . THR B 1 43 ? -25.925 12.626 18.146 1.00 14.08 43 THR B N 1
ATOM 3075 C CA . THR B 1 43 ? -25.850 11.743 16.987 1.00 15.96 43 THR B CA 1
ATOM 3076 C C . THR B 1 43 ? -26.945 10.693 17.102 1.00 16.56 43 THR B C 1
ATOM 3077 O O . THR B 1 43 ? -27.029 9.995 18.119 1.00 16.02 43 THR B O 1
ATOM 3081 N N . LEU B 1 44 ? -27.786 10.588 16.071 1.00 16.12 44 LEU B N 1
ATOM 3082 C CA . LEU B 1 44 ? -28.903 9.648 16.059 1.00 15.55 44 LEU B CA 1
ATOM 3083 C C . LEU B 1 44 ? -28.817 8.808 14.794 1.00 15.38 44 LEU B C 1
ATOM 3084 O O . LEU B 1 44 ? -28.774 9.357 13.690 1.00 18.88 44 LEU B O 1
ATOM 3089 N N . TYR B 1 45 ? -28.772 7.488 14.957 1.00 14.80 45 TYR B N 1
ATOM 3090 C CA . TYR B 1 45 ? -28.799 6.553 13.838 1.00 16.24 45 TYR B CA 1
ATOM 3091 C C . TYR B 1 45 ? -30.224 6.029 13.692 1.00 18.69 45 TYR B C 1
ATOM 3092 O O . TYR B 1 45 ? -30.764 5.453 14.640 1.00 18.01 45 TYR B O 1
ATOM 3101 N N . PHE B 1 46 ? -30.825 6.200 12.510 1.00 16.64 46 PHE B N 1
ATOM 3102 C CA . PHE B 1 46 ? -32.246 5.902 12.348 1.00 17.44 46 PHE B CA 1
ATOM 3103 C C . PHE B 1 46 ? -32.493 5.319 10.965 1.00 15.92 46 PHE B C 1
ATOM 3104 O O . PHE B 1 46 ? -31.653 5.417 10.070 1.00 18.17 46 PHE B O 1
ATOM 3112 N N . LYS B 1 47 ? -33.680 4.741 10.776 1.00 17.94 47 LYS B N 1
ATOM 3113 C CA . LYS B 1 47 ? -34.007 4.106 9.504 1.00 18.17 47 LYS B CA 1
ATOM 3114 C C . LYS B 1 47 ? -35.184 4.800 8.827 1.00 19.77 47 LYS B C 1
ATOM 3115 O O . LYS B 1 47 ? -35.826 5.694 9.386 1.00 19.10 47 LYS B O 1
ATOM 3121 N N . LYS B 1 48 ? -35.421 4.381 7.575 1.00 22.02 48 LYS B N 1
ATOM 3122 C CA . LYS B 1 48 ? -36.542 4.822 6.743 1.00 19.23 48 LYS B CA 1
ATOM 3123 C C . LYS B 1 48 ? -36.434 6.289 6.338 1.00 18.50 48 LYS B C 1
ATOM 3124 O O . LYS B 1 48 ? -37.447 6.946 6.082 1.00 20.76 48 LYS B O 1
ATOM 3130 N N . ALA B 1 49 ? -35.206 6.806 6.233 1.00 19.29 49 ALA B N 1
ATOM 3131 C CA . ALA B 1 49 ? -35.010 8.182 5.797 1.00 18.36 49 ALA B CA 1
ATOM 3132 C C . ALA B 1 49 ? -35.521 8.423 4.384 1.00 19.63 49 ALA B C 1
ATOM 3133 O O . ALA B 1 49 ? -35.747 9.577 4.011 1.00 20.18 49 ALA B O 1
ATOM 3135 N N . HIS B 1 50 ? -35.695 7.365 3.592 1.00 20.18 50 HIS B N 1
ATOM 3136 C CA . HIS B 1 50 ? -36.220 7.485 2.235 1.00 19.49 50 HIS B CA 1
ATOM 3137 C C . HIS B 1 50 ? -37.732 7.683 2.184 1.00 22.88 50 HIS B C 1
ATOM 3138 O O . HIS B 1 50 ? -38.267 7.898 1.091 1.00 25.50 50 HIS B O 1
ATOM 3145 N N . THR B 1 51 ? -38.435 7.631 3.332 1.00 19.94 51 THR B N 1
ATOM 3146 C CA . THR B 1 51 ? -39.894 7.693 3.293 1.00 20.11 51 THR B CA 1
ATOM 3147 C C . THR B 1 51 ? -40.393 9.105 3.582 1.00 20.95 51 THR B C 1
ATOM 3148 O O . THR B 1 51 ? -39.743 9.875 4.296 1.00 20.76 51 THR B O 1
ATOM 3152 N N . PRO B 1 52 ? -41.561 9.470 3.049 1.00 20.41 52 PRO B N 1
ATOM 3153 C CA . PRO B 1 52 ? -42.053 10.840 3.258 1.00 22.99 52 PRO B CA 1
ATOM 3154 C C . PRO B 1 52 ? -42.318 11.198 4.711 1.00 19.19 52 PRO B C 1
ATOM 3155 O O . PRO B 1 52 ? -42.049 12.341 5.099 1.00 21.18 52 PRO B O 1
ATOM 3159 N N . LEU B 1 53 ? -42.862 10.278 5.519 1.00 19.73 53 LEU B N 1
ATOM 3160 C CA . LEU B 1 53 ? -43.179 10.620 6.902 1.00 22.55 53 LEU B CA 1
ATOM 3161 C C . LEU B 1 53 ? -41.917 10.911 7.701 1.00 21.11 53 LEU B C 1
ATOM 3162 O O . LEU B 1 53 ? -41.903 11.844 8.513 1.00 19.01 53 LEU B O 1
ATOM 3167 N N . VAL B 1 54 ? -40.844 10.146 7.467 1.00 19.68 54 VAL B N 1
ATOM 3168 C CA . VAL B 1 54 ? -39.594 10.396 8.184 1.00 19.40 54 VAL B CA 1
ATOM 3169 C C . VAL B 1 54 ? -38.968 11.694 7.705 1.00 21.82 54 VAL B C 1
ATOM 3170 O O . VAL B 1 54 ? -38.421 12.466 8.503 1.00 19.87 54 VAL B O 1
ATOM 3174 N N . ARG B 1 55 ? -39.043 11.965 6.398 1.00 20.25 55 ARG B N 1
ATOM 3175 C CA . ARG B 1 55 ? -38.526 13.233 5.894 1.00 19.94 55 ARG B CA 1
ATOM 3176 C C . ARG B 1 55 ? -39.282 14.419 6.487 1.00 19.75 55 ARG B C 1
ATOM 3177 O O . ARG B 1 55 ? -38.662 15.415 6.878 1.00 19.23 55 ARG B O 1
ATOM 3185 N N . GLU B 1 56 ? -40.615 14.321 6.606 1.00 20.48 56 GLU B N 1
ATOM 3186 C CA . GLU B 1 56 ? -41.360 15.391 7.266 1.00 17.98 56 GLU B CA 1
ATOM 3187 C C . GLU B 1 56 ? -40.916 15.569 8.711 1.00 19.19 56 GLU B C 1
ATOM 3188 O O . GLU B 1 56 ? -40.824 16.700 9.204 1.00 20.49 56 GLU B O 1
ATOM 3194 N N . SER B 1 57 ? -40.669 14.461 9.414 1.00 19.99 57 SER B N 1
ATOM 3195 C CA . SER B 1 57 ? -40.217 14.559 10.800 1.00 18.48 57 SER B CA 1
ATOM 3196 C C . SER B 1 57 ? -38.833 15.187 10.886 1.00 18.38 57 SER B C 1
ATOM 3197 O O . SER B 1 57 ? -38.561 15.974 11.800 1.00 19.56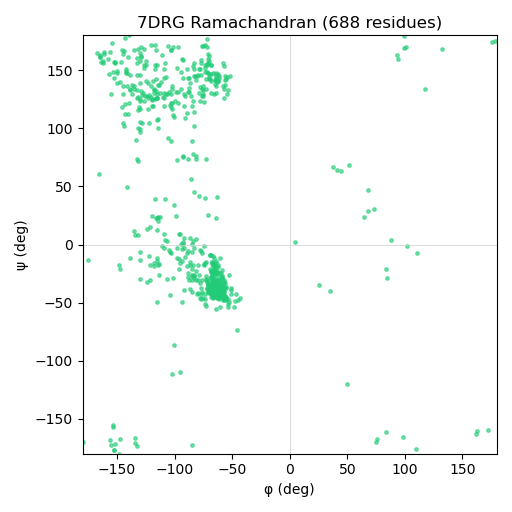 57 SER B O 1
ATOM 3200 N N . LEU B 1 58 ? -37.955 14.874 9.930 1.00 19.18 58 LEU B N 1
ATOM 3201 C CA . LEU B 1 58 ? -36.655 15.535 9.886 1.00 16.08 58 LEU B CA 1
ATOM 3202 C C . LEU B 1 58 ? -36.814 17.035 9.689 1.00 15.33 58 LEU B C 1
ATOM 3203 O O . LEU B 1 58 ? -36.061 17.833 10.260 1.00 18.79 58 LEU B O 1
ATOM 3208 N N . CYS B 1 59 ? -37.790 17.440 8.874 1.00 16.74 59 CYS B N 1
ATOM 3209 C CA . CYS B 1 59 ? -38.030 18.860 8.678 1.00 18.11 59 CYS B CA 1
ATOM 3210 C C . CYS B 1 59 ? -38.568 19.511 9.938 1.00 16.66 59 CYS B C 1
ATOM 3211 O O . CYS B 1 59 ? -38.258 20.679 10.200 1.00 19.81 59 CYS B O 1
ATOM 3214 N N . GLN B 1 60 ? -39.384 18.785 10.716 1.00 18.00 60 GLN B N 1
ATOM 3215 C CA . GLN B 1 60 ? -39.836 19.319 11.996 1.00 19.19 60 GLN B CA 1
ATOM 3216 C C . GLN B 1 60 ? -38.677 19.424 12.978 1.00 18.03 60 GLN B C 1
ATOM 3217 O O . GLN B 1 60 ? -38.590 20.398 13.736 1.00 19.18 60 GLN B O 1
ATOM 3223 N N . CYS B 1 61 ? -37.753 18.454 12.947 1.00 16.14 61 CYS B N 1
ATOM 3224 C CA . CYS B 1 61 ? -36.529 18.579 13.737 1.00 16.49 61 CYS B CA 1
ATOM 3225 C C . CYS B 1 61 ? -35.775 19.850 13.373 1.00 17.87 61 CYS B C 1
ATOM 3226 O O . CYS B 1 61 ? -35.320 20.593 14.255 1.00 18.22 61 CYS B O 1
ATOM 3229 N N . PHE B 1 62 ? -35.622 20.115 12.071 1.00 16.36 62 PHE B N 1
ATOM 3230 C CA . PHE B 1 62 ? -34.884 21.303 11.668 1.00 17.26 62 PHE B CA 1
ATOM 3231 C C . PHE B 1 62 ? -35.608 22.578 12.080 1.00 17.40 62 PHE B C 1
ATOM 3232 O O . PHE B 1 62 ? -34.960 23.552 12.481 1.00 19.50 62 PHE B O 1
ATOM 3240 N N . ASP B 1 63 ? -36.946 22.604 11.989 1.00 18.48 63 ASP B N 1
ATOM 3241 C CA . ASP B 1 63 ? -37.684 23.781 12.449 1.00 18.20 63 ASP B CA 1
ATOM 3242 C C . ASP B 1 63 ? -37.370 24.085 13.911 1.00 20.08 63 ASP B C 1
ATOM 3243 O O . ASP B 1 63 ? -37.138 25.239 14.284 1.00 22.32 63 ASP B O 1
ATOM 3248 N N . GLU B 1 64 ? -37.376 23.046 14.750 1.00 20.50 64 GLU B N 1
ATOM 3249 C CA . GLU B 1 64 ? -37.052 23.189 16.169 1.00 19.85 64 GLU B CA 1
ATOM 3250 C C . GLU B 1 64 ? -35.636 23.712 16.369 1.00 20.42 64 GLU B C 1
ATOM 3251 O O . GLU B 1 64 ? -35.390 24.590 17.206 1.00 24.69 64 GLU B O 1
ATOM 3257 N N . PHE B 1 65 ? -34.684 23.148 15.627 1.00 19.58 65 PHE B N 1
ATOM 3258 C CA . PHE B 1 65 ? -33.290 23.554 15.751 1.00 20.67 65 PHE B CA 1
ATOM 3259 C C . PHE B 1 65 ? -33.087 24.972 15.236 1.00 20.41 65 PHE B C 1
ATOM 3260 O O . PHE B 1 65 ? -32.378 25.775 15.855 1.00 22.22 65 PHE B O 1
ATOM 3268 N N . GLU B 1 66 ? -33.723 25.297 14.112 1.00 19.82 66 GLU B N 1
ATOM 3269 C CA . GLU B 1 66 ? -33.507 26.589 13.475 1.00 22.80 66 GLU B CA 1
ATOM 3270 C C . GLU B 1 66 ? -34.050 27.731 14.322 1.00 24.67 66 GLU B C 1
ATOM 3271 O O . GLU B 1 66 ? -33.543 28.856 14.229 1.00 24.81 66 GLU B O 1
ATOM 3277 N N . ARG B 1 67 ? -35.073 27.475 15.150 1.00 24.46 67 ARG B N 1
ATOM 3278 C CA . ARG B 1 67 ? -35.543 28.522 16.053 1.00 23.68 67 ARG B CA 1
ATOM 3279 C C . ARG B 1 67 ? -34.417 29.014 16.951 1.00 27.40 67 ARG B C 1
ATOM 3280 O O . ARG B 1 67 ? -34.347 30.209 17.265 1.00 31.10 67 ARG B O 1
ATOM 3288 N N . LEU B 1 68 ? -33.508 28.120 17.340 1.00 24.16 68 LEU B N 1
ATOM 3289 C CA . LEU B 1 68 ? -32.353 28.516 18.134 1.00 22.99 68 LEU B CA 1
ATOM 3290 C C . LEU B 1 68 ? -31.191 28.991 17.275 1.00 24.97 68 LEU B C 1
ATOM 3291 O O . LEU B 1 68 ? -30.493 29.940 17.649 1.00 27.34 68 LEU B O 1
ATOM 3296 N N . ALA B 1 69 ? -30.968 28.345 16.127 1.00 22.75 69 ALA B N 1
ATOM 3297 C CA . ALA B 1 69 ? -29.717 28.483 15.391 1.00 20.95 69 ALA B CA 1
ATOM 3298 C C . ALA B 1 69 ? -29.764 29.518 14.275 1.00 23.51 69 ALA B C 1
ATOM 3299 O O . ALA B 1 69 ? -28.704 29.861 13.739 1.00 25.69 69 ALA B O 1
ATOM 3301 N N . GLU B 1 70 ? -30.952 30.004 13.912 1.00 25.80 70 GLU B N 1
ATOM 3302 C CA . GLU B 1 70 ? -31.092 30.907 12.772 1.00 28.30 70 GLU B CA 1
ATOM 3303 C C . GLU B 1 70 ? -30.135 32.095 12.793 1.00 31.50 70 GLU B C 1
ATOM 3304 O O . GLU B 1 70 ? -29.574 32.409 11.729 1.00 31.31 70 GLU B O 1
ATOM 3310 N N . PRO B 1 71 ? -29.892 32.783 13.916 1.00 27.84 71 PRO B N 1
ATOM 3311 C CA . PRO B 1 71 ? -28.964 33.925 13.878 1.00 30.63 71 PRO B CA 1
ATOM 3312 C C . PRO B 1 71 ? -27.527 33.536 13.578 1.00 28.77 71 PRO B C 1
ATOM 3313 O O . PRO B 1 71 ? -26.715 34.426 13.294 1.00 32.52 71 PRO B O 1
ATOM 3317 N N . HIS B 1 72 ? -27.187 32.244 13.621 1.00 24.32 72 HIS B N 1
ATOM 3318 C CA . HIS B 1 72 ? -25.801 31.806 13.600 1.00 23.82 72 HIS B CA 1
ATOM 3319 C C . HIS B 1 72 ? -25.420 30.938 12.407 1.00 21.62 72 HIS B C 1
ATOM 3320 O O . HIS B 1 72 ? -24.224 30.812 12.128 1.00 22.08 72 HIS B O 1
ATOM 3327 N N . LEU B 1 73 ? -26.380 30.336 11.704 1.00 21.61 73 LEU B N 1
ATOM 3328 C CA . LEU B 1 73 ? -26.041 29.473 10.581 1.00 20.04 73 LEU B CA 1
ATOM 3329 C C . LEU B 1 73 ? -25.499 30.295 9.419 1.00 23.49 73 LEU B C 1
ATOM 3330 O O . LEU B 1 73 ? -25.946 31.417 9.169 1.00 25.23 73 LEU B O 1
ATOM 3335 N N . THR B 1 74 ? -24.530 29.724 8.701 1.00 22.16 74 THR B N 1
ATOM 3336 C CA . THR B 1 74 ? -23.841 30.461 7.647 1.00 21.01 74 THR B CA 1
ATOM 3337 C C . THR B 1 74 ? -23.758 29.713 6.317 1.00 20.50 74 THR B C 1
ATOM 3338 O O . THR B 1 74 ? -23.750 30.354 5.263 1.00 23.08 74 THR B O 1
ATOM 3342 N N . TRP B 1 75 ? -23.715 28.379 6.338 1.00 20.37 75 TRP B N 1
ATOM 3343 C CA . TRP B 1 75 ? -23.480 27.600 5.128 1.00 21.12 75 TRP B CA 1
ATOM 3344 C C . TRP B 1 75 ? -24.334 26.341 5.106 1.00 23.84 75 TRP B C 1
ATOM 3345 O O . TRP B 1 75 ? -24.603 25.733 6.146 1.00 20.77 75 TRP B O 1
ATOM 3356 N N . LEU B 1 76 ? -24.734 25.942 3.898 1.00 21.17 76 LEU B N 1
ATOM 3357 C CA . LEU B 1 76 ? -25.362 24.648 3.659 1.00 20.56 76 LEU B CA 1
ATOM 3358 C C . LEU B 1 76 ? -24.507 23.860 2.675 1.00 19.99 76 LEU B C 1
ATOM 3359 O O . LEU B 1 76 ? -24.310 24.295 1.529 1.00 23.00 76 LEU B O 1
ATOM 3364 N N . TRP B 1 77 ? -24.017 22.703 3.115 1.00 21.11 77 TRP B N 1
ATOM 3365 C CA . TRP B 1 77 ? -23.257 21.781 2.275 1.00 21.73 77 TRP B CA 1
ATOM 3366 C C . TRP B 1 77 ? -24.157 20.627 1.841 1.00 24.50 77 TRP B C 1
ATOM 3367 O O . TRP B 1 77 ? -24.891 20.061 2.660 1.00 23.46 77 TRP B O 1
ATOM 3378 N N . ARG B 1 78 ? -24.106 20.285 0.554 1.00 21.23 78 ARG B N 1
ATOM 3379 C CA . ARG B 1 78 ? -24.855 19.163 0.009 1.00 26.81 78 ARG B CA 1
ATOM 3380 C C . ARG B 1 78 ? -23.944 18.364 -0.911 1.00 31.09 78 ARG B C 1
ATOM 3381 O O . ARG B 1 78 ? -23.207 18.943 -1.713 1.00 30.51 78 ARG B O 1
ATOM 3389 N N . GLU B 1 79 ? -23.992 17.038 -0.799 1.00 28.11 79 GLU B N 1
ATOM 3390 C CA . GLU B 1 79 ? -23.137 16.194 -1.629 1.00 31.36 79 GLU B CA 1
ATOM 3391 C C . GLU B 1 79 ? -23.802 15.951 -2.977 1.00 34.10 79 GLU B C 1
ATOM 3392 O O . GLU B 1 79 ? -24.894 15.375 -3.040 1.00 39.08 79 GLU B O 1
ATOM 3398 N N . GLU B 1 80 ? -23.133 16.393 -4.048 1.00 35.74 80 GLU B N 1
ATOM 3399 C CA . GLU B 1 80 ? -23.541 16.267 -5.446 1.00 40.34 80 GLU B CA 1
ATOM 3400 C C . GLU B 1 80 ? -25.047 16.440 -5.624 1.00 40.48 80 GLU B C 1
ATOM 3401 O O . GLU B 1 80 ? -25.746 15.494 -6.006 1.00 43.83 80 GLU B O 1
ATOM 3407 N N . PRO B 1 81 ? -25.574 17.635 -5.367 1.00 40.31 81 PRO B N 1
ATOM 3408 C CA . PRO B 1 81 ? -27.017 17.843 -5.487 1.00 36.78 81 PRO B CA 1
ATOM 3409 C C . PRO B 1 81 ? -27.472 17.828 -6.938 1.00 36.78 81 PRO B C 1
ATOM 3410 O O . PRO B 1 81 ? -26.750 18.243 -7.847 1.00 39.46 81 PRO B O 1
ATOM 3414 N N . ALA B 1 82 ? -28.698 17.340 -7.145 1.00 39.00 82 ALA B N 1
ATOM 3415 C CA . ALA B 1 82 ? -29.264 17.316 -8.488 1.00 44.25 82 ALA B CA 1
ATOM 3416 C C . ALA B 1 82 ? -29.542 18.724 -9.002 1.00 46.11 82 ALA B C 1
ATOM 3417 O O . ALA B 1 82 ? -29.472 18.966 -10.212 1.00 46.77 82 ALA B O 1
ATOM 3419 N N . GLN B 1 83 ? -29.853 19.658 -8.105 1.00 41.84 83 GLN B N 1
ATOM 3420 C CA . GLN B 1 83 ? -30.042 21.060 -8.447 1.00 43.93 83 GLN B CA 1
ATOM 3421 C C . GLN B 1 83 ? -29.211 21.919 -7.504 1.00 35.49 83 GLN B C 1
ATOM 3422 O O . GLN B 1 83 ? -29.021 21.572 -6.335 1.00 40.38 83 GLN B O 1
ATOM 3428 N N . GLY B 1 84 ? -28.694 23.021 -8.019 1.00 38.57 84 GLY B N 1
ATOM 3429 C CA . GLY B 1 84 ? -27.903 23.897 -7.186 1.00 36.25 84 GLY B CA 1
ATOM 3430 C C . GLY B 1 84 ? -26.454 23.469 -7.065 1.00 36.84 84 GLY B C 1
ATOM 3431 O O . GLY B 1 84 ? -25.916 22.701 -7.873 1.00 35.82 84 GLY B O 1
ATOM 3432 N N . LYS B 1 85 ? -25.806 24.001 -6.019 1.00 29.87 85 LYS B N 1
ATOM 3433 C CA . LYS B 1 85 ? -24.387 23.858 -5.801 1.00 31.66 85 LYS B CA 1
ATOM 3434 C C . LYS B 1 85 ? -24.116 23.061 -4.532 1.00 26.09 85 LYS B C 1
ATOM 3435 O O . LYS B 1 85 ? -24.961 23.011 -3.629 1.00 28.32 85 LYS B O 1
ATOM 3441 N N . PRO B 1 86 ? -22.960 22.401 -4.455 1.00 30.18 86 PRO B N 1
ATOM 3442 C CA . PRO B 1 86 ? -22.573 21.744 -3.199 1.00 28.93 86 PRO B CA 1
ATOM 3443 C C . PRO B 1 86 ? -22.511 22.696 -2.019 1.00 31.02 86 PRO B C 1
ATOM 3444 O O . PRO B 1 86 ? -22.811 22.285 -0.892 1.00 26.50 86 PRO B O 1
ATOM 3448 N N . LEU B 1 87 ? -22.153 23.958 -2.242 1.00 26.74 87 LEU B N 1
ATOM 3449 C CA . LEU B 1 87 ? -22.049 24.954 -1.184 1.00 24.66 87 LEU B CA 1
ATOM 3450 C C . LEU B 1 87 ? -22.991 26.113 -1.466 1.00 24.18 87 LEU B C 1
ATOM 3451 O O . LEU B 1 87 ? -22.945 26.705 -2.549 1.00 27.94 87 LEU B O 1
ATOM 3456 N N . THR B 1 88 ? -23.833 26.448 -0.486 1.00 23.31 88 THR B N 1
ATOM 3457 C CA . THR B 1 88 ? -24.771 27.559 -0.591 1.00 23.63 88 THR B CA 1
ATOM 3458 C C . THR B 1 88 ? -24.698 28.398 0.677 1.00 26.95 88 THR B C 1
ATOM 3459 O O . THR B 1 88 ? -24.713 27.850 1.781 1.00 23.92 88 THR B O 1
ATOM 3463 N N . ALA B 1 89 ? -24.620 29.720 0.526 1.00 25.81 89 ALA B N 1
ATOM 3464 C CA . ALA B 1 89 ? -24.733 30.589 1.690 1.00 25.38 89 ALA B CA 1
ATOM 3465 C C . ALA B 1 89 ? -26.109 30.419 2.321 1.00 24.53 89 ALA B C 1
ATOM 3466 O O . ALA B 1 89 ? -27.114 30.286 1.620 1.00 24.83 89 ALA B O 1
ATOM 3468 N N . TYR B 1 90 ? -26.151 30.417 3.656 1.00 22.61 90 TYR B N 1
ATOM 3469 C CA . TYR B 1 90 ? -27.404 30.129 4.357 1.00 25.35 90 TYR B CA 1
ATOM 3470 C C . TYR B 1 90 ? -28.503 31.114 3.968 1.00 27.48 90 TYR B C 1
ATOM 3471 O O . TYR B 1 90 ? -29.674 30.734 3.836 1.00 25.32 90 TYR B O 1
ATOM 3480 N N . ARG B 1 91 ? -28.133 32.382 3.767 1.00 28.76 91 ARG B N 1
ATOM 3481 C CA . ARG B 1 91 ? -29.066 33.403 3.298 1.00 29.43 91 ARG B CA 1
ATOM 3482 C C . ARG B 1 91 ? -29.740 33.019 1.987 1.00 25.96 91 ARG B C 1
ATOM 3483 O O . ARG B 1 91 ? -30.884 33.416 1.742 1.00 31.38 91 ARG B O 1
ATOM 3491 N N . ASP B 1 92 ? -29.041 32.289 1.119 1.00 27.73 92 ASP B N 1
ATOM 3492 C CA . ASP B 1 92 ? -29.530 31.980 -0.220 1.00 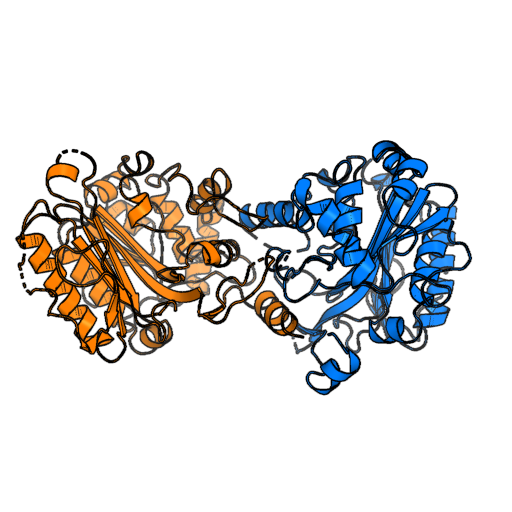29.82 92 ASP B CA 1
ATOM 3493 C C . ASP B 1 92 ? -30.249 30.642 -0.313 1.00 28.72 92 ASP B C 1
ATOM 3494 O O . ASP B 1 92 ? -30.676 30.261 -1.409 1.00 31.61 92 ASP B O 1
ATOM 3499 N N . THR B 1 93 ? -30.379 29.911 0.788 1.00 26.87 93 THR B N 1
ATOM 3500 C CA . THR B 1 93 ? -30.913 28.561 0.716 1.00 23.64 93 THR B CA 1
ATOM 3501 C C . THR B 1 93 ? -32.431 28.574 0.596 1.00 27.42 93 THR B C 1
ATOM 3502 O O . THR B 1 93 ? -33.110 29.488 1.073 1.00 27.31 93 THR B O 1
ATOM 3506 N N . GLN B 1 94 ? -32.955 27.539 -0.051 1.00 25.20 94 GLN B N 1
ATOM 3507 C CA . GLN B 1 94 ? -34.377 27.245 -0.027 1.00 24.22 94 GLN B CA 1
ATOM 3508 C C . GLN B 1 94 ? -34.746 26.598 1.303 1.00 22.44 94 GLN B C 1
ATOM 3509 O O . GLN B 1 94 ? -33.894 26.002 1.967 1.00 23.41 94 GLN B O 1
ATOM 3515 N N . PRO B 1 95 ? -36.010 26.697 1.717 1.00 22.71 95 PRO B N 1
ATOM 3516 C CA . PRO B 1 95 ? -36.453 25.947 2.896 1.00 21.58 95 PRO B CA 1
ATOM 3517 C C . PRO B 1 95 ? -36.181 24.463 2.726 1.00 24.40 95 PRO B C 1
ATOM 3518 O O . PRO B 1 95 ? -36.265 23.917 1.623 1.00 23.40 95 PRO B O 1
ATOM 3522 N N . LEU B 1 96 ? -35.846 23.811 3.841 1.00 22.54 96 LEU B N 1
ATOM 3523 C CA . LEU B 1 96 ? -35.557 22.382 3.794 1.00 18.88 96 LEU B CA 1
ATOM 3524 C C . LEU B 1 96 ? -36.733 21.597 3.221 1.00 23.91 96 LEU B C 1
ATOM 3525 O O . LEU B 1 96 ? -36.533 20.680 2.420 1.00 24.27 96 LEU B O 1
ATOM 3530 N N . ARG B 1 97 ? -37.969 21.964 3.585 1.00 23.15 97 ARG B N 1
ATOM 3531 C CA . ARG B 1 97 ? -39.133 21.259 3.045 1.00 24.24 97 ARG B CA 1
ATOM 3532 C C . ARG B 1 97 ? -39.229 21.393 1.530 1.00 30.07 97 ARG B C 1
ATOM 3533 O O . ARG B 1 97 ? -39.731 20.485 0.855 1.00 28.31 97 ARG B O 1
ATOM 3541 N N . GLU B 1 98 ? -38.763 22.514 0.978 1.00 21.82 98 GLU B N 1
ATOM 3542 C CA . GLU B 1 98 ? -38.817 22.695 -0.466 1.00 24.34 98 GLU B CA 1
ATOM 3543 C C . GLU B 1 98 ? -37.784 21.820 -1.164 1.00 28.26 98 GLU B C 1
ATOM 3544 O O . GLU B 1 98 ? -38.062 21.242 -2.219 1.00 27.82 98 GLU B O 1
ATOM 3566 N N . GLY B 1 101 ? -38.959 18.295 -1.051 1.00 33.71 101 GLY B N 1
ATOM 3567 C CA . GLY B 1 101 ? -40.086 18.068 -1.940 1.00 34.70 101 GLY B CA 1
ATOM 3568 C C . GLY B 1 101 ? -39.697 17.790 -3.375 1.00 42.05 101 GLY B C 1
ATOM 3569 O O . GLY B 1 101 ? -40.501 17.230 -4.130 1.00 48.34 101 GLY B O 1
ATOM 3570 N N . ALA B 1 102 ? -38.492 18.187 -3.775 1.00 33.91 102 ALA B N 1
ATOM 3571 C CA . ALA B 1 102 ? -37.972 17.883 -5.098 1.00 36.87 102 ALA B CA 1
ATOM 3572 C C . ALA B 1 102 ? -37.356 16.494 -5.178 1.00 40.75 102 ALA B C 1
ATOM 3573 O O . ALA B 1 102 ? -36.779 16.145 -6.217 1.00 40.70 102 ALA B O 1
ATOM 3583 N N . ASP B 1 104 ? -37.406 12.095 -4.336 1.00 35.42 104 ASP B N 1
ATOM 3584 C CA . ASP B 1 104 ? -38.209 10.906 -4.102 1.00 30.22 104 ASP B CA 1
ATOM 3585 C C . ASP B 1 104 ? -37.391 9.894 -3.301 1.00 26.21 104 ASP B C 1
ATOM 3586 O O . ASP B 1 104 ? -36.285 10.186 -2.823 1.00 27.42 104 ASP B O 1
ATOM 3591 N N . GLU B 1 105 ? -37.951 8.693 -3.154 1.00 28.19 105 GLU B N 1
ATOM 3592 C CA . GLU B 1 105 ? -37.380 7.716 -2.237 1.00 31.00 105 GLU B CA 1
ATOM 3593 C C . GLU B 1 105 ? -36.003 7.232 -2.670 1.00 29.66 105 GLU B C 1
ATOM 3594 O O . GLU B 1 105 ? -35.249 6.732 -1.830 1.00 29.53 105 GLU B O 1
ATOM 3600 N N . ASP B 1 106 ? -35.648 7.374 -3.946 1.00 28.05 106 ASP B N 1
ATOM 3601 C CA . ASP B 1 106 ? -34.339 6.933 -4.410 1.00 27.92 106 ASP B CA 1
ATOM 3602 C C . ASP B 1 106 ? -33.281 8.028 -4.383 1.00 30.68 106 ASP B C 1
ATOM 3603 O O . ASP B 1 106 ? -32.133 7.766 -4.757 1.00 31.21 106 ASP B O 1
ATOM 3608 N N . ASP B 1 107 ? -33.621 9.235 -3.941 1.00 31.02 107 ASP B N 1
ATOM 3609 C CA . ASP B 1 107 ? -32.607 10.261 -3.753 1.00 28.53 107 ASP B CA 1
ATOM 3610 C C . ASP B 1 107 ? -31.924 10.098 -2.398 1.00 25.74 107 ASP B C 1
ATOM 3611 O O . ASP B 1 107 ? -32.513 9.591 -1.439 1.00 26.58 107 ASP B O 1
ATOM 3616 N N . HIS B 1 108 ? -30.662 10.514 -2.338 1.00 27.30 108 HIS B N 1
ATOM 3617 C CA . HIS B 1 108 ? -29.874 10.483 -1.112 1.00 26.03 108 HIS B CA 1
ATOM 3618 C C . HIS B 1 108 ? -30.043 11.805 -0.374 1.00 26.73 108 HIS B C 1
ATOM 3619 O O . HIS B 1 108 ? -29.875 12.875 -0.963 1.00 29.08 108 HIS B O 1
ATOM 3626 N N . LEU B 1 109 ? -30.400 11.738 0.906 1.00 22.71 109 LEU B N 1
ATOM 3627 C CA . LEU B 1 109 ? -30.506 12.958 1.696 1.00 22.19 109 LEU B CA 1
ATOM 3628 C C . LEU B 1 109 ? -29.112 13.407 2.099 1.00 19.94 109 LEU B C 1
ATOM 3629 O O . LEU B 1 109 ? -28.376 12.648 2.734 1.00 21.45 109 LEU B O 1
ATOM 3634 N N . SER B 1 110 ? -28.756 14.643 1.751 1.00 19.43 110 SER B N 1
ATOM 3635 C CA . SER B 1 110 ? -27.449 15.188 2.126 1.00 18.82 110 SER B CA 1
ATOM 3636 C C . SER B 1 110 ? -27.640 16.675 2.408 1.00 24.05 110 SER B C 1
ATOM 3637 O O . SER B 1 110 ? -27.807 17.466 1.476 1.00 23.58 110 SER B O 1
ATOM 3640 N N . PHE B 1 111 ? -27.632 17.043 3.690 1.00 20.76 111 PHE B N 1
ATOM 3641 C CA . PHE B 1 111 ? -27.820 18.429 4.105 1.00 18.57 111 PHE B CA 1
ATOM 3642 C C . PHE B 1 111 ? -26.973 18.666 5.338 1.00 24.64 111 PHE B C 1
ATOM 3643 O O . PHE B 1 111 ? -27.200 18.032 6.374 1.00 26.60 111 PHE B O 1
ATOM 3651 N N . CYS B 1 112 ? -26.020 19.584 5.243 1.00 18.03 112 CYS B N 1
ATOM 3652 C CA . CYS B 1 112 ? -25.165 19.909 6.381 1.00 18.79 112 CYS B CA 1
ATOM 3653 C C . CYS B 1 112 ? -25.148 21.420 6.569 1.00 21.61 112 CYS B C 1
ATOM 3654 O O . CYS B 1 112 ? -24.504 22.136 5.796 1.00 22.84 112 CYS B O 1
ATOM 3657 N N . TYR B 1 113 ? -25.860 21.898 7.590 1.00 15.74 113 TYR B N 1
ATOM 3658 C CA . TYR B 1 113 ? -25.872 23.308 7.948 1.00 17.37 113 TYR B CA 1
ATOM 3659 C C . TYR B 1 113 ? -24.785 23.559 8.979 1.00 19.45 113 TYR B C 1
ATOM 3660 O O . TYR B 1 113 ? -24.713 22.852 9.993 1.00 18.26 113 TYR B O 1
ATOM 3669 N N . THR B 1 114 ? -23.949 24.565 8.727 1.00 20.74 114 THR B N 1
ATOM 3670 C CA . THR B 1 114 ? -22.850 24.884 9.632 1.00 21.38 114 THR B CA 1
ATOM 3671 C C . THR B 1 114 ? -22.867 26.369 9.968 1.00 20.77 114 THR B C 1
ATOM 3672 O O . THR B 1 114 ? -23.589 27.161 9.362 1.00 20.68 114 THR B O 1
ATOM 3676 N N . SER B 1 115 ? -22.034 26.744 10.944 1.00 20.85 115 SER B N 1
ATOM 3677 C CA . SER B 1 115 ? -21.957 28.122 11.415 1.00 22.28 115 SER B CA 1
ATOM 3678 C C . SER B 1 115 ? -20.548 28.696 11.326 1.00 21.38 115 SER B C 1
ATOM 3679 O O . SER B 1 115 ? -20.288 29.755 11.904 1.00 21.37 115 SER B O 1
ATOM 3682 N N . GLY B 1 116 ? -19.636 28.048 10.609 1.00 21.11 116 GLY B N 1
ATOM 3683 C CA . GLY B 1 116 ? -18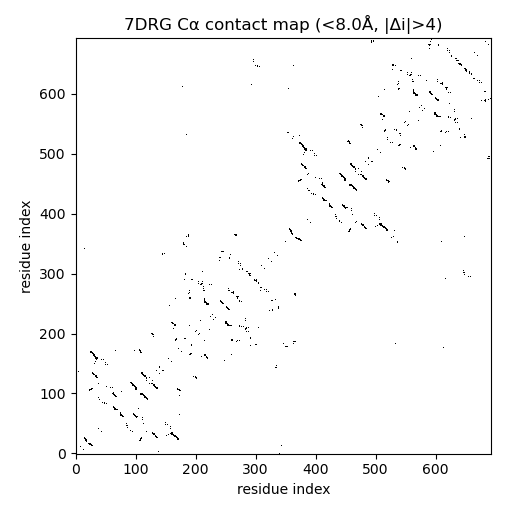.309 28.620 10.455 1.00 23.26 116 GLY B CA 1
ATOM 3684 C C . GLY B 1 116 ? -18.362 29.936 9.696 1.00 24.91 116 GLY B C 1
ATOM 3685 O O . GLY B 1 116 ? -19.162 30.111 8.776 1.00 23.62 116 GLY B O 1
ATOM 3686 N N . LYS B 1 117 ? -17.492 30.874 10.078 1.00 23.50 117 LYS B N 1
ATOM 3687 C CA . LYS B 1 117 ? -17.432 32.140 9.349 1.00 28.26 117 LYS B CA 1
ATOM 3688 C C . LYS B 1 117 ? -17.056 31.911 7.889 1.00 26.45 117 LYS B C 1
ATOM 3689 O O . LYS B 1 117 ? -17.749 32.372 6.973 1.00 28.80 117 LYS B O 1
ATOM 3695 N N . LYS B 1 118 ? -15.953 31.213 7.653 1.00 26.58 118 LYS B N 1
ATOM 3696 C CA . LYS B 1 118 ? -15.617 30.730 6.324 1.00 27.97 118 LYS B CA 1
ATOM 3697 C C . LYS B 1 118 ? -16.236 29.353 6.121 1.00 25.85 118 LYS B C 1
ATOM 3698 O O . LYS B 1 118 ? -16.450 28.611 7.079 1.00 25.50 118 LYS B O 1
ATOM 3704 N N . SER B 1 119 ? -16.556 29.024 4.865 1.00 26.36 119 SER B N 1
ATOM 3705 C CA . SER B 1 119 ? -17.161 27.722 4.598 1.00 24.23 119 SER B CA 1
ATOM 3706 C C . SER B 1 119 ? -16.244 26.577 5.020 1.00 27.14 119 SER B C 1
ATOM 3707 O O . SER B 1 119 ? -16.731 25.479 5.317 1.00 30.38 119 SER B O 1
ATOM 3710 N N . ARG B 1 120 ? -14.933 26.826 5.074 1.00 25.76 120 ARG B N 1
ATOM 3711 C CA . ARG B 1 120 ? -13.941 25.850 5.491 1.00 24.74 120 ARG B CA 1
ATOM 3712 C C . ARG B 1 120 ? -13.863 25.703 7.007 1.00 27.83 120 ARG B C 1
ATOM 3713 O O . ARG B 1 120 ? -13.316 24.708 7.495 1.00 27.36 120 ARG B O 1
ATOM 3721 N N . ASP B 1 121 ? -14.389 26.668 7.758 1.00 24.60 121 ASP B N 1
ATOM 3722 C CA . ASP B 1 121 ? -14.275 26.655 9.211 1.00 24.88 121 ASP B CA 1
ATOM 3723 C C . ASP B 1 121 ? -15.226 25.645 9.839 1.00 22.64 121 ASP B C 1
ATOM 3724 O O . ASP B 1 121 ? -16.406 25.572 9.482 1.00 22.76 121 ASP B O 1
ATOM 3729 N N . ALA B 1 122 ? -14.715 24.899 10.816 1.00 22.03 122 ALA B N 1
ATOM 3730 C CA . ALA B 1 122 ? -15.592 24.214 11.758 1.00 19.06 122 ALA B CA 1
ATOM 3731 C C . ALA B 1 122 ? -16.426 25.235 12.516 1.00 21.88 122 ALA B C 1
ATOM 3732 O O . ALA B 1 122 ? -15.960 26.334 12.825 1.00 22.64 122 ALA B O 1
ATOM 3734 N N . GLY B 1 123 ? -17.680 24.876 12.794 1.00 21.66 123 GLY B N 1
ATOM 3735 C CA . GLY B 1 123 ? -18.562 25.738 13.547 1.00 23.89 123 GLY B CA 1
ATOM 3736 C C . GLY B 1 123 ? -19.260 24.952 14.640 1.00 21.05 123 GLY B C 1
ATOM 3737 O O . GLY B 1 123 ? -19.411 23.733 14.560 1.00 22.32 123 GLY B O 1
ATOM 3738 N N . ALA B 1 124 ? -19.692 25.682 15.669 1.00 16.62 124 ALA B N 1
ATOM 3739 C CA . ALA B 1 124 ? -20.275 25.049 16.846 1.00 16.72 124 ALA B CA 1
ATOM 3740 C C . ALA B 1 124 ? -21.757 24.733 16.694 1.00 18.46 124 ALA B C 1
ATOM 3741 O O . ALA B 1 124 ? -22.271 23.911 17.455 1.00 18.44 124 ALA B O 1
ATOM 3743 N N . TRP B 1 125 ? -22.444 25.346 15.733 1.00 17.25 125 TRP B N 1
ATOM 3744 C CA . TRP B 1 125 ? -23.822 25.008 15.403 1.00 17.05 125 TRP B CA 1
ATOM 3745 C C . TRP B 1 125 ? -23.809 24.094 14.186 1.00 19.17 125 TRP B C 1
ATOM 3746 O O . TRP B 1 125 ? -23.139 24.397 13.193 1.00 21.64 125 TRP B O 1
ATOM 3757 N N . LEU B 1 126 ? -24.540 22.987 14.263 1.00 17.18 126 LEU B N 1
ATOM 3758 C CA . LEU B 1 126 ? -24.532 21.986 13.203 1.00 15.90 126 LEU B CA 1
ATOM 3759 C C . LEU B 1 126 ? -25.899 21.328 13.112 1.00 17.39 126 LEU B C 1
ATOM 3760 O O . LEU B 1 126 ? -26.526 21.048 14.137 1.00 16.26 126 LEU B O 1
ATOM 3765 N N . PHE B 1 127 ? -26.356 21.076 11.885 1.00 15.78 127 PHE B N 1
ATOM 3766 C CA . PHE B 1 127 ? -27.497 20.191 11.660 1.00 16.29 127 PHE B CA 1
ATOM 3767 C C . PHE B 1 127 ? -27.188 19.431 10.381 1.00 15.45 127 PHE B C 1
ATOM 3768 O O . PHE B 1 127 ? -27.141 20.033 9.309 1.00 16.69 127 PHE B O 1
ATOM 3776 N N . ASP B 1 128 ? -26.967 18.123 10.495 1.00 14.73 128 ASP B N 1
ATOM 3777 C CA . ASP B 1 128 ? -26.411 17.328 9.404 1.00 15.64 128 ASP B CA 1
ATOM 3778 C C . ASP B 1 128 ? -27.276 16.093 9.194 1.00 19.67 128 ASP B C 1
ATOM 3779 O O . ASP B 1 128 ? -27.354 15.239 10.082 1.00 19.16 128 ASP B O 1
ATOM 3784 N N . ILE B 1 129 ? -27.899 15.982 8.017 1.00 17.33 129 ILE B N 1
ATOM 3785 C CA . ILE B 1 129 ? -28.693 14.816 7.646 1.00 16.41 129 ILE B CA 1
ATOM 3786 C C . ILE B 1 129 ? -27.930 14.012 6.611 1.00 17.48 129 ILE B C 1
ATOM 3787 O O . ILE B 1 129 ? -27.487 14.561 5.596 1.00 20.32 129 ILE B O 1
ATOM 3792 N N . TYR B 1 130 ? -27.797 12.712 6.854 1.00 16.86 130 TYR B N 1
ATOM 3793 C CA . TYR B 1 130 ? -27.209 11.783 5.890 1.00 21.36 130 TYR B CA 1
ATOM 3794 C C . TYR B 1 130 ? -28.202 10.636 5.730 1.00 19.22 130 TYR B C 1
ATOM 3795 O O . TYR B 1 130 ? -28.323 9.788 6.617 1.00 18.27 130 TYR B O 1
ATOM 3804 N N . GLY B 1 131 ? -28.927 10.618 4.608 1.00 17.92 131 GLY B N 1
ATOM 3805 C CA . GLY B 1 131 ? -30.048 9.711 4.458 1.00 19.39 131 GLY B CA 1
ATOM 3806 C C . GLY B 1 131 ? -29.909 8.743 3.304 1.00 20.15 131 GLY B C 1
ATOM 3807 O O . GLY B 1 131 ? -29.702 9.171 2.166 1.00 24.37 131 GLY B O 1
ATOM 3808 N N . LYS B 1 132 ? -30.014 7.445 3.583 1.00 19.20 132 LYS B N 1
ATOM 3809 C CA . LYS B 1 132 ? -29.803 6.427 2.558 1.00 18.39 132 LYS B CA 1
ATOM 3810 C C . LYS B 1 132 ? -30.961 6.396 1.568 1.00 24.49 132 LYS B C 1
ATOM 3811 O O . LYS B 1 132 ? -32.115 6.654 1.920 1.00 24.04 132 LYS B O 1
ATOM 3817 N N . ARG B 1 133 ? -30.639 6.049 0.321 1.00 23.86 133 ARG B N 1
ATOM 3818 C CA . ARG B 1 133 ? -31.652 5.882 -0.711 1.00 22.26 133 ARG B CA 1
ATOM 3819 C C . ARG B 1 133 ? -32.478 4.627 -0.454 1.00 24.18 133 ARG B C 1
ATOM 3820 O O . ARG B 1 133 ? -32.024 3.676 0.189 1.00 24.82 133 ARG B O 1
ATOM 3828 N N . SER B 1 134 ? -33.702 4.623 -0.995 1.00 22.61 134 SER B N 1
ATOM 3829 C CA . SER B 1 134 ? -34.579 3.471 -0.828 1.00 25.37 134 SER B CA 1
ATOM 3830 C C . SER B 1 134 ? -33.901 2.176 -1.266 1.00 26.57 134 SER B C 1
ATOM 3831 O O . SER B 1 134 ? -33.959 1.168 -0.555 1.00 26.27 134 SER B O 1
ATOM 3834 N N . TRP B 1 135 ? -33.258 2.178 -2.444 1.00 27.87 135 TRP B N 1
ATOM 3835 C CA . TRP B 1 135 ? -32.640 0.944 -2.928 1.00 28.18 135 TRP B CA 1
ATOM 3836 C C . TRP B 1 135 ? -31.415 0.571 -2.113 1.00 25.72 135 TRP B C 1
ATOM 3837 O O . TRP B 1 135 ? -31.122 -0.618 -1.951 1.00 28.84 135 TRP B O 1
ATOM 3848 N N . GLN B 1 136 ? -30.696 1.565 -1.588 1.00 27.33 136 GLN B N 1
ATOM 3849 C CA . GLN B 1 136 ? -29.582 1.279 -0.691 1.00 26.32 136 GLN B CA 1
ATOM 3850 C C . GLN B 1 136 ? -30.067 0.562 0.558 1.00 22.92 136 GLN B C 1
ATOM 3851 O O . GLN B 1 136 ? -29.460 -0.424 0.996 1.00 27.77 136 GLN B O 1
ATOM 3857 N N . ALA B 1 137 ? -31.169 1.046 1.142 1.00 25.33 137 ALA B N 1
ATOM 3858 C CA . ALA B 1 137 ? -31.745 0.394 2.312 1.00 24.92 137 ALA B CA 1
ATOM 3859 C C . ALA B 1 137 ? -32.190 -1.025 1.988 1.00 28.09 137 ALA B C 1
ATOM 3860 O O . ALA B 1 137 ? -32.002 -1.940 2.797 1.00 31.89 137 ALA B O 1
ATOM 3862 N N . LYS B 1 138 ? -32.772 -1.233 0.806 1.00 27.75 138 LYS B N 1
ATOM 3863 C CA . LYS B 1 138 ? -33.220 -2.569 0.452 1.00 27.91 138 LYS B CA 1
ATOM 3864 C C . LYS B 1 138 ? -32.061 -3.496 0.118 1.00 29.85 138 LYS B C 1
ATOM 3865 O O . LYS B 1 138 ? -32.214 -4.718 0.229 1.00 36.03 138 LYS B O 1
ATOM 3879 N N . GLY B 1 140 ? -29.349 -3.430 1.831 1.00 32.86 140 GLY B N 1
ATOM 3880 C CA . GLY B 1 140 ? -28.735 -3.659 3.127 1.00 36.42 140 GLY B CA 1
ATOM 3881 C C . GLY B 1 140 ? -28.123 -2.437 3.780 1.00 32.77 140 GLY B C 1
ATOM 3882 O O . GLY B 1 140 ? -27.846 -2.481 4.985 1.00 34.54 140 GLY B O 1
ATOM 3883 N N . HIS B 1 141 ? -27.882 -1.344 3.054 1.00 28.71 141 HIS B N 1
ATOM 3884 C CA . HIS B 1 141 ? -27.298 -0.139 3.652 1.00 25.96 141 HIS B CA 1
ATOM 3885 C C . HIS B 1 141 ? -28.431 0.789 4.087 1.00 24.13 141 HIS B C 1
ATOM 3886 O O . HIS B 1 141 ? -28.720 1.806 3.457 1.00 24.87 141 HIS B O 1
ATOM 3893 N N . ASP B 1 142 ? -29.068 0.441 5.208 1.00 23.14 142 ASP B N 1
ATOM 3894 C CA . ASP B 1 142 ? -30.345 1.043 5.585 1.00 21.65 142 ASP B CA 1
ATOM 3895 C C . ASP B 1 142 ? -30.269 2.045 6.733 1.00 21.10 142 ASP B C 1
ATOM 3896 O O . ASP B 1 142 ? -31.310 2.570 7.138 1.00 21.42 142 ASP B O 1
ATOM 3901 N N . LEU B 1 143 ? -29.087 2.345 7.254 1.00 19.94 143 LEU B N 1
ATOM 3902 C CA . LEU B 1 143 ? -28.966 3.162 8.456 1.00 19.98 143 LEU B CA 1
ATOM 3903 C C . LEU B 1 143 ? -28.561 4.581 8.074 1.00 18.80 143 LEU B C 1
ATOM 3904 O O . LEU B 1 143 ? -27.518 4.784 7.439 1.00 20.54 143 LEU B O 1
ATOM 3909 N N . SER B 1 144 ? -29.387 5.551 8.451 1.00 18.69 144 SER B N 1
ATOM 3910 C CA . SER B 1 144 ? -29.129 6.965 8.227 1.00 15.57 144 SER B CA 1
ATOM 3911 C C . SER B 1 144 ? -28.718 7.636 9.539 1.00 15.97 144 SER B C 1
ATOM 3912 O O . SER B 1 144 ? -28.789 7.046 10.621 1.00 17.79 144 SER B O 1
ATOM 3915 N N . VAL B 1 145 ? -28.266 8.885 9.437 1.00 15.78 145 VAL B N 1
ATOM 3916 C CA . VAL B 1 145 ? -27.697 9.589 10.585 1.00 16.21 145 VAL B CA 1
ATOM 3917 C C . VAL B 1 145 ? -28.187 11.027 10.597 1.00 16.67 145 VAL B C 1
ATOM 3918 O O . VAL B 1 145 ? -28.171 11.703 9.565 1.00 18.37 145 VAL B O 1
ATOM 3922 N N . LEU B 1 146 ? -28.609 11.497 11.768 1.00 15.48 146 LEU B N 1
ATOM 3923 C CA . LEU B 1 146 ? -28.798 12.917 12.036 1.00 16.45 146 LEU B CA 1
ATOM 3924 C C . LEU B 1 146 ? -27.818 13.319 13.124 1.00 17.73 146 LEU B C 1
ATOM 3925 O O . LEU B 1 146 ? -27.800 12.704 14.194 1.00 16.34 146 LEU B O 1
ATOM 3930 N N . GLU B 1 147 ? -27.020 14.350 12.861 1.00 16.74 147 GLU B N 1
ATOM 3931 C CA . GLU B 1 147 ? -26.127 14.917 13.865 1.00 15.92 147 GLU B CA 1
ATOM 3932 C C . GLU B 1 147 ? -26.417 16.399 13.997 1.00 17.67 147 GLU B C 1
ATOM 3933 O O . GLU B 1 147 ? -26.652 17.084 12.999 1.00 19.35 147 GLU B O 1
ATOM 3939 N N . PHE B 1 148 ? -26.389 16.901 15.225 1.00 15.68 148 PHE B N 1
ATOM 3940 C CA . PHE B 1 148 ? -26.658 18.313 15.425 1.00 14.21 148 PHE B CA 1
ATOM 3941 C C . PHE B 1 148 ? -25.921 18.772 16.668 1.00 15.29 148 PHE B C 1
ATOM 3942 O O . PHE B 1 148 ? -25.583 17.971 17.541 1.00 16.55 148 PHE B O 1
ATOM 3950 N N . SER B 1 149 ? -25.643 20.069 16.736 1.00 16.37 149 SER B N 1
ATOM 3951 C CA . SER B 1 149 ? -24.847 20.538 17.855 1.00 16.39 149 SER B CA 1
ATOM 3952 C C . SER B 1 149 ? -25.155 21.990 18.169 1.00 17.07 149 SER B C 1
ATOM 3953 O O . SER B 1 149 ? -25.611 22.753 17.315 1.00 17.72 149 SER B O 1
ATOM 3956 N N . VAL B 1 150 ? -24.862 22.359 19.413 1.00 15.97 150 VAL B N 1
ATOM 3957 C CA . VAL B 1 150 ? -24.911 23.747 19.868 1.00 16.42 150 VAL B CA 1
ATOM 3958 C C . VAL B 1 150 ? -23.596 24.073 20.566 1.00 18.29 150 VAL B C 1
ATOM 3959 O O . VAL B 1 150 ? -22.864 23.169 21.001 1.00 16.99 150 VAL B O 1
ATOM 3963 N N . PRO B 1 151 ? -23.280 25.362 20.714 1.00 19.97 151 PRO B N 1
ATOM 3964 C CA . PRO B 1 151 ? -22.057 25.749 21.427 1.00 19.17 151 PRO B CA 1
ATOM 3965 C C . PRO B 1 151 ? -22.141 25.435 22.910 1.00 16.43 151 PRO B C 1
ATOM 3966 O O . PRO B 1 151 ? -23.221 25.372 23.500 1.00 19.34 151 PRO B O 1
ATOM 3970 N N . LEU B 1 152 ? -20.968 25.252 23.515 1.00 20.05 152 LEU B N 1
ATOM 3971 C CA . LEU B 1 152 ? -20.913 25.009 24.954 1.00 18.41 152 LEU B CA 1
ATOM 3972 C C . LEU B 1 152 ? -21.448 26.198 25.741 1.00 22.37 152 LEU B C 1
ATOM 3973 O O . LEU B 1 152 ? -22.110 26.020 26.770 1.00 23.13 152 LEU B O 1
ATOM 3978 N N . LEU B 1 153 ? -21.161 27.419 25.285 1.00 22.18 153 LEU B N 1
ATOM 3979 C CA . LEU B 1 153 ? -21.651 28.595 25.997 1.00 24.40 153 LEU B CA 1
ATOM 3980 C C . LEU B 1 153 ? -23.167 28.683 25.914 1.00 26.97 153 LEU B C 1
ATOM 3981 O O . LEU B 1 153 ? -23.825 29.071 26.886 1.00 27.45 153 LEU B O 1
ATOM 3986 N N . TYR B 1 154 ? -23.740 28.312 24.768 1.00 22.28 154 TYR B N 1
ATOM 3987 C CA . TYR B 1 154 ? -25.193 28.254 24.668 1.00 23.05 154 TYR B CA 1
ATOM 3988 C C . TYR B 1 154 ? -25.762 27.261 25.673 1.00 24.27 154 TYR B C 1
ATOM 3989 O O . TYR B 1 154 ? -26.755 27.545 26.355 1.00 26.80 154 TYR B O 1
ATOM 3998 N N . GLN B 1 155 ? -25.149 26.079 25.763 1.00 23.02 155 GLN B N 1
ATOM 3999 C CA . GLN B 1 155 ? -25.605 25.067 26.710 1.00 23.42 155 GLN B CA 1
ATOM 4000 C C . GLN B 1 155 ? -25.557 25.578 28.145 1.00 25.77 155 GLN B C 1
ATOM 4001 O O . GLN B 1 155 ? -26.480 25.326 28.927 1.00 25.93 155 GLN B O 1
ATOM 4007 N N . GLU B 1 156 ? -24.499 26.304 28.513 1.00 24.63 156 GLU B N 1
ATOM 4008 C CA . GLU B 1 156 ? -24.438 26.818 29.879 1.00 25.93 156 GLU B CA 1
ATOM 4009 C C . GLU B 1 156 ? -25.529 27.854 30.153 1.00 30.38 156 GLU B C 1
ATOM 4010 O O . GLU B 1 156 ? -26.064 27.908 31.266 1.00 33.40 156 GLU B O 1
ATOM 4016 N N . ARG B 1 157 ? -25.896 28.660 29.154 1.00 26.45 157 ARG B N 1
ATOM 4017 C CA . ARG B 1 157 ? -26.929 29.673 29.359 1.00 32.74 157 ARG B CA 1
ATOM 4018 C C . ARG B 1 157 ? -28.346 29.119 29.223 1.00 29.15 157 ARG B C 1
ATOM 4019 O O . ARG B 1 157 ? -29.281 29.684 29.807 1.00 31.88 157 ARG B O 1
ATOM 4027 N N . GLN B 1 158 ? -28.538 28.043 28.458 1.00 24.39 158 GLN B N 1
ATOM 4028 C CA . GLN B 1 158 ? -29.852 27.430 28.250 1.00 24.29 158 GLN B CA 1
ATOM 4029 C C . GLN B 1 158 ? -29.723 25.925 28.448 1.00 29.58 158 GLN B C 1
ATOM 4030 O O . GLN B 1 158 ? -29.777 25.152 27.483 1.00 24.85 158 GLN B O 1
ATOM 4036 N N . PRO B 1 159 ? -29.571 25.471 29.696 1.00 24.67 159 PRO B N 1
ATOM 4037 C CA . PRO B 1 159 ? -29.161 24.075 29.932 1.00 23.69 159 PRO B CA 1
ATOM 4038 C C . PRO B 1 159 ? -30.207 23.026 29.577 1.00 20.87 159 PRO B C 1
ATOM 4039 O O . PRO B 1 159 ? -29.876 21.832 29.592 1.00 24.15 159 PRO B O 1
ATOM 4043 N N . LEU B 1 160 ? -31.444 23.412 29.265 1.00 21.56 160 LEU B N 1
ATOM 4044 C CA . LEU B 1 160 ? -32.456 22.436 28.884 1.00 20.93 160 LEU B CA 1
ATOM 4045 C C . LEU B 1 160 ? -32.731 22.403 27.386 1.00 21.32 160 LEU B C 1
ATOM 4046 O O . LEU B 1 160 ? -33.465 21.520 26.932 1.00 22.26 160 LEU B O 1
ATOM 4051 N N . ASP B 1 161 ? -32.152 23.317 26.604 1.00 20.33 161 ASP B N 1
ATOM 4052 C CA . ASP B 1 161 ? -32.560 23.442 25.203 1.00 19.83 161 ASP B CA 1
ATOM 4053 C C . ASP B 1 161 ? -32.059 22.276 24.352 1.00 19.47 161 ASP B C 1
ATOM 4054 O O . ASP B 1 161 ? -32.842 21.649 23.628 1.00 19.53 161 ASP B O 1
ATOM 4059 N N . PHE B 1 162 ? -30.752 21.995 24.391 1.00 18.20 162 PHE B N 1
ATOM 4060 C CA . PHE B 1 162 ? -30.232 20.873 23.615 1.00 20.53 162 PHE B CA 1
ATOM 4061 C C . PHE B 1 162 ? -30.870 19.566 24.064 1.00 18.23 162 PHE B C 1
ATOM 4062 O O . PHE B 1 162 ? -31.261 18.733 23.237 1.00 18.03 162 PHE B O 1
ATOM 4070 N N . LEU B 1 163 ? -30.979 19.369 25.380 1.00 18.09 163 LEU B N 1
ATOM 4071 C CA . LEU B 1 163 ? -31.600 18.161 25.898 1.00 16.36 163 LEU B CA 1
ATOM 4072 C C . LEU B 1 163 ? -33.017 17.989 25.352 1.00 17.95 163 LEU B C 1
ATOM 4073 O O . LEU B 1 163 ? -33.391 16.894 24.917 1.00 18.49 163 LEU B O 1
ATOM 4078 N N . GLN B 1 164 ? -33.807 19.068 25.340 1.00 16.87 164 GLN B N 1
ATOM 4079 C CA . GLN B 1 164 ? -35.154 19.000 24.785 1.00 18.50 164 GLN B CA 1
ATOM 4080 C C . GLN B 1 164 ? -35.133 18.613 23.309 1.00 19.94 164 GLN B C 1
ATOM 4081 O O . GLN B 1 164 ? -35.966 17.820 22.856 1.00 17.84 164 GLN B O 1
ATOM 4087 N N . LEU B 1 165 ? -34.188 19.161 22.544 1.00 18.17 165 LEU B N 1
ATOM 4088 C CA . LEU B 1 165 ? -34.074 18.787 21.135 1.00 18.11 165 LEU B CA 1
ATOM 4089 C C . LEU B 1 165 ? -33.772 17.303 20.989 1.00 17.37 165 LEU B C 1
ATOM 4090 O O . LEU B 1 165 ? -34.377 16.614 20.160 1.00 17.05 165 LEU B O 1
ATOM 4095 N N . PHE B 1 166 ? -32.815 16.795 21.776 1.00 14.99 166 PHE B N 1
ATOM 4096 C CA . PHE B 1 166 ? -32.416 15.398 21.634 1.00 14.95 166 PHE B CA 1
ATOM 4097 C C . PHE B 1 166 ? -33.590 14.462 21.900 1.00 18.23 166 PHE B C 1
ATOM 4098 O O . PHE B 1 166 ? -33.811 13.501 21.151 1.00 17.24 166 PHE B O 1
ATOM 4106 N N . ILE B 1 167 ? -34.370 14.744 22.944 1.00 17.39 167 ILE B N 1
ATOM 4107 C CA . ILE B 1 167 ? -35.539 13.921 23.237 1.00 20.98 167 ILE B CA 1
ATOM 4108 C C . ILE B 1 167 ? -36.603 14.090 22.157 1.00 18.43 167 ILE B C 1
ATOM 4109 O O . ILE B 1 167 ? -37.198 13.109 21.699 1.00 19.28 167 ILE B O 1
ATOM 4114 N N . ASP B 1 168 ? -36.875 15.333 21.749 1.00 17.01 168 ASP B N 1
ATOM 4115 C CA . ASP B 1 168 ? -37.877 15.572 20.713 1.00 15.95 168 ASP B CA 1
ATOM 4116 C C . ASP B 1 168 ? -37.509 14.862 19.420 1.00 18.02 168 ASP B C 1
ATOM 4117 O O . ASP B 1 168 ? -38.376 14.281 18.755 1.00 17.61 168 ASP B O 1
ATOM 4122 N N . PHE B 1 169 ? -36.224 14.893 19.050 1.00 16.84 169 PHE B N 1
ATOM 4123 C CA . PHE B 1 169 ? -35.807 14.250 17.806 1.00 16.37 169 PHE B CA 1
ATOM 4124 C C . PHE B 1 169 ? -35.906 12.734 17.921 1.00 15.63 169 PHE B C 1
ATOM 4125 O O . PHE B 1 169 ? -36.324 12.056 16.974 1.00 19.07 169 PHE B O 1
ATOM 4133 N N . ALA B 1 170 ? -35.504 12.184 19.069 1.00 17.01 170 ALA B N 1
ATOM 4134 C CA . ALA B 1 170 ? -35.619 10.746 19.278 1.00 17.51 170 ALA B CA 1
ATOM 4135 C C . ALA B 1 170 ? -37.066 10.304 19.155 1.00 21.37 170 ALA B C 1
ATOM 4136 O O . ALA B 1 170 ? -37.364 9.263 18.555 1.00 20.08 170 ALA B O 1
ATOM 4138 N N . ARG B 1 171 ? -37.973 11.098 19.717 1.00 19.67 171 ARG B N 1
ATOM 4139 C CA . ARG B 1 171 ? -39.392 10.772 19.694 1.00 20.54 171 ARG B CA 1
ATOM 4140 C C . ARG B 1 171 ? -39.922 10.670 18.266 1.00 23.60 171 ARG B C 1
ATOM 4141 O O . ARG B 1 171 ? -40.726 9.779 17.961 1.00 25.68 171 ARG B O 1
ATOM 4149 N N . ARG B 1 172 ? -39.463 11.542 17.375 1.00 18.99 172 ARG B N 1
ATOM 4150 C CA . ARG B 1 172 ? -39.985 11.519 15.987 1.00 22.19 172 ARG B CA 1
ATOM 4151 C C . ARG B 1 172 ? -39.267 10.513 15.090 1.00 25.64 172 ARG B C 1
ATOM 4152 O O . ARG B 1 172 ? -39.896 10.057 14.174 1.00 24.27 172 ARG B O 1
ATOM 4160 N N . LEU B 1 173 ? -37.986 10.241 15.329 1.00 19.34 173 LEU B N 1
ATOM 4161 C CA . LEU B 1 173 ? -37.234 9.425 14.392 1.00 16.60 173 LEU B CA 1
ATOM 4162 C C . LEU B 1 173 ? -37.144 7.968 14.812 1.00 19.39 173 LEU B C 1
ATOM 4163 O O . LEU B 1 173 ? -36.723 7.136 13.995 1.00 22.87 173 LEU B O 1
ATOM 4168 N N . GLU B 1 174 ? -37.528 7.645 16.051 1.00 19.96 174 GLU B N 1
ATOM 4169 C CA . GLU B 1 174 ? -37.418 6.311 16.638 1.00 22.31 174 GLU B CA 1
ATOM 4170 C C . GLU B 1 174 ? -36.079 5.656 16.267 1.00 21.89 174 GLU B C 1
ATOM 4171 O O . GLU B 1 174 ? -36.051 4.630 15.585 1.00 21.91 174 GLU B O 1
ATOM 4177 N N . PRO B 1 175 ? -34.964 6.233 16.712 1.00 20.02 175 PRO B N 1
ATOM 4178 C CA . PRO B 1 175 ? -33.647 5.783 16.248 1.00 19.34 175 PRO B CA 1
ATOM 4179 C C . PRO B 1 175 ? -33.287 4.409 16.784 1.00 20.40 175 PRO B C 1
ATOM 4180 O O . PRO B 1 175 ? -33.846 3.921 17.770 1.00 23.14 175 PRO B O 1
ATOM 4184 N N . GLU B 1 176 ? -32.304 3.794 16.122 1.00 19.71 176 GLU B N 1
ATOM 4185 C CA . GLU B 1 176 ? -31.781 2.519 16.594 1.00 19.89 176 GLU B CA 1
ATOM 4186 C C . GLU B 1 176 ? -30.856 2.710 17.790 1.00 22.30 176 GLU B C 1
ATOM 4187 O O . GLU B 1 176 ? -30.844 1.887 18.712 1.00 21.61 176 GLU B O 1
ATOM 4193 N N . GLN B 1 177 ? -30.070 3.781 17.776 1.00 18.77 177 GLN B N 1
ATOM 4194 C CA . GLN B 1 177 ? -29.055 4.032 18.785 1.00 17.58 177 GLN B CA 1
ATOM 4195 C C . GLN B 1 177 ? -28.593 5.468 18.627 1.00 19.20 177 GLN B C 1
ATOM 4196 O O . GLN B 1 177 ? -28.855 6.115 17.609 1.00 16.48 177 GLN B O 1
ATOM 4202 N N . GLY B 1 178 ? -27.902 5.962 19.643 1.00 17.33 178 GLY B N 1
ATOM 4203 C CA . GLY B 1 178 ? -27.467 7.344 19.595 1.00 18.00 178 GLY B CA 1
ATOM 4204 C C . GLY B 1 178 ? -26.789 7.747 20.884 1.00 15.48 178 GLY B C 1
ATOM 4205 O O . GLY B 1 178 ? -26.752 6.991 21.861 1.00 16.94 178 GLY B O 1
ATOM 4206 N N . TYR B 1 179 ? -26.256 8.965 20.870 1.00 15.38 179 TYR B N 1
ATOM 4207 C CA . TYR B 1 179 ? -25.529 9.506 22.016 1.00 16.56 179 TYR B CA 1
ATOM 4208 C C . TYR B 1 179 ? -25.385 11.007 21.826 1.00 15.73 179 TYR B C 1
ATOM 4209 O O . TYR B 1 179 ? -25.496 11.524 20.710 1.00 15.98 179 TYR B O 1
ATOM 4218 N N . ALA B 1 180 ? -25.100 11.697 22.927 1.00 15.02 180 ALA B N 1
ATOM 4219 C CA . ALA B 1 180 ? -24.839 13.128 22.871 1.00 13.85 180 ALA B CA 1
ATOM 4220 C C . ALA B 1 180 ? -23.869 13.503 23.978 1.00 16.39 180 ALA B C 1
ATOM 4221 O O . ALA B 1 180 ? -23.860 12.889 25.046 1.00 17.66 180 ALA B O 1
ATOM 4223 N N . GLY B 1 181 ? -23.065 14.524 23.712 1.00 15.67 181 GLY B N 1
ATOM 4224 C CA . GLY B 1 181 ? -22.090 14.994 24.685 1.00 14.23 181 GLY B CA 1
ATOM 4225 C C . GLY B 1 181 ? -21.051 15.841 23.975 1.00 16.25 181 GLY B C 1
ATOM 4226 O O . GLY B 1 181 ? -21.282 16.329 22.874 1.00 17.16 181 GLY B O 1
ATOM 4227 N N . HIS B 1 182 ? -19.903 15.993 24.620 1.00 14.99 182 HIS B N 1
ATOM 4228 C CA . HIS B 1 182 ? -18.815 16.737 23.994 1.00 15.32 182 HIS B CA 1
ATOM 4229 C C . HIS B 1 182 ? -18.297 16.049 22.736 1.00 15.82 182 HIS B C 1
ATOM 4230 O O . HIS B 1 182 ? -18.126 14.825 22.692 1.00 17.22 182 HIS B O 1
ATOM 4237 N N . ALA B 1 183 ? -18.037 16.856 21.713 1.00 15.99 183 ALA B N 1
ATOM 4238 C CA . ALA B 1 183 ? -17.411 16.389 20.482 1.00 14.11 183 ALA B CA 1
ATOM 4239 C C . ALA B 1 183 ? -16.781 17.580 19.784 1.00 16.30 183 ALA B C 1
ATOM 4240 O O . ALA B 1 183 ? -17.136 18.734 20.038 1.00 17.61 183 ALA B O 1
ATOM 4242 N N . TYR B 1 184 ? -15.835 17.286 18.900 1.00 16.96 184 TYR B N 1
ATOM 4243 C CA . TYR B 1 184 ? -15.286 18.294 18.005 1.00 17.38 184 TYR B CA 1
ATOM 4244 C C . TYR B 1 184 ? -15.983 18.206 16.659 1.00 17.91 184 TYR B C 1
ATOM 4245 O O . TYR B 1 184 ? -15.957 17.152 16.015 1.00 20.24 184 TYR B O 1
ATOM 4254 N N . ASN B 1 185 ? -16.594 19.307 16.231 1.00 16.48 185 ASN B N 1
ATOM 4255 C CA . ASN B 1 185 ? -16.928 19.441 14.819 1.00 18.80 185 ASN B CA 1
ATOM 4256 C C . ASN B 1 185 ? -15.647 19.768 14.073 1.00 20.05 185 ASN B C 1
ATOM 4257 O O . ASN B 1 185 ? -14.877 20.622 14.514 1.00 19.32 185 ASN B O 1
ATOM 4262 N N . LEU B 1 186 ? -15.405 19.084 12.961 1.00 17.32 186 LEU B N 1
ATOM 4263 C CA . LEU B 1 186 ? -14.227 19.345 12.145 1.00 18.16 186 LEU B CA 1
ATOM 4264 C C . LEU B 1 186 ? -14.617 20.152 10.912 1.00 22.57 186 LEU B C 1
ATOM 4265 O O . LEU B 1 186 ? -15.796 20.310 10.582 1.00 22.73 186 LEU B O 1
ATOM 4270 N N . SER B 1 187 ? -13.597 20.668 10.233 1.00 21.04 187 SER B N 1
ATOM 4271 C CA . SER B 1 187 ? -13.811 21.428 9.015 1.00 20.69 187 SER B CA 1
ATOM 4272 C C . SER B 1 187 ? -14.642 20.614 8.023 1.00 23.50 187 SER B C 1
ATOM 4273 O O . SER B 1 187 ? -14.360 19.426 7.815 1.00 25.39 187 SER B O 1
ATOM 4276 N N . PRO B 1 188 ? -15.677 21.202 7.415 1.00 22.16 188 PRO B N 1
ATOM 4277 C CA . PRO B 1 188 ? -16.517 20.426 6.489 1.00 25.59 188 PRO B CA 1
ATOM 4278 C C . PRO B 1 188 ? -15.772 19.929 5.267 1.00 29.57 188 PRO B C 1
ATOM 4279 O O . PRO B 1 188 ? -16.178 18.923 4.675 1.00 31.97 188 PRO B O 1
ATOM 4283 N N . THR B 1 189 ? -14.695 20.601 4.872 1.00 25.08 189 THR B N 1
ATOM 4284 C CA . THR B 1 189 ? -13.958 20.234 3.671 1.00 28.74 189 THR B CA 1
ATOM 4285 C C . THR B 1 189 ? -12.555 19.726 3.939 1.00 32.88 189 THR B C 1
ATOM 4286 O O . THR B 1 189 ? -12.023 18.967 3.124 1.00 34.52 189 THR B O 1
ATOM 4290 N N . SER B 1 190 ? -11.938 20.134 5.048 1.00 27.02 190 SER B N 1
ATOM 4291 C CA . SER B 1 190 ? -10.527 19.856 5.299 1.00 29.29 190 SER B CA 1
ATOM 4292 C C . SER B 1 190 ? -10.321 18.933 6.494 1.00 35.44 190 SER B C 1
ATOM 4293 O O . SER B 1 190 ? -9.238 18.929 7.088 1.00 29.33 190 SER B O 1
ATOM 4296 N N . TRP B 1 191 ? -11.333 18.130 6.832 1.00 27.95 191 TRP B N 1
ATOM 4297 C CA . TRP B 1 191 ? -11.308 17.318 8.047 1.00 26.01 191 TRP B CA 1
ATOM 4298 C C . TRP B 1 191 ? -10.131 16.349 8.086 1.00 24.77 191 TRP B C 1
ATOM 4299 O O . TRP B 1 191 ? -9.685 15.969 9.176 1.00 24.59 191 TRP B O 1
ATOM 4310 N N . ASP B 1 192 ? -9.634 15.914 6.923 1.00 28.14 192 ASP B N 1
ATOM 4311 C CA . ASP B 1 192 ? -8.487 15.012 6.931 1.00 29.51 192 ASP B CA 1
ATOM 4312 C C . ASP B 1 192 ? -7.268 15.675 7.563 1.00 33.21 192 ASP B C 1
ATOM 4313 O O . ASP B 1 192 ? -6.439 14.992 8.176 1.00 33.35 192 ASP B O 1
ATOM 4318 N N . ASN B 1 193 ? -7.145 17.001 7.431 1.00 27.55 193 ASN B N 1
ATOM 4319 C CA . ASN B 1 193 ? -6.086 17.728 8.126 1.00 28.73 193 ASN B CA 1
ATOM 4320 C C . ASN B 1 193 ? -6.288 17.733 9.630 1.00 23.87 193 ASN B C 1
ATOM 4321 O O . ASN B 1 193 ? -5.327 17.936 10.382 1.00 22.85 193 ASN B O 1
ATOM 4326 N N . ASP B 1 194 ? -7.522 17.535 10.084 1.00 22.72 194 ASP B N 1
ATOM 4327 C CA . ASP B 1 194 ? -7.883 17.867 11.442 1.00 23.07 194 ASP B CA 1
ATOM 4328 C C . ASP B 1 194 ? -8.262 16.672 12.298 1.00 17.82 194 ASP B C 1
ATOM 4329 O O . ASP B 1 194 ? -8.345 16.825 13.520 1.00 20.21 194 ASP B O 1
ATOM 4334 N N . GLU B 1 195 ? -8.460 15.494 11.709 1.00 21.53 195 GLU B N 1
ATOM 4335 C CA . GLU B 1 195 ? -8.579 14.281 12.513 1.00 19.22 195 GLU B CA 1
ATOM 4336 C C . GLU B 1 195 ? -7.435 14.105 13.506 1.00 18.70 195 GLU B C 1
ATOM 4337 O O . GLU B 1 195 ? -7.698 13.631 14.624 1.00 19.48 195 GLU B O 1
ATOM 4343 N N . PRO B 1 196 ? -6.178 14.445 13.193 1.00 21.40 196 PRO B N 1
ATOM 4344 C CA . PRO B 1 196 ? -5.136 14.308 14.223 1.00 21.67 196 PRO B CA 1
ATOM 4345 C C . PRO B 1 196 ? -5.398 15.140 15.464 1.00 22.00 196 PRO B C 1
ATOM 4346 O O . PRO B 1 196 ? -5.045 14.708 16.571 1.00 21.48 196 PRO B O 1
ATOM 4350 N N . SER B 1 197 ? -5.989 16.330 15.312 1.00 21.07 197 SER B N 1
ATOM 4351 C CA . SER B 1 197 ? -6.364 17.123 16.480 1.00 18.67 197 SER B CA 1
ATOM 4352 C C . SER B 1 197 ? -7.385 16.385 17.332 1.00 20.47 197 SER B C 1
ATOM 4353 O O . SER B 1 197 ? -7.283 16.370 18.564 1.00 20.60 197 SER B O 1
ATOM 4356 N N . GLU B 1 198 ? -8.378 15.767 16.687 1.00 18.99 198 GLU B N 1
ATOM 4357 C CA . GLU B 1 198 ? -9.366 14.979 17.414 1.00 20.95 198 GLU B CA 1
ATOM 4358 C C . GLU B 1 198 ? -8.722 13.781 18.112 1.00 22.98 198 GLU B C 1
ATOM 4359 O O . GLU B 1 198 ? -9.055 13.465 19.260 1.00 21.19 198 GLU B O 1
ATOM 4365 N N . ALA B 1 199 ? -7.772 13.118 17.446 1.00 22.09 199 ALA B N 1
ATOM 4366 C CA . ALA B 1 199 ? -7.128 11.952 18.047 1.00 22.97 199 ALA B CA 1
ATOM 4367 C C . ALA B 1 199 ? -6.307 12.342 19.273 1.00 25.11 199 ALA B C 1
ATOM 4368 O O . ALA B 1 199 ? -6.305 11.630 20.286 1.00 25.25 199 ALA B O 1
ATOM 4370 N N . PHE B 1 200 ? -5.613 13.478 19.198 1.00 22.34 200 PHE B N 1
ATOM 4371 C CA . PHE B 1 200 ? -4.830 13.964 20.329 1.00 24.78 200 PHE B CA 1
ATOM 4372 C C . PHE B 1 200 ? -5.731 14.291 21.512 1.00 25.38 200 PHE B C 1
ATOM 4373 O O . PHE B 1 200 ? -5.429 13.941 22.659 1.00 24.69 200 PHE B O 1
ATOM 4389 N N . ALA B 1 202 ? -8.759 13.034 22.062 1.00 25.68 202 ALA B N 1
ATOM 4390 C CA . ALA B 1 202 ? -9.440 11.830 22.530 1.00 26.58 202 ALA B CA 1
ATOM 4391 C C . ALA B 1 202 ? -8.650 11.138 23.630 1.00 30.30 202 ALA B C 1
ATOM 4392 O O . ALA B 1 202 ? -9.229 10.641 24.603 1.00 29.63 202 ALA B O 1
ATOM 4394 N N . ALA B 1 203 ? -7.323 11.093 23.490 1.00 31.00 203 ALA B N 1
ATOM 4395 C CA . ALA B 1 203 ? -6.492 10.439 24.491 1.00 31.66 203 ALA B CA 1
ATOM 4396 C C . ALA B 1 203 ? -6.526 11.158 25.835 1.00 31.11 203 ALA B C 1
ATOM 4397 O O . ALA B 1 203 ? -6.239 10.534 26.860 1.00 33.26 203 ALA B O 1
ATOM 4399 N N . ARG B 1 204 ? -6.893 12.440 25.856 1.00 28.26 204 ARG B N 1
ATOM 4400 C CA . ARG B 1 204 ? -6.929 13.240 27.075 1.00 28.91 204 ARG B CA 1
ATOM 4401 C C . ARG B 1 204 ? -8.323 13.407 27.662 1.00 29.34 204 ARG B C 1
ATOM 4402 O O . ARG B 1 204 ? -8.444 13.711 28.854 1.00 33.16 204 ARG B O 1
ATOM 4418 N N . PRO B 1 206 ? -11.734 11.458 28.065 1.00 23.97 206 PRO B N 1
ATOM 4419 C CA . PRO B 1 206 ? -12.505 10.218 27.882 1.00 18.81 206 PRO B CA 1
ATOM 4420 C C . PRO B 1 206 ? -13.977 10.440 27.609 1.00 19.79 206 PRO B C 1
ATOM 4421 O O . PRO B 1 206 ? -14.627 9.526 27.087 1.00 22.95 206 PRO B O 1
ATOM 4425 N N . GLY B 1 207 ? -14.529 11.603 27.961 1.00 20.22 207 GLY B N 1
ATOM 4426 C CA . GLY B 1 207 ? -15.924 11.890 27.678 1.00 19.61 207 GLY B CA 1
ATOM 4427 C C . GLY B 1 207 ? -16.201 12.422 26.292 1.00 23.23 207 GLY B C 1
ATOM 4428 O O . GLY B 1 207 ? -17.347 12.736 25.961 1.00 21.86 207 GLY B O 1
ATOM 4429 N N . LEU B 1 208 ? -15.179 12.525 25.455 1.00 18.90 208 LEU B N 1
ATOM 4430 C CA . LEU B 1 208 ? -15.330 13.081 24.120 1.00 16.94 208 LEU B CA 1
ATOM 4431 C C . LEU B 1 208 ? -15.718 11.990 23.133 1.00 18.40 208 LEU B C 1
ATOM 4432 O O . LEU B 1 208 ? -15.071 10.941 23.081 1.00 21.71 208 LEU B O 1
ATOM 4437 N N . ASP B 1 209 ? -16.748 12.247 22.331 1.00 17.67 209 ASP B N 1
ATOM 4438 C CA . ASP B 1 209 ? -17.032 11.373 21.206 1.00 18.03 209 ASP B CA 1
ATOM 4439 C C . ASP B 1 209 ? -16.105 11.702 20.046 1.00 20.89 209 ASP B C 1
ATOM 4440 O O . ASP B 1 209 ? -15.756 12.862 19.822 1.00 25.35 209 ASP B O 1
ATOM 4445 N N . VAL B 1 210 ? -15.725 10.665 19.292 1.00 21.29 210 VAL B N 1
ATOM 4446 C CA . VAL B 1 210 ? -14.782 10.776 18.184 1.00 19.18 210 VAL B CA 1
ATOM 4447 C C . VAL B 1 210 ? -15.349 10.044 16.977 1.00 21.19 210 VAL B C 1
ATOM 4448 O O . VAL B 1 210 ? -16.034 9.027 17.115 1.00 23.83 210 VAL B O 1
ATOM 4452 N N . GLY B 1 211 ? -15.066 10.568 15.789 1.00 21.75 211 GLY B N 1
ATOM 4453 C CA . GLY B 1 211 ? -15.349 9.865 14.551 1.00 24.35 211 GLY B CA 1
ATOM 4454 C C . GLY B 1 211 ? -16.493 10.498 13.773 1.00 22.11 211 GLY B C 1
ATOM 4455 O O . GLY B 1 211 ? -17.035 11.544 14.133 1.00 25.57 211 GLY B O 1
ATOM 4456 N N . THR B 1 212 ? -16.837 9.831 12.671 1.00 19.93 212 THR B N 1
ATOM 4457 C CA . THR B 1 212 ? -17.817 10.321 11.703 1.00 21.02 212 THR B CA 1
ATOM 4458 C C . THR B 1 212 ? -18.934 9.288 11.583 1.00 22.27 212 THR B C 1
ATOM 4459 O O . THR B 1 212 ? -18.758 8.246 10.945 1.00 22.27 212 THR B O 1
ATOM 4463 N N . ALA B 1 213 ? -20.089 9.584 12.185 1.00 19.80 213 ALA B N 1
ATOM 4464 C CA . ALA B 1 213 ? -21.158 8.596 12.267 1.00 19.49 213 ALA B CA 1
ATOM 4465 C C . ALA B 1 213 ? -21.624 8.144 10.888 1.00 21.33 213 ALA B C 1
ATOM 4466 O O . ALA B 1 213 ? -21.927 6.961 10.687 1.00 24.27 213 ALA B O 1
ATOM 4468 N N . CYS B 1 214 ? -21.686 9.060 9.921 1.00 21.78 214 CYS B N 1
ATOM 4469 C CA . CYS B 1 214 ? -22.188 8.658 8.611 1.00 26.66 214 CYS B CA 1
ATOM 4470 C C . CYS B 1 214 ? -21.235 7.711 7.887 1.00 26.61 214 CYS B C 1
ATOM 4471 O O . CYS B 1 214 ? -21.682 6.962 7.011 1.00 35.86 214 CYS B O 1
ATOM 4474 N N . LEU B 1 215 ? -19.943 7.713 8.232 1.00 26.87 215 LEU B N 1
ATOM 4475 C CA . LEU B 1 215 ? -19.025 6.711 7.693 1.00 26.47 215 LEU B CA 1
ATOM 4476 C C . LEU B 1 215 ? -19.140 5.385 8.432 1.00 28.67 215 LEU B C 1
ATOM 4477 O O . LEU B 1 215 ? -18.901 4.328 7.838 1.00 37.48 215 LEU B O 1
ATOM 4482 N N . LEU B 1 216 ? -19.484 5.420 9.721 1.00 23.91 216 LEU B N 1
ATOM 4483 C CA . LEU B 1 216 ? -19.615 4.198 10.505 1.00 22.27 216 LEU B CA 1
ATOM 4484 C C . LEU B 1 216 ? -20.904 3.447 10.194 1.00 24.08 216 LEU B C 1
ATOM 4485 O O . LEU B 1 216 ? -20.928 2.210 10.257 1.00 24.69 216 LEU B O 1
ATOM 4490 N N . ALA B 1 217 ? -21.960 4.177 9.817 1.00 22.69 217 ALA B N 1
ATOM 4491 C CA . ALA B 1 217 ? -23.330 3.680 9.940 1.00 27.54 217 ALA B CA 1
ATOM 4492 C C . ALA B 1 217 ? -23.571 2.378 9.179 1.00 30.76 217 ALA B C 1
ATOM 4493 O O . ALA B 1 217 ? -24.327 1.517 9.645 1.00 33.45 217 ALA B O 1
ATOM 4495 N N . ASN B 1 218 ? -22.981 2.220 7.997 1.00 26.00 218 ASN B N 1
ATOM 4496 C CA . ASN B 1 218 ? -23.294 1.052 7.178 1.00 25.89 218 ASN B CA 1
ATOM 4497 C C . ASN B 1 218 ? -22.069 0.192 6.890 1.00 26.67 218 ASN B C 1
ATOM 4498 O O . ASN B 1 218 ? -22.049 -0.550 5.901 1.00 31.17 218 ASN B O 1
ATOM 4503 N N . THR B 1 219 ? -21.058 0.272 7.748 1.00 26.32 219 THR B N 1
ATOM 4504 C CA . THR B 1 219 ? -19.950 -0.663 7.707 1.00 27.75 219 THR B CA 1
ATOM 4505 C C . THR B 1 219 ? -20.411 -2.035 8.199 1.00 27.92 219 THR B C 1
ATOM 4506 O O . THR B 1 219 ? -21.365 -2.133 8.975 1.00 27.22 219 THR B O 1
ATOM 4510 N N . PRO B 1 220 ? -19.744 -3.112 7.771 1.00 30.72 220 PRO B N 1
ATOM 4511 C CA . PRO B 1 220 ? -20.094 -4.437 8.311 1.00 34.52 220 PRO B CA 1
ATOM 4512 C C . PRO B 1 220 ? -19.947 -4.518 9.820 1.00 32.64 220 PRO B C 1
ATOM 4513 O O . PRO B 1 220 ? -20.681 -5.269 10.473 1.00 30.29 220 PRO B O 1
ATOM 4517 N N . GLU B 1 221 ? -19.023 -3.748 10.393 1.00 29.65 221 GLU B N 1
ATOM 4518 C CA . GLU B 1 221 ? -18.827 -3.772 11.836 1.00 28.64 221 GLU B CA 1
ATOM 4519 C C . GLU B 1 221 ? -20.039 -3.259 12.600 1.00 32.86 221 GLU B C 1
ATOM 4520 O O . GLU B 1 221 ? -20.213 -3.611 13.771 1.00 26.61 221 GLU B O 1
ATOM 4526 N N . PHE B 1 222 ? -20.887 -2.478 11.948 1.00 28.75 222 PHE B N 1
ATOM 4527 C CA . PHE B 1 222 ? -22.048 -1.890 12.660 1.00 27.66 222 PHE B CA 1
ATOM 4528 C C . PHE B 1 222 ? -23.279 -2.805 12.635 1.00 28.74 222 PHE B C 1
ATOM 4529 O O . PHE B 1 222 ? -24.240 -2.488 13.300 1.00 28.98 222 PHE B O 1
ATOM 4537 N N . LYS B 1 223 ? -23.221 -3.922 11.913 1.00 30.39 223 LYS B N 1
ATOM 4538 C CA . LYS B 1 223 ? -24.385 -4.799 11.814 1.00 33.00 223 LYS B CA 1
ATOM 4539 C C . LYS B 1 223 ? -24.879 -5.340 13.156 1.00 27.35 223 LYS B C 1
ATOM 4540 O O . LYS B 1 223 ? -26.108 -5.423 13.334 1.00 29.13 223 LYS B O 1
ATOM 4546 N N . PRO B 1 224 ? -24.026 -5.753 14.104 1.00 31.71 224 PRO B N 1
ATOM 4547 C CA . PRO B 1 224 ? -24.551 -6.277 15.372 1.00 30.87 224 PRO B CA 1
ATOM 4548 C C . PRO B 1 224 ? -25.455 -5.282 16.093 1.00 29.30 224 PRO B C 1
ATOM 4549 O O . PRO B 1 224 ? -25.344 -4.064 15.930 1.00 30.19 224 PRO B O 1
ATOM 4553 N N . THR B 1 225 ? -26.372 -5.825 16.895 1.00 29.64 225 THR B N 1
ATOM 4554 C CA . THR B 1 225 ? -27.328 -5.022 17.661 1.00 29.27 225 THR B CA 1
ATOM 4555 C C . THR B 1 225 ? -26.629 -4.523 18.923 1.00 30.16 225 THR B C 1
ATOM 4556 O O . THR B 1 225 ? -26.823 -5.027 20.034 1.00 31.40 225 THR B O 1
ATOM 4560 N N . ARG B 1 226 ? -25.777 -3.514 18.734 1.00 24.36 226 ARG B N 1
ATOM 4561 C CA . ARG B 1 226 ? -24.865 -3.052 19.773 1.00 24.46 226 ARG B CA 1
ATOM 4562 C C . ARG B 1 226 ? -24.753 -1.535 19.689 1.00 23.26 226 ARG B C 1
ATOM 4563 O O . ARG B 1 226 ? -25.360 -0.901 18.823 1.00 22.66 226 ARG B O 1
ATOM 4571 N N . ILE B 1 227 ? -23.980 -0.940 20.606 1.00 21.39 227 ILE B N 1
ATOM 4572 C CA . ILE B 1 227 ? -23.780 0.505 20.625 1.00 21.28 227 ILE B CA 1
ATOM 4573 C C . ILE B 1 227 ? -22.295 0.838 20.581 1.00 22.29 227 ILE B C 1
ATOM 4574 O O . ILE B 1 227 ? -21.438 0.058 21.010 1.00 23.65 227 ILE B O 1
ATOM 4579 N N . LYS B 1 228 ? -22.001 2.031 20.064 1.00 16.88 228 LYS B N 1
ATOM 4580 C CA . LYS B 1 228 ? -20.625 2.500 19.975 1.00 17.83 228 LYS B CA 1
ATOM 4581 C C . LYS B 1 228 ? -20.110 2.983 21.322 1.00 20.12 228 LYS B C 1
ATOM 4582 O O . LYS B 1 228 ? -18.994 2.640 21.732 1.00 19.30 228 LYS B O 1
ATOM 4588 N N . THR B 1 229 ? -20.898 3.796 22.016 1.00 20.50 229 THR B N 1
ATOM 4589 C CA . THR B 1 229 ? -20.394 4.469 23.201 1.00 20.21 229 THR B CA 1
ATOM 4590 C C . THR B 1 229 ? -21.560 4.994 24.019 1.00 20.51 229 THR B C 1
ATOM 4591 O O . THR B 1 229 ? -22.662 5.214 23.505 1.00 19.98 229 THR B O 1
ATOM 4595 N N . VAL B 1 230 ? -21.292 5.187 25.302 1.00 20.14 230 VAL B N 1
ATOM 4596 C CA . VAL B 1 230 ? -22.142 6.011 26.145 1.00 19.00 230 VAL B CA 1
ATOM 4597 C C . VAL B 1 230 ? -21.575 7.427 26.148 1.00 20.63 230 VAL B C 1
ATOM 4598 O O . VAL B 1 230 ? -20.407 7.657 25.823 1.00 19.44 230 VAL B O 1
ATOM 4602 N N . SER B 1 231 ? -22.413 8.393 26.498 1.00 18.22 231 SER B N 1
ATOM 4603 C CA . SER B 1 231 ? -21.945 9.755 26.729 1.00 18.47 231 SER B CA 1
ATOM 4604 C C . SER B 1 231 ? -22.923 10.403 27.696 1.00 18.92 231 SER B C 1
ATOM 4605 O O . SER B 1 231 ? -23.602 9.705 28.454 1.00 19.62 231 SER B O 1
ATOM 4608 N N . TRP B 1 232 ? -22.989 11.737 27.687 1.00 16.98 232 TRP B N 1
ATOM 4609 C CA . TRP B 1 232 ? -23.928 12.426 28.573 1.00 17.68 232 TRP B CA 1
ATOM 4610 C C . TRP B 1 232 ? -25.353 11.940 28.339 1.00 16.26 232 TRP B C 1
ATOM 4611 O O . TRP B 1 232 ? -26.094 11.660 29.290 1.00 18.10 232 TRP B O 1
ATOM 4622 N N . LEU B 1 233 ? -25.753 11.830 27.076 1.00 16.90 233 LEU B N 1
ATOM 4623 C CA . LEU B 1 233 ? -27.012 11.201 26.717 1.00 17.81 233 LEU B CA 1
ATOM 4624 C C . LEU B 1 233 ? -26.696 9.941 25.925 1.00 17.08 233 LEU B C 1
ATOM 4625 O O . LEU B 1 233 ? -25.790 9.942 25.086 1.00 17.22 233 LEU B O 1
ATOM 4630 N N . THR B 1 234 ? -27.412 8.863 26.224 1.00 17.28 234 THR B N 1
ATOM 4631 C CA . THR B 1 234 ? -27.256 7.590 25.537 1.00 16.74 234 THR B CA 1
ATOM 4632 C C . THR B 1 234 ? -28.634 7.091 25.143 1.00 18.06 234 THR B C 1
ATOM 4633 O O . THR B 1 234 ? -29.521 7.015 25.993 1.00 20.23 234 THR B O 1
ATOM 4637 N N . LEU B 1 235 ? -28.818 6.760 23.863 1.00 16.42 235 LEU B N 1
ATOM 4638 C CA . LEU B 1 235 ? -30.112 6.320 23.348 1.00 18.22 235 LEU B CA 1
ATOM 4639 C C . LEU B 1 235 ? -30.054 4.835 23.009 1.00 19.39 235 LEU B C 1
ATOM 4640 O O . LEU B 1 235 ? -29.185 4.402 22.246 1.00 22.06 235 LEU B O 1
ATOM 4645 N N . LEU B 1 236 ? -31.002 4.069 23.547 1.00 21.31 236 LEU B N 1
ATOM 4646 C CA . LEU B 1 236 ? -31.165 2.658 23.227 1.00 18.13 236 LEU B CA 1
ATOM 4647 C C . LEU B 1 236 ? -32.570 2.440 22.692 1.00 23.05 236 LEU B C 1
ATOM 4648 O O . LEU B 1 236 ? -33.538 2.845 23.338 1.00 24.38 236 LEU B O 1
ATOM 4653 N N . ASN B 1 237 ? -32.685 1.791 21.534 1.00 22.17 237 ASN B N 1
ATOM 4654 C CA . ASN B 1 237 ? -34.017 1.364 21.124 1.00 21.56 237 ASN B CA 1
ATOM 4655 C C . ASN B 1 237 ? -34.452 0.178 21.987 1.00 22.80 237 ASN B C 1
ATOM 4656 O O . ASN B 1 237 ? -33.684 -0.356 22.789 1.00 26.34 237 ASN B O 1
ATOM 4661 N N . ASN B 1 238 ? -35.723 -0.213 21.852 1.00 26.48 238 ASN B N 1
ATOM 4662 C CA . ASN B 1 238 ? -36.239 -1.238 22.752 1.00 30.58 238 ASN B CA 1
ATOM 4663 C C . ASN B 1 238 ? -35.470 -2.547 22.627 1.00 23.76 238 ASN B C 1
ATOM 4664 O O . ASN B 1 238 ? -35.285 -3.250 23.626 1.00 28.62 238 ASN B O 1
ATOM 4669 N N . GLU B 1 239 ? -34.985 -2.884 21.430 1.00 29.07 239 GLU B N 1
ATOM 4670 C CA . GLU B 1 239 ? -34.234 -4.128 21.297 1.00 25.85 239 GLU B CA 1
ATOM 4671 C C . GLU B 1 239 ? -32.913 -4.063 22.062 1.00 33.34 239 GLU B C 1
ATOM 4672 O O . GLU B 1 239 ? -32.546 -5.011 22.764 1.00 32.95 239 GLU B O 1
ATOM 4678 N N . ARG B 1 240 ? -32.175 -2.956 21.931 1.00 26.37 240 ARG B N 1
ATOM 4679 C CA . ARG B 1 240 ? -30.940 -2.807 22.698 1.00 25.35 240 ARG B CA 1
ATOM 4680 C C . ARG B 1 240 ? -31.226 -2.730 24.189 1.00 26.41 240 ARG B C 1
ATOM 4681 O O . ARG B 1 240 ? -30.458 -3.254 25.006 1.00 30.89 240 ARG B O 1
ATOM 4689 N N . LEU B 1 241 ? -32.324 -2.071 24.563 1.00 30.95 241 LEU B N 1
ATOM 4690 C CA . LEU B 1 241 ? -32.704 -1.994 25.969 1.00 29.04 241 LEU B CA 1
ATOM 4691 C C . LEU B 1 241 ? -32.951 -3.381 26.551 1.00 28.65 241 LEU B C 1
ATOM 4692 O O . LEU B 1 241 ? -32.512 -3.681 27.668 1.00 33.44 241 LEU B O 1
ATOM 4697 N N . ALA B 1 242 ? -33.624 -4.251 25.794 1.00 31.21 242 ALA B N 1
ATOM 4698 C CA . ALA B 1 242 ? -33.854 -5.616 26.259 1.00 36.73 242 ALA B CA 1
ATOM 4699 C C . ALA B 1 242 ? -32.548 -6.398 26.361 1.00 39.43 242 ALA B C 1
ATOM 4700 O O . ALA B 1 242 ? -32.341 -7.144 27.326 1.00 40.25 242 ALA B O 1
ATOM 4702 N N . LEU B 1 243 ? -31.652 -6.238 25.381 1.00 34.89 243 LEU B N 1
ATOM 4703 C CA . LEU B 1 243 ? -30.361 -6.912 25.443 1.00 35.32 243 LEU B CA 1
ATOM 4704 C C . LEU B 1 243 ? -29.515 -6.429 26.614 1.00 36.76 243 LEU B C 1
ATOM 4705 O O . LEU B 1 243 ? -28.651 -7.174 27.085 1.00 37.55 243 LEU B O 1
ATOM 4710 N N . ALA B 1 244 ? -29.750 -5.211 27.103 1.00 33.48 244 ALA B N 1
ATOM 4711 C CA . ALA B 1 244 ? -29.011 -4.681 28.242 1.00 35.50 244 ALA B CA 1
ATOM 4712 C C . ALA B 1 244 ? -29.605 -5.103 29.578 1.00 37.09 244 ALA B C 1
ATOM 4713 O O . ALA B 1 244 ? -29.079 -4.712 30.626 1.00 40.14 244 ALA B O 1
ATOM 4715 N N . GLY B 1 245 ? -30.680 -5.885 29.569 1.00 38.66 245 GLY B N 1
ATOM 4716 C CA . GLY B 1 245 ? -31.317 -6.356 30.780 1.00 39.20 245 GLY B CA 1
ATOM 4717 C C . GLY B 1 245 ? -32.682 -5.764 31.050 1.00 41.48 245 GLY B C 1
ATOM 4718 O O . GLY B 1 245 ? -33.362 -6.224 31.975 1.00 39.60 245 GLY B O 1
ATOM 4719 N N . GLY B 1 246 ? -33.114 -4.775 30.276 1.00 36.90 246 GLY B N 1
ATOM 4720 C CA . GLY B 1 246 ? -34.376 -4.113 30.526 1.00 35.79 246 GLY B CA 1
ATOM 4721 C C . GLY B 1 246 ? -34.217 -2.874 31.391 1.00 29.04 246 GLY B C 1
ATOM 4722 O O . GLY B 1 246 ? -33.209 -2.669 32.065 1.00 34.11 246 GLY B O 1
ATOM 4723 N N . LEU B 1 247 ? -35.257 -2.037 31.367 1.00 32.98 247 LEU B N 1
ATOM 4724 C CA . LEU B 1 247 ? -35.190 -0.752 32.057 1.00 30.79 247 LEU B CA 1
ATOM 4725 C C . LEU B 1 247 ? -35.099 -0.929 33.570 1.00 37.64 247 LEU B C 1
ATOM 4726 O O . LEU B 1 247 ? -34.361 -0.197 34.239 1.00 36.52 247 LEU B O 1
ATOM 4731 N N . ASP B 1 248 ? -35.835 -1.893 34.129 1.00 42.48 248 ASP B N 1
ATOM 4732 C CA . ASP B 1 248 ? -35.753 -2.146 35.566 1.00 44.54 248 ASP B CA 1
ATOM 4733 C C . ASP B 1 248 ? -34.327 -2.483 35.984 1.00 38.87 248 ASP B C 1
ATOM 4734 O O . ASP B 1 248 ? -33.810 -1.947 36.972 1.00 37.35 248 ASP B O 1
ATOM 4739 N N . ALA B 1 249 ? -33.667 -3.365 35.229 1.00 41.63 249 ALA B N 1
ATOM 4740 C CA . ALA B 1 249 ? -32.318 -3.788 35.587 1.00 43.62 249 ALA B CA 1
ATOM 4741 C C . ALA B 1 249 ? -31.309 -2.652 35.458 1.00 43.57 249 ALA B C 1
ATOM 4742 O O . ALA B 1 249 ? -30.305 -2.638 36.179 1.00 39.09 249 ALA B O 1
ATOM 4744 N N . LEU B 1 250 ? -31.549 -1.696 34.554 1.00 37.37 250 LEU B N 1
ATOM 4745 C CA . LEU B 1 250 ? -30.619 -0.577 34.414 1.00 32.47 250 LEU B CA 1
ATOM 4746 C C . LEU B 1 250 ? -30.794 0.440 35.536 1.00 29.00 250 LEU B C 1
ATOM 4747 O O .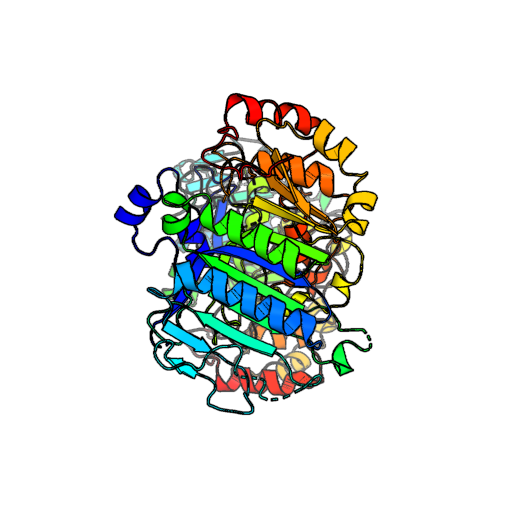 LEU B 1 250 ? -29.805 0.946 36.078 1.00 33.63 250 LEU B O 1
ATOM 4752 N N . ARG B 1 251 ? -32.044 0.756 35.892 1.00 33.34 251 ARG B N 1
ATOM 4753 C CA . ARG B 1 251 ? -32.283 1.708 36.972 1.00 32.71 251 ARG B CA 1
ATOM 4754 C C . ARG B 1 251 ? -31.749 1.185 38.297 1.00 36.79 251 ARG B C 1
ATOM 4755 O O . ARG B 1 251 ? -31.422 1.974 39.190 1.00 41.11 251 ARG B O 1
ATOM 4763 N N . ALA B 1 252 ? -31.624 -0.139 38.430 1.00 33.71 252 ALA B N 1
ATOM 4764 C CA . ALA B 1 252 ? -30.998 -0.725 39.610 1.00 45.53 252 ALA B CA 1
ATOM 4765 C C . ALA B 1 252 ? -29.497 -0.451 39.677 1.00 49.63 252 ALA B C 1
ATOM 4766 O O . ALA B 1 252 ? -28.916 -0.534 40.765 1.00 52.32 252 ALA B O 1
ATOM 4768 N N . GLN B 1 253 ? -28.856 -0.132 38.549 1.00 36.92 253 GLN B N 1
ATOM 4769 C CA . GLN B 1 253 ? -27.423 0.119 38.519 1.00 38.54 253 GLN B CA 1
ATOM 4770 C C . GLN B 1 253 ? -27.057 1.589 38.387 1.00 30.12 253 GLN B C 1
ATOM 4771 O O . GLN B 1 253 ? -25.867 1.917 38.417 1.00 34.81 253 GLN B O 1
ATOM 4777 N N . LEU B 1 254 ? -28.029 2.478 38.213 1.00 31.35 254 LEU B N 1
ATOM 4778 C CA . LEU B 1 254 ? -27.750 3.879 37.906 1.00 32.28 254 LEU B CA 1
ATOM 4779 C C . LEU B 1 254 ? -28.538 4.767 38.858 1.00 33.78 254 LEU B C 1
ATOM 4780 O O . LEU B 1 254 ? -29.721 5.051 38.603 1.00 33.76 254 LEU B O 1
ATOM 4785 N N . PRO B 1 255 ? -27.917 5.240 39.937 1.00 33.20 255 PRO B N 1
ATOM 4786 C CA . PRO B 1 255 ? -28.664 5.970 40.972 1.00 38.86 255 PRO B CA 1
ATOM 4787 C C . PRO B 1 255 ? -29.441 7.147 40.404 1.00 38.17 255 PRO B C 1
ATOM 4788 O O . PRO B 1 255 ? -28.899 7.981 39.671 1.00 31.86 255 PRO B O 1
ATOM 4792 N N . SER B 1 256 ? -30.731 7.212 40.759 1.00 34.40 256 SER B N 1
ATOM 4793 C CA . SER B 1 256 ? -31.618 8.249 40.237 1.00 25.46 256 SER B CA 1
ATOM 4794 C C . SER B 1 256 ? -31.243 9.639 40.730 1.00 28.22 256 SER B C 1
ATOM 4795 O O . SER B 1 256 ? -31.781 10.626 40.213 1.00 32.40 256 SER B O 1
ATOM 4798 N N . SER B 1 257 ? -30.327 9.740 41.696 1.00 29.81 257 SER B N 1
ATOM 4799 C CA . SER B 1 257 ? -29.795 11.040 42.088 1.00 31.25 257 SER B CA 1
ATOM 4800 C C . SER B 1 257 ? -28.991 11.673 40.961 1.00 31.82 257 SER B C 1
ATOM 4801 O O . SER B 1 257 ? -28.868 12.903 40.896 1.00 31.34 257 SER B O 1
ATOM 4804 N N . HIS B 1 258 ? -28.433 10.854 40.070 1.00 30.39 258 HIS B N 1
ATOM 4805 C CA . HIS B 1 258 ? -27.528 11.348 39.046 1.00 25.68 258 HIS B CA 1
ATOM 4806 C C . HIS B 1 258 ? -27.871 10.884 37.643 1.00 26.53 258 HIS B C 1
ATOM 4807 O O . HIS B 1 258 ? -27.334 11.451 36.687 1.00 26.49 258 HIS B O 1
ATOM 4814 N N . PHE B 1 259 ? -28.743 9.892 37.484 1.00 25.65 259 PHE B N 1
ATOM 4815 C CA . PHE B 1 259 ? -29.144 9.390 36.177 1.00 25.02 259 PHE B CA 1
ATOM 4816 C C . PHE B 1 259 ? -30.635 9.607 35.995 1.00 28.35 259 PHE B C 1
ATOM 4817 O O . PHE B 1 259 ? -31.428 9.320 36.901 1.00 28.99 259 PHE B O 1
ATOM 4825 N N . ALA B 1 260 ? -31.007 10.134 34.833 1.00 23.33 260 ALA B N 1
ATOM 4826 C CA . ALA B 1 260 ? -32.399 10.328 34.465 1.00 24.79 260 ALA B CA 1
ATOM 4827 C C . ALA B 1 260 ? -32.718 9.477 33.246 1.00 25.09 260 ALA B C 1
ATOM 4828 O O . ALA B 1 260 ? -31.845 9.190 32.420 1.00 24.29 260 ALA B O 1
ATOM 4830 N N . PHE B 1 261 ? -33.980 9.075 33.142 1.00 22.26 261 PHE B N 1
ATOM 4831 C CA . PHE B 1 261 ? -34.443 8.218 32.063 1.00 25.11 261 PHE B CA 1
ATOM 4832 C C . PHE B 1 261 ? -35.627 8.877 31.381 1.00 27.41 261 PHE B C 1
ATOM 4833 O O . PHE B 1 261 ? -36.587 9.287 32.042 1.00 26.25 261 PHE B O 1
ATOM 4841 N N . TYR B 1 262 ? -35.537 9.004 30.064 1.00 21.22 262 TYR B N 1
ATOM 4842 C CA . TYR B 1 262 ? -36.597 9.584 29.256 1.00 22.13 262 TYR B CA 1
ATOM 4843 C C . TYR B 1 262 ? -37.128 8.500 28.336 1.00 23.65 262 TYR B C 1
ATOM 4844 O O . TYR B 1 262 ? -36.468 8.110 27.364 1.00 24.18 262 TYR B O 1
ATOM 4853 N N . ARG B 1 263 ? -38.325 8.020 28.644 1.00 23.62 263 ARG B N 1
ATOM 4854 C CA . ARG B 1 263 ? -39.021 7.100 27.757 1.00 27.62 263 ARG B CA 1
ATOM 4855 C C . ARG B 1 263 ? -39.726 7.927 26.697 1.00 35.63 263 ARG B C 1
ATOM 4856 O O . ARG B 1 263 ? -40.745 8.566 26.958 1.00 35.82 263 ARG B O 1
ATOM 4864 N N . TYR B 1 264 ? -39.142 7.968 25.515 1.00 30.78 264 TYR B N 1
ATOM 4865 C CA . TYR B 1 264 ? -39.879 8.320 24.323 1.00 34.40 264 TYR B CA 1
ATOM 4866 C C . TYR B 1 264 ? -40.529 7.016 23.848 1.00 39.89 264 TYR B C 1
ATOM 4867 O O . TYR B 1 264 ? -40.487 5.999 24.547 1.00 50.42 264 TYR B O 1
ATOM 4876 N N . GLY B 1 265 ? -41.141 7.020 22.676 1.00 29.71 265 GLY B N 1
ATOM 4877 C CA . GLY B 1 265 ? -41.917 5.884 22.210 1.00 30.47 265 GLY B CA 1
ATOM 4878 C C . GLY B 1 265 ? -41.352 4.481 22.347 1.00 41.42 265 GLY B C 1
ATOM 4879 O O . GLY B 1 265 ? -41.814 3.706 23.190 1.00 52.78 265 GLY B O 1
ATOM 4880 N N . ASP B 1 266 ? -40.370 4.129 21.521 1.00 28.14 266 ASP B N 1
ATOM 4881 C CA . ASP B 1 266 ? -39.896 2.753 21.421 1.00 30.55 266 ASP B CA 1
ATOM 4882 C C . ASP B 1 266 ? -38.437 2.632 21.848 1.00 26.83 266 ASP B C 1
ATOM 4883 O O . ASP B 1 266 ? -37.653 1.884 21.259 1.00 33.57 266 ASP B O 1
ATOM 4888 N N . GLY B 1 267 ? -38.067 3.368 22.885 1.00 25.26 267 GLY B N 1
ATOM 4889 C CA . GLY B 1 267 ? -36.725 3.284 23.420 1.00 26.49 267 GLY B CA 1
ATOM 4890 C C . GLY B 1 267 ? -36.606 4.218 24.599 1.00 27.50 267 GLY B C 1
ATOM 4891 O O . GLY B 1 267 ? -37.599 4.779 25.072 1.00 28.06 267 GLY B O 1
ATOM 4892 N N . VAL B 1 268 ? -35.371 4.398 25.063 1.00 23.38 268 VAL B N 1
ATOM 4893 C CA . VAL B 1 268 ? -35.108 5.255 26.210 1.00 22.52 268 VAL B CA 1
ATOM 4894 C C . VAL B 1 268 ? -33.851 6.072 25.941 1.00 20.31 268 VAL B C 1
ATOM 4895 O O . VAL B 1 268 ? -32.925 5.618 25.261 1.00 24.46 268 VAL B O 1
ATOM 4899 N N . VAL B 1 269 ? -33.842 7.303 26.447 1.00 19.78 269 VAL B N 1
ATOM 4900 C CA . VAL B 1 269 ? -32.629 8.110 26.536 1.00 19.79 269 VAL B CA 1
ATOM 4901 C C . VAL B 1 269 ? -32.206 8.160 27.996 1.00 20.20 269 VAL B C 1
ATOM 4902 O O . VAL B 1 269 ? -33.018 8.467 28.880 1.00 22.06 269 VAL B O 1
ATOM 4906 N N . ILE B 1 270 ? -30.943 7.852 28.247 1.00 17.68 270 ILE B N 1
ATOM 4907 C CA . ILE B 1 270 ? -30.355 7.905 29.581 1.00 20.14 270 ILE B CA 1
ATOM 4908 C C . ILE B 1 270 ? -29.516 9.169 29.671 1.00 22.90 270 ILE B C 1
ATOM 4909 O O . ILE B 1 270 ? -28.694 9.432 28.789 1.00 21.42 270 ILE B O 1
ATOM 4914 N N . GLN B 1 271 ? -29.728 9.955 30.725 1.00 19.95 271 GLN B N 1
ATOM 4915 C CA . GLN B 1 271 ? -28.923 11.139 31.001 1.00 21.30 271 GLN B CA 1
ATOM 4916 C C . GLN B 1 271 ? -27.959 10.798 32.130 1.00 22.69 271 GLN B C 1
ATOM 4917 O O . GLN B 1 271 ? -28.392 10.457 33.235 1.00 21.64 271 GLN B O 1
ATOM 4923 N N . ALA B 1 272 ? -26.660 10.872 31.849 1.00 19.22 272 ALA B N 1
ATOM 4924 C CA . ALA B 1 272 ? -25.632 10.497 32.821 1.00 19.95 272 ALA B CA 1
ATOM 4925 C C . ALA B 1 272 ? -25.032 11.765 33.416 1.00 21.36 272 ALA B C 1
ATOM 4926 O O . ALA B 1 272 ? -24.025 12.276 32.932 1.00 22.69 272 ALA B O 1
ATOM 4928 N N . GLY B 1 273 ? -25.628 12.253 34.500 1.00 24.22 273 GLY B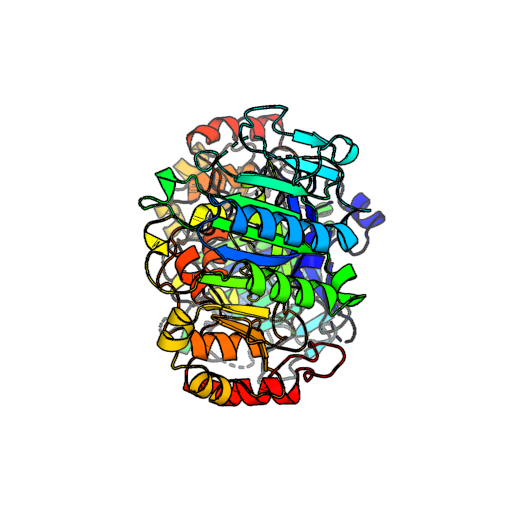 N 1
ATOM 4929 C CA . GLY B 1 273 ? -25.077 13.387 35.212 1.00 26.16 273 GLY B CA 1
ATOM 4930 C C . GLY B 1 273 ? -25.788 14.694 34.898 1.00 24.25 273 GLY B C 1
ATOM 4931 O O . GLY B 1 273 ? -26.597 14.805 33.974 1.00 22.58 273 GLY B O 1
ATOM 4932 N N . ALA B 1 274 ? -25.438 15.711 35.698 1.00 24.93 274 ALA B N 1
ATOM 4933 C CA . ALA B 1 274 ? -26.117 17.004 35.667 1.00 28.80 274 ALA B CA 1
ATOM 4934 C C . ALA B 1 274 ? -25.747 17.830 34.449 1.00 28.83 274 ALA B C 1
ATOM 4935 O O . ALA B 1 274 ? -26.452 18.792 34.126 1.00 29.87 274 ALA B O 1
ATOM 4937 N N . TYR B 1 275 ? -24.650 17.488 33.785 1.00 22.65 275 TYR B N 1
ATOM 4938 C CA . TYR B 1 275 ? -24.179 18.181 32.595 1.00 25.77 275 TYR B CA 1
ATOM 4939 C C . TYR B 1 275 ? -23.221 17.252 31.870 1.00 23.72 275 TYR B C 1
ATOM 4940 O O . TYR B 1 275 ? -22.757 16.266 32.452 1.00 23.46 275 TYR B O 1
ATOM 4949 N N . PRO B 1 276 ? -22.913 17.519 30.601 1.00 21.88 276 PRO B N 1
ATOM 4950 C CA . PRO B 1 276 ? -21.923 16.681 29.916 1.00 18.57 276 PRO B CA 1
ATOM 4951 C C . PRO B 1 276 ? -20.539 16.847 30.524 1.00 22.23 276 PRO B C 1
ATOM 4952 O O . PRO B 1 276 ? -20.174 17.922 31.008 1.00 23.32 276 PRO B O 1
ATOM 4956 N N . TYR B 1 277 ? -19.763 15.759 30.486 1.00 21.32 277 TYR B N 1
ATOM 4957 C CA . TYR B 1 277 ? -18.446 15.687 31.118 1.00 22.56 277 TYR B CA 1
ATOM 4958 C C . TYR B 1 277 ? -17.361 15.504 30.068 1.00 23.51 277 TYR B C 1
ATOM 4959 O O . TYR B 1 277 ? -17.426 14.568 29.261 1.00 26.10 277 TYR B O 1
ATOM 4968 N N . ILE B 1 278 ? -16.362 16.390 30.099 1.00 26.66 278 ILE B N 1
ATOM 4969 C CA . ILE B 1 278 ? -15.164 16.239 29.277 1.00 29.42 278 ILE B CA 1
ATOM 4970 C C . ILE B 1 278 ? -14.250 15.167 29.853 1.00 27.92 278 ILE B C 1
ATOM 4971 O O . ILE B 1 278 ? -13.738 14.301 29.132 1.00 26.52 278 ILE B O 1
ATOM 4976 N N . ALA B 1 279 ? -14.035 15.212 31.163 1.00 27.91 279 ALA B N 1
ATOM 4977 C CA . ALA B 1 279 ? -13.098 14.324 31.840 1.00 32.59 279 ALA B CA 1
ATOM 4978 C C . ALA B 1 279 ? -13.517 14.231 33.304 1.00 31.26 279 ALA B C 1
ATOM 4979 O O . ALA B 1 279 ? -14.611 14.664 33.682 1.00 34.71 279 ALA B O 1
ATOM 4981 N N . GLY B 1 280 ? -12.640 13.665 34.129 1.00 34.43 280 GLY B N 1
ATOM 4982 C CA . GLY B 1 280 ? -12.946 13.440 35.527 1.00 34.41 280 GLY B CA 1
ATOM 4983 C C . GLY B 1 280 ? -12.311 14.433 36.480 1.00 45.45 280 GLY B C 1
ATOM 4984 O O . GLY B 1 280 ? -12.680 15.611 36.497 1.00 50.25 280 GLY B O 1
ATOM 4985 N N . ASP B 1 281 ? -11.361 13.970 37.287 1.00 46.20 281 ASP B N 1
ATOM 4986 C CA . ASP B 1 281 ? -10.743 14.809 38.303 1.00 46.03 281 ASP B CA 1
ATOM 4987 C C . ASP B 1 281 ? -9.234 14.598 38.251 1.00 47.58 281 ASP B C 1
ATOM 4988 O O . ASP B 1 281 ? -8.706 13.940 37.350 1.00 46.07 281 ASP B O 1
ATOM 4993 N N . ALA B 1 282 ? -8.535 15.155 39.243 1.00 59.52 282 ALA B N 1
ATOM 4994 C CA . ALA B 1 282 ? -7.084 15.014 39.294 1.00 54.05 282 ALA B CA 1
ATOM 4995 C C . ALA B 1 282 ? -6.666 13.556 39.433 1.00 47.21 282 ALA B C 1
ATOM 4996 O O . ALA B 1 282 ? -5.608 13.162 38.928 1.00 55.47 282 ALA B O 1
ATOM 4998 N N . GLU B 1 283 ? -7.490 12.738 40.090 1.00 51.02 283 GLU B N 1
ATOM 4999 C CA . GLU B 1 283 ? -7.127 11.346 40.327 1.00 56.35 283 GLU B CA 1
ATOM 5000 C C . GLU B 1 283 ? -7.364 10.479 39.097 1.00 58.29 283 GLU B C 1
ATOM 5001 O O . GLU B 1 283 ? -6.532 9.625 38.768 1.00 55.28 283 GLU B O 1
ATOM 5007 N N . ASP B 1 284 ? -8.482 10.686 38.403 1.00 52.49 284 ASP B N 1
ATOM 5008 C CA . ASP B 1 284 ? -8.852 9.838 37.278 1.00 44.02 284 ASP B CA 1
ATOM 5009 C C . ASP B 1 284 ? -9.546 10.691 36.226 1.00 31.81 284 ASP B C 1
ATOM 5010 O O . ASP B 1 284 ? -10.481 11.430 36.546 1.00 33.14 284 ASP B O 1
ATOM 5015 N N . SER B 1 285 ? -9.088 10.587 34.977 1.00 31.37 285 SER B N 1
ATOM 5016 C CA . SER B 1 285 ? -9.634 11.401 33.896 1.00 30.34 285 SER B CA 1
ATOM 5017 C C . SER B 1 285 ? -10.994 10.923 33.397 1.00 31.65 285 SER B C 1
ATOM 5018 O O . SER B 1 285 ? -11.603 11.610 32.570 1.00 31.28 285 SER B O 1
ATOM 5021 N N . ARG B 1 286 ? -11.475 9.772 33.853 1.00 26.73 286 ARG B N 1
ATOM 5022 C CA . ARG B 1 286 ? -12.756 9.232 33.388 1.00 28.25 286 ARG B CA 1
ATOM 5023 C C . ARG B 1 286 ? -13.910 9.819 34.200 1.00 26.10 286 ARG B C 1
ATOM 5024 O O . ARG B 1 286 ? -13.881 9.755 35.437 1.00 29.02 286 ARG B O 1
ATOM 5032 N N . PRO B 1 287 ? -14.942 10.371 33.553 1.00 24.62 287 PRO B N 1
ATOM 5033 C CA . PRO B 1 287 ? -16.081 10.927 34.308 1.00 27.56 287 PRO B CA 1
ATOM 5034 C C . PRO B 1 287 ? -16.844 9.835 35.047 1.00 25.63 287 PRO B C 1
ATOM 5035 O O . PRO B 1 287 ? -17.232 8.826 34.453 1.00 25.41 287 PRO B O 1
ATOM 5039 N N . ALA B 1 288 ? -17.074 10.052 36.345 1.00 27.30 288 ALA B N 1
ATOM 5040 C CA . ALA B 1 288 ? -17.763 9.044 37.147 1.00 25.28 288 ALA B CA 1
ATOM 5041 C C . ALA B 1 288 ? -19.128 8.642 36.592 1.00 24.46 288 ALA B C 1
ATOM 5042 O O . ALA B 1 288 ? -19.416 7.431 36.562 1.00 25.38 288 ALA B O 1
ATOM 5044 N N . PRO B 1 289 ? -20.006 9.553 36.154 1.00 22.78 289 PRO B N 1
ATOM 5045 C CA . PRO B 1 289 ? -21.298 9.074 35.637 1.00 22.38 289 PRO B CA 1
ATOM 5046 C C . PRO B 1 289 ? -21.140 8.226 34.383 1.00 23.78 289 PRO B C 1
ATOM 5047 O O . PRO B 1 289 ? -21.875 7.247 34.204 1.00 23.72 289 PRO B O 1
ATOM 5051 N N . TYR B 1 290 ? -20.176 8.551 33.520 1.00 22.39 290 TYR B N 1
ATOM 5052 C CA . TYR B 1 290 ? -19.986 7.751 32.313 1.00 23.99 290 TYR B CA 1
ATOM 5053 C C . TYR B 1 290 ? -19.402 6.384 32.643 1.00 22.41 290 TYR B C 1
ATOM 5054 O O . TYR B 1 290 ? -19.730 5.392 31.986 1.00 23.71 290 TYR B O 1
ATOM 5063 N N . VAL B 1 291 ? -18.502 6.317 33.633 1.00 23.47 291 VAL B N 1
ATOM 5064 C CA . VAL B 1 291 ? -17.933 5.030 34.032 1.00 24.62 291 VAL B CA 1
ATOM 5065 C C . VAL B 1 291 ? -19.035 4.082 34.486 1.00 23.54 291 VAL B C 1
ATOM 5066 O O . VAL B 1 291 ? -19.062 2.899 34.120 1.00 24.62 291 VAL B O 1
ATOM 5070 N N . LEU B 1 292 ? -19.962 4.589 35.298 1.00 23.79 292 LEU B N 1
ATOM 5071 C CA . LEU B 1 292 ? -21.025 3.736 35.810 1.00 25.34 292 LEU B CA 1
ATOM 5072 C C . LEU B 1 292 ? -21.972 3.293 34.697 1.00 24.50 292 LEU B C 1
ATOM 5073 O O . LEU B 1 292 ? -22.380 2.126 34.648 1.00 26.95 292 LEU B O 1
ATOM 5078 N N . LEU B 1 293 ? -22.319 4.198 33.778 1.00 22.53 293 LEU B N 1
ATOM 5079 C CA . LEU B 1 293 ? -23.202 3.800 32.690 1.00 21.33 293 LEU B CA 1
ATOM 5080 C C . LEU B 1 293 ? -22.500 2.854 31.724 1.00 24.46 293 LEU B C 1
ATOM 5081 O O . LEU B 1 293 ? -23.102 1.881 31.256 1.00 23.88 293 LEU B O 1
ATOM 5086 N N . ASN B 1 294 ? -21.231 3.128 31.403 1.00 24.01 294 ASN B N 1
ATOM 5087 C CA . ASN B 1 294 ? -20.490 2.236 30.519 1.00 23.36 294 ASN B CA 1
ATOM 5088 C C . ASN B 1 294 ? -20.393 0.837 31.110 1.00 25.35 294 ASN B C 1
ATOM 5089 O O . ASN B 1 294 ? -20.470 -0.158 30.381 1.00 28.14 294 ASN B O 1
ATOM 5094 N N . HIS B 1 295 ? -20.228 0.742 32.433 1.00 26.56 295 HIS B N 1
ATOM 5095 C CA . HIS B 1 295 ? -20.182 -0.566 33.080 1.00 26.26 295 HIS B CA 1
ATOM 5096 C C . HIS B 1 295 ? -21.493 -1.323 32.888 1.00 29.03 295 HIS B C 1
ATOM 5097 O O . HIS B 1 295 ? -21.489 -2.528 32.609 1.00 32.56 295 HIS B O 1
ATOM 5104 N N . ALA B 1 296 ? -22.624 -0.624 33.014 1.00 27.47 296 ALA B N 1
ATOM 5105 C CA . ALA B 1 296 ? -23.927 -1.270 32.867 1.00 27.22 296 ALA B CA 1
ATOM 5106 C C . ALA B 1 296 ? -24.205 -1.706 31.432 1.00 30.63 296 ALA B C 1
ATOM 5107 O O . ALA B 1 296 ? -24.940 -2.677 31.216 1.00 31.43 296 ALA B O 1
ATOM 5109 N N . LEU B 1 297 ? -23.643 -1.011 30.443 1.00 27.19 297 LEU B N 1
ATOM 5110 C CA . LEU B 1 297 ? -23.988 -1.243 29.047 1.00 28.98 297 LEU B CA 1
ATOM 5111 C C . LEU B 1 297 ? -22.891 -1.909 28.228 1.00 29.15 297 LEU B C 1
ATOM 5112 O O . LEU B 1 297 ? -23.118 -2.194 27.051 1.00 28.36 297 LEU B O 1
ATOM 5117 N N . LYS B 1 298 ? -21.713 -2.174 28.796 1.00 31.36 298 LYS B N 1
ATOM 5118 C CA . LYS B 1 298 ? -20.633 -2.666 27.947 1.00 30.54 298 LYS B CA 1
ATOM 5119 C C . LYS B 1 298 ? -20.910 -4.055 27.386 1.00 29.96 298 LYS B C 1
ATOM 5120 O O . LYS B 1 298 ? -20.257 -4.459 26.416 1.00 33.36 298 LYS B O 1
ATOM 5126 N N . GLY B 1 299 ? -21.869 -4.784 27.957 1.00 30.95 299 GLY B N 1
ATOM 5127 C CA . GLY B 1 299 ? -22.300 -6.042 27.375 1.00 34.92 299 GLY B CA 1
ATOM 5128 C C . GLY B 1 299 ? -22.949 -5.904 26.014 1.00 40.62 299 GLY B C 1
ATOM 5129 O O . GLY B 1 299 ? -23.028 -6.892 25.276 1.00 35.57 299 GLY B O 1
ATOM 5130 N N . ILE B 1 300 ? -23.415 -4.706 25.659 1.00 29.38 300 ILE B N 1
ATOM 5131 C CA . ILE B 1 300 ? -23.992 -4.467 24.342 1.00 29.56 300 ILE B CA 1
ATOM 5132 C C . ILE B 1 300 ? -23.158 -3.472 23.531 1.00 26.07 300 ILE B C 1
ATOM 5133 O O . ILE B 1 300 ? -23.665 -2.848 22.611 1.00 26.25 300 ILE B O 1
ATOM 5138 N N . ARG B 1 301 ? -21.879 -3.320 23.856 1.00 27.05 301 ARG B N 1
ATOM 5139 C CA . ARG B 1 301 ? -20.997 -2.441 23.099 1.00 25.55 301 ARG B CA 1
ATOM 5140 C C . ARG B 1 301 ? -20.361 -3.202 21.940 1.00 26.14 301 ARG B C 1
ATOM 5141 O O . ARG B 1 301 ? -20.041 -4.388 22.063 1.00 27.62 301 ARG B O 1
ATOM 5149 N N . TYR B 1 302 ? -20.184 -2.518 20.809 1.00 23.86 302 TYR B N 1
ATOM 5150 C CA . TYR B 1 302 ? -19.466 -3.119 19.693 1.00 24.82 302 TYR B CA 1
ATOM 5151 C C . TYR B 1 302 ? -18.067 -3.531 20.135 1.00 27.92 302 TYR B C 1
ATOM 5152 O O . TYR B 1 302 ? -17.385 -2.795 20.852 1.00 28.23 302 TYR B O 1
ATOM 5161 N N . GLU B 1 303 ? -17.644 -4.727 19.717 1.00 27.17 303 GLU B N 1
ATOM 5162 C CA . GLU B 1 303 ? -16.277 -5.152 19.997 1.00 30.14 303 GLU B CA 1
ATOM 5163 C C . GLU B 1 303 ? -15.281 -4.387 19.142 1.00 28.10 303 GLU B C 1
ATOM 5164 O O . GLU B 1 303 ? -14.146 -4.140 19.571 1.00 28.55 303 GLU B O 1
ATOM 5170 N N . THR B 1 304 ? -15.689 -4.013 17.933 1.00 30.00 304 THR B N 1
ATOM 5171 C CA . THR B 1 304 ? -14.899 -3.179 17.044 1.00 27.49 304 THR B CA 1
ATOM 5172 C C . THR B 1 304 ? -15.860 -2.434 16.126 1.00 25.75 304 THR B C 1
ATOM 5173 O O . THR B 1 304 ? -16.943 -2.934 15.808 1.00 27.55 304 THR B O 1
ATOM 5177 N N . ILE B 1 305 ? -15.470 -1.224 15.725 1.00 26.77 305 ILE B N 1
ATOM 5178 C CA . ILE B 1 305 ? -16.196 -0.482 14.703 1.00 27.44 305 ILE B CA 1
ATOM 5179 C C . ILE B 1 305 ? -15.308 -0.142 13.517 1.00 25.70 305 ILE B C 1
ATOM 5180 O O . ILE B 1 305 ? -15.674 0.696 12.688 1.00 26.84 305 ILE B O 1
ATOM 5185 N N . GLY B 1 306 ? -14.163 -0.784 13.411 1.00 25.08 306 GLY B N 1
ATOM 5186 C CA . GLY B 1 306 ? -13.200 -0.391 12.415 1.00 29.31 306 GLY B CA 1
ATOM 5187 C C . GLY B 1 306 ? -12.488 0.883 12.823 1.00 28.64 306 GLY B C 1
ATOM 5188 O O . GLY B 1 306 ? -12.572 1.353 13.960 1.00 29.81 306 GLY B O 1
ATOM 5189 N N . SER B 1 307 ? -11.781 1.456 11.860 1.00 28.28 307 SER B N 1
ATOM 5190 C CA . SER B 1 307 ? -11.028 2.671 12.132 1.00 25.54 307 SER B CA 1
ATOM 5191 C C . SER B 1 307 ? -11.964 3.867 12.284 1.00 24.01 307 SER B C 1
ATOM 5192 O O . SER B 1 307 ? -12.992 3.969 11.606 1.00 28.25 307 SER B O 1
ATOM 5195 N N . LEU B 1 308 ? -11.617 4.754 13.215 1.00 23.64 308 LEU B N 1
ATOM 5196 C CA . LEU B 1 308 ? -12.352 5.996 13.410 1.00 22.58 308 LEU B CA 1
ATOM 5197 C C . LEU B 1 308 ? -11.888 7.095 12.469 1.00 23.57 308 LEU B C 1
ATOM 5198 O O . LEU B 1 308 ? -12.669 7.999 12.149 1.00 25.38 308 LEU B O 1
ATOM 5203 N N . HIS B 1 309 ? -10.636 7.024 12.020 1.00 22.46 309 HIS B N 1
ATOM 5204 C CA . HIS B 1 309 ? -9.991 8.053 11.219 1.00 21.25 309 HIS B CA 1
ATOM 5205 C C . HIS B 1 309 ? -9.427 7.442 9.942 1.00 27.24 309 HIS B C 1
ATOM 5206 O O . HIS B 1 309 ? -9.337 6.222 9.797 1.00 27.07 309 HIS B O 1
ATOM 5213 N N . GLY B 1 310 ? -9.036 8.306 9.012 1.00 24.83 310 GLY B N 1
ATOM 5214 C CA . GLY B 1 310 ? -8.281 7.877 7.852 1.00 26.58 310 GLY B CA 1
ATOM 5215 C C . GLY B 1 310 ? -6.853 7.500 8.216 1.00 31.60 310 GLY B C 1
ATOM 5216 O O . GLY B 1 310 ? -6.407 7.617 9.358 1.00 30.27 310 GLY B O 1
ATOM 5217 N N . GLY B 1 311 ? -6.120 7.036 7.206 1.00 30.70 311 GLY B N 1
ATOM 5218 C CA . GLY B 1 311 ? -4.742 6.630 7.425 1.00 32.74 311 GLY B CA 1
ATOM 5219 C C . GLY B 1 311 ? -3.808 7.812 7.618 1.00 33.60 311 GLY B C 1
ATOM 5220 O O . GLY B 1 311 ? -4.060 8.924 7.156 1.00 33.18 311 GLY B O 1
ATOM 5221 N N . SER B 1 312 ? -2.704 7.558 8.319 1.00 31.84 312 SER B N 1
ATOM 5222 C CA . SER B 1 312 ? -1.704 8.588 8.561 1.00 33.71 312 SER B CA 1
ATOM 5223 C C . SER B 1 312 ? -0.844 8.803 7.322 1.00 38.43 312 SER B C 1
ATOM 5224 O O . SER B 1 312 ? -0.400 7.847 6.679 1.00 43.35 312 SER B O 1
ATOM 5227 N N . HIS B 1 313 ? -0.600 10.072 6.993 1.00 32.07 313 HIS B N 1
ATOM 5228 C CA . HIS B 1 313 ? 0.149 10.417 5.788 1.00 39.86 313 HIS B CA 1
ATOM 5229 C C . HIS B 1 313 ? 1.639 10.592 6.056 1.00 43.08 313 HIS B C 1
ATOM 5230 O O . HIS B 1 313 ? 2.473 10.035 5.333 1.00 45.83 313 HIS B O 1
ATOM 5237 N N . ASP B 1 314 ? 1.983 11.381 7.070 1.00 33.74 314 ASP B N 1
ATOM 5238 C CA . ASP B 1 314 ? 3.365 11.768 7.340 1.00 33.95 314 ASP B CA 1
ATOM 5239 C C . ASP B 1 314 ? 3.603 11.794 8.846 1.00 38.00 314 ASP B C 1
ATOM 5240 O O . ASP B 1 314 ? 4.127 12.758 9.406 1.00 54.81 314 ASP B O 1
ATOM 5245 N N . GLY B 1 315 ? 3.199 10.719 9.521 1.00 34.95 315 GLY B N 1
ATOM 5246 C CA . GLY B 1 315 ? 3.477 10.546 10.928 1.00 32.99 315 GLY B CA 1
ATOM 5247 C C . GLY B 1 315 ? 2.457 11.137 11.875 1.00 35.20 315 GLY B C 1
ATOM 5248 O O . GLY B 1 315 ? 2.670 11.091 13.092 1.00 38.70 315 GLY B O 1
ATOM 5249 N N . GLU B 1 316 ? 1.359 11.689 11.369 1.00 39.38 316 GLU B N 1
ATOM 5250 C CA . GLU B 1 316 ? 0.399 12.306 12.268 1.00 37.13 316 GLU B CA 1
ATOM 5251 C C . GLU B 1 316 ? -0.450 11.247 12.968 1.00 30.68 316 GLU B C 1
ATOM 5252 O O . GLU B 1 316 ? -0.580 10.106 12.513 1.00 28.90 316 GLU B O 1
ATOM 5258 N N . LEU B 1 317 ? -1.033 11.653 14.095 1.00 26.37 317 LEU B N 1
ATOM 5259 C CA . LEU B 1 317 ? -1.837 10.762 14.920 1.00 26.84 317 LEU B CA 1
ATOM 5260 C C . LEU B 1 317 ? -3.179 10.470 14.254 1.00 26.96 317 LEU B C 1
ATOM 5261 O O . LEU B 1 317 ? -3.847 11.383 13.757 1.00 30.26 317 LEU B O 1
ATOM 5266 N N . ARG B 1 318 ? -3.568 9.194 14.229 1.00 22.55 318 ARG B N 1
ATOM 5267 C CA . ARG B 1 318 ? -4.865 8.783 13.695 1.00 24.15 318 ARG B CA 1
ATOM 5268 C C . ARG B 1 318 ? -5.386 7.606 14.503 1.00 26.15 318 ARG B C 1
ATOM 5269 O O . ARG B 1 318 ? -4.640 6.664 14.779 1.00 26.80 318 ARG B O 1
ATOM 5277 N N . LEU B 1 319 ? -6.674 7.637 14.845 1.00 21.47 319 LEU B N 1
ATOM 5278 C CA . LEU B 1 319 ? -7.283 6.520 15.566 1.00 23.00 319 LEU B CA 1
ATOM 5279 C C . LEU B 1 319 ? -7.720 5.470 14.554 1.00 25.93 319 LEU B C 1
ATOM 5280 O O . LEU B 1 319 ? -8.852 5.472 14.065 1.00 25.28 319 LEU B O 1
ATOM 5285 N N . VAL B 1 320 ? -6.805 4.555 14.243 1.00 27.40 320 VAL B N 1
ATOM 5286 C CA . VAL B 1 320 ? -7.042 3.468 13.307 1.00 27.38 320 VAL B CA 1
ATOM 5287 C C . VAL B 1 320 ? -6.736 2.148 14.002 1.00 28.20 320 VAL B C 1
ATOM 5288 O O . VAL B 1 320 ? -5.984 2.089 14.979 1.00 28.28 320 VAL B O 1
ATOM 5292 N N . GLY B 1 321 ? -7.326 1.080 13.469 1.00 30.67 321 GLY B N 1
ATOM 5293 C CA . GLY B 1 321 ? -7.036 -0.279 13.891 1.00 34.40 321 GLY B CA 1
ATOM 5294 C C . GLY B 1 321 ? -7.078 -0.530 15.384 1.00 34.69 321 GLY B C 1
ATOM 5295 O O . GLY B 1 321 ? -8.112 -0.327 16.027 1.00 28.88 321 GLY B O 1
ATOM 5296 N N . TRP B 1 322 ? -5.947 -0.970 15.941 1.00 32.46 322 TRP B N 1
ATOM 5297 C CA . TRP B 1 322 ? -5.888 -1.318 17.358 1.00 30.86 322 TRP B CA 1
ATOM 5298 C C . TRP B 1 322 ? -6.269 -0.135 18.239 1.00 28.07 322 TRP B C 1
ATOM 5299 O O . TRP B 1 322 ? -6.948 -0.304 19.258 1.00 26.62 322 TRP B O 1
ATOM 5310 N N . ALA B 1 323 ? -5.843 1.073 17.861 1.00 28.51 323 ALA B N 1
ATOM 5311 C CA . ALA B 1 323 ? -6.095 2.237 18.704 1.00 28.12 323 ALA B CA 1
ATOM 5312 C C . ALA B 1 323 ? -7.579 2.577 18.739 1.00 24.24 323 ALA B C 1
ATOM 5313 O O . ALA B 1 323 ? -8.096 3.015 19.773 1.00 23.13 323 ALA B O 1
ATOM 5315 N N . ALA B 1 324 ? -8.278 2.389 17.618 1.00 24.58 324 ALA B N 1
ATOM 5316 C CA . ALA B 1 324 ? -9.725 2.599 17.610 1.00 23.70 324 ALA B CA 1
ATOM 5317 C C . ALA B 1 324 ? -10.429 1.593 18.513 1.00 25.20 324 ALA B C 1
ATOM 5318 O O . ALA B 1 324 ? -11.318 1.961 19.293 1.00 24.49 324 ALA B O 1
ATOM 5320 N N . ASP B 1 325 ? -10.030 0.319 18.435 1.00 23.85 325 ASP B N 1
ATOM 5321 C CA . ASP B 1 325 ? -10.595 -0.691 19.322 1.00 24.88 325 ASP B CA 1
ATOM 5322 C C . ASP B 1 325 ? -10.352 -0.338 20.784 1.00 25.58 325 ASP B C 1
ATOM 5323 O O . ASP B 1 325 ? -11.229 -0.539 21.633 1.00 25.54 325 ASP B O 1
ATOM 5328 N N .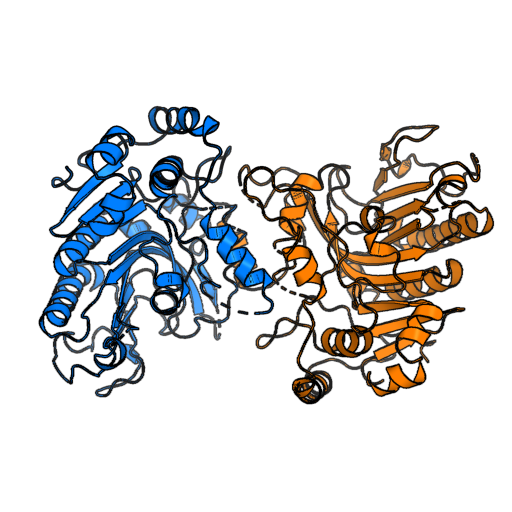 GLN B 1 326 ? -9.162 0.185 21.099 1.00 25.65 326 GLN B N 1
ATOM 5329 C CA . GLN B 1 326 ? -8.873 0.571 22.476 1.00 26.03 326 GLN B CA 1
ATOM 5330 C C . GLN B 1 326 ? -9.716 1.763 22.908 1.00 26.94 326 GLN B C 1
ATOM 5331 O O . GLN B 1 326 ? -10.160 1.830 24.061 1.00 24.58 326 GLN B O 1
ATOM 5337 N N . TRP B 1 327 ? -9.954 2.708 21.996 1.00 21.84 327 TRP B N 1
ATOM 5338 C CA . TRP B 1 327 ? -10.792 3.856 22.330 1.00 22.81 327 TRP B CA 1
ATOM 5339 C C . TRP B 1 327 ? -12.175 3.418 22.809 1.00 21.66 327 TRP B C 1
ATOM 5340 O O . TRP B 1 327 ? -12.740 4.018 23.733 1.00 21.72 327 TRP B O 1
ATOM 5351 N N . LEU B 1 328 ? -12.731 2.365 22.201 1.00 21.39 328 LEU B N 1
ATOM 5352 C CA . LEU B 1 328 ? -14.049 1.879 22.605 1.00 21.68 328 LEU B CA 1
ATOM 5353 C C . LEU B 1 328 ? -14.083 1.481 24.074 1.00 19.52 328 LEU B C 1
ATOM 5354 O O . LEU B 1 328 ? -15.139 1.569 24.720 1.00 21.27 328 LEU B O 1
ATOM 5359 N N . LYS B 1 329 ? -12.947 1.036 24.610 1.00 21.94 329 LYS B N 1
ATOM 5360 C CA . LYS B 1 329 ? -12.840 0.511 25.966 1.00 26.14 329 LYS B CA 1
ATOM 5361 C C . LYS B 1 329 ? -12.389 1.552 26.981 1.00 21.15 329 LYS B C 1
ATOM 5362 O O . LYS B 1 329 ? -12.113 1.191 28.130 1.00 26.74 329 LYS B O 1
ATOM 5368 N N . ARG B 1 330 ? -12.318 2.829 26.597 1.00 22.07 330 ARG B N 1
ATOM 5369 C CA . ARG B 1 330 ? -11.633 3.825 27.420 1.00 21.31 330 ARG B CA 1
ATOM 5370 C C . ARG B 1 330 ? -12.272 4.039 28.788 1.00 25.86 330 ARG B C 1
ATOM 5371 O O . ARG B 1 330 ? -11.586 4.503 29.706 1.00 29.03 330 ARG B O 1
ATOM 5379 N N . LEU B 1 331 ? -13.547 3.715 28.958 1.00 21.54 331 LEU B N 1
ATOM 5380 C CA . LEU B 1 331 ? -14.226 3.934 30.226 1.00 20.55 331 LEU B CA 1
ATOM 5381 C C . LEU B 1 331 ? -14.297 2.687 31.105 1.00 26.24 331 LEU B C 1
ATOM 5382 O O . LEU B 1 331 ? -14.800 2.769 32.234 1.00 25.51 331 LEU B O 1
ATOM 5387 N N . ASP B 1 332 ? -13.814 1.542 30.621 1.00 25.07 332 ASP B N 1
ATOM 5388 C CA . ASP B 1 332 ? -13.945 0.287 31.356 1.00 26.08 332 ASP B CA 1
ATOM 5389 C C . ASP B 1 332 ? -13.172 0.320 32.670 1.00 28.96 332 ASP B C 1
ATOM 5390 O O . ASP B 1 332 ? -12.062 0.855 32.746 1.00 30.00 332 ASP B O 1
ATOM 5395 N N . VAL B 1 333 ? -13.767 -0.277 33.706 1.00 28.65 333 VAL B N 1
ATOM 5396 C CA . VAL B 1 333 ? -13.146 -0.448 35.015 1.00 33.18 333 VAL B CA 1
ATOM 5397 C C . VAL B 1 333 ? -13.404 -1.877 35.484 1.00 34.42 333 VAL B C 1
ATOM 5398 O O . VAL B 1 333 ? -14.219 -2.603 34.915 1.00 37.37 333 VAL B O 1
ATOM 5402 N N . GLU B 1 334 ? -12.692 -2.279 36.538 1.00 40.71 334 GLU B N 1
ATOM 5403 C CA . GLU B 1 334 ? -12.915 -3.592 37.136 1.00 37.29 334 GLU B CA 1
ATOM 5404 C C . GLU B 1 334 ? -14.178 -3.584 37.989 1.00 41.36 334 GLU B C 1
ATOM 5405 O O . GLU B 1 334 ? -14.508 -2.577 38.622 1.00 44.00 334 GLU B O 1
ATOM 5411 N N . ASP B 1 335 ? -14.880 -4.725 38.000 1.00 39.64 335 ASP B N 1
ATOM 5412 C CA . ASP B 1 335 ? -16.099 -4.867 38.797 1.00 44.71 335 ASP B CA 1
ATOM 5413 C C . ASP B 1 335 ? -15.879 -4.455 40.246 1.00 44.97 335 ASP B C 1
ATOM 5414 O O . ASP B 1 335 ? -16.750 -3.831 40.864 1.00 42.41 335 ASP B O 1
ATOM 5419 N N . SER B 1 336 ? -14.721 -4.804 40.807 1.00 45.87 336 SER B N 1
ATOM 5420 C CA . SER B 1 336 ? -14.455 -4.545 42.216 1.00 45.06 336 SER B CA 1
ATOM 5421 C C . SER B 1 336 ? -14.356 -3.059 42.533 1.00 44.83 336 SER B C 1
ATOM 5422 O O . SER B 1 336 ? -14.498 -2.678 43.699 1.00 46.18 336 SER B O 1
ATOM 5425 N N . GLU B 1 337 ? -14.136 -2.209 41.531 1.00 39.84 337 GLU B N 1
ATOM 5426 C CA . GLU B 1 337 ? -13.975 -0.779 41.759 1.00 37.27 337 GLU B CA 1
ATOM 5427 C C . GLU B 1 337 ? -15.283 -0.008 41.652 1.00 33.69 337 GLU B C 1
ATOM 5428 O O . GLU B 1 337 ? -15.290 1.204 41.888 1.00 35.25 337 GLU B O 1
ATOM 5434 N N . ILE B 1 338 ? -16.383 -0.678 41.316 1.00 33.74 338 ILE B N 1
ATOM 5435 C CA . ILE B 1 338 ? -17.652 0.026 41.129 1.00 36.48 338 ILE B CA 1
ATOM 5436 C C . ILE B 1 338 ? -18.116 0.729 42.402 1.00 33.76 338 ILE B C 1
ATOM 5437 O O . ILE B 1 338 ? -18.489 1.911 42.324 1.00 32.88 338 ILE B O 1
ATOM 5442 N N . PRO B 1 339 ? -18.106 0.097 43.588 1.00 38.65 339 PRO B N 1
ATOM 5443 C CA . PRO B 1 339 ? -18.520 0.847 44.789 1.00 38.03 339 PRO B CA 1
ATOM 5444 C C . PRO B 1 339 ? -17.735 2.129 45.005 1.00 35.52 339 PRO B C 1
ATOM 5445 O O . PRO B 1 339 ? -18.318 3.136 45.424 1.00 37.61 339 PRO B O 1
ATOM 5449 N N . ARG B 1 340 ? -16.432 2.130 44.709 1.00 34.11 340 ARG B N 1
ATOM 5450 C CA . ARG B 1 340 ? -15.654 3.358 44.849 1.00 33.86 340 ARG B CA 1
ATOM 5451 C C . ARG B 1 340 ? -16.140 4.425 43.873 1.00 37.74 340 ARG B C 1
ATOM 5452 O O . ARG B 1 340 ? -16.181 5.615 44.211 1.00 33.78 340 ARG B O 1
ATOM 5460 N N . TRP B 1 341 ? -16.525 4.016 42.661 1.00 35.16 341 TRP B N 1
ATOM 5461 C CA . TRP B 1 341 ? -17.064 4.972 41.695 1.00 28.19 341 TRP B CA 1
ATOM 5462 C C . TRP B 1 341 ? -18.439 5.476 42.123 1.00 34.35 341 TRP B C 1
ATOM 5463 O O . TRP B 1 341 ? -18.772 6.646 41.895 1.00 33.90 341 TRP B O 1
ATOM 5474 N N . CYS B 1 342 ? -19.249 4.611 42.748 1.00 32.54 342 CYS B N 1
ATOM 5475 C CA . CYS B 1 342 ? -20.518 5.052 43.324 1.00 32.63 342 CYS B CA 1
ATOM 5476 C C . CYS B 1 342 ? -20.299 6.101 44.406 1.00 36.38 342 CYS B C 1
ATOM 5477 O O . CYS B 1 342 ? -21.077 7.057 44.520 1.00 35.25 342 CYS B O 1
ATOM 5480 N N . ASP B 1 343 ? -19.268 5.916 45.236 1.00 35.90 343 ASP B N 1
ATOM 5481 C CA . ASP B 1 343 ? -18.979 6.890 46.285 1.00 35.50 343 ASP B CA 1
ATOM 5482 C C . ASP B 1 343 ? -18.502 8.208 45.692 1.00 35.10 343 ASP B C 1
ATOM 5483 O O . ASP B 1 343 ? -18.872 9.285 46.176 1.00 36.06 343 ASP B O 1
ATOM 5488 N N . LYS B 1 344 ? -17.680 8.142 44.642 1.00 36.92 344 LYS B N 1
ATOM 5489 C CA . LYS B 1 344 ? -17.190 9.361 44.011 1.00 38.11 344 LYS B CA 1
ATOM 5490 C C . LYS B 1 344 ? -18.337 10.148 43.386 1.00 39.30 344 LYS B C 1
ATOM 5491 O O . LYS B 1 344 ? -18.371 11.383 43.466 1.00 34.86 344 LYS B O 1
ATOM 5497 N N . LEU B 1 345 ? -19.289 9.442 42.769 1.00 32.21 345 LEU B N 1
ATOM 5498 C CA . LEU B 1 345 ? -20.484 10.079 42.228 1.00 34.26 345 LEU B CA 1
ATOM 5499 C C . LEU B 1 345 ? -21.193 10.921 43.285 1.00 34.41 345 LEU B C 1
ATOM 5500 O O . LEU B 1 345 ? -21.456 12.110 43.079 1.00 34.51 345 LEU B O 1
ATOM 5505 N N . LEU B 1 346 ? -21.501 10.321 44.434 1.00 37.28 346 LEU B N 1
ATOM 5506 C CA . LEU B 1 346 ? -22.337 11.009 45.413 1.00 43.21 346 LEU B CA 1
ATOM 5507 C C . LEU B 1 346 ? -21.595 12.135 46.125 1.00 41.67 346 LEU B C 1
ATOM 5508 O O . LEU B 1 346 ? -22.218 13.128 46.518 1.00 45.95 346 LEU B O 1
ATOM 5513 N N . SER B 1 347 ? -20.283 12.011 46.305 1.00 41.94 347 SER B N 1
ATOM 5514 C CA . SER B 1 347 ? -19.562 13.011 47.081 1.00 42.91 347 SER B CA 1
ATOM 5515 C C . SER B 1 347 ? -19.096 14.196 46.248 1.00 46.42 347 SER B C 1
ATOM 5516 O O . SER B 1 347 ? -19.013 15.313 46.771 1.00 53.79 347 SER B O 1
ATOM 5519 N N . ALA B 1 348 ? -18.802 13.992 44.965 1.00 34.72 348 ALA B N 1
ATOM 5520 C CA . ALA B 1 348 ? -18.142 15.013 44.168 1.00 40.55 348 ALA B CA 1
ATOM 5521 C C . ALA B 1 348 ? -18.988 15.554 43.028 1.00 36.31 348 ALA B C 1
ATOM 5522 O O . ALA B 1 348 ? -18.637 16.598 42.468 1.00 41.64 348 ALA B O 1
ATOM 5524 N N . GLU B 1 349 ? -20.087 14.888 42.671 1.00 30.70 349 GLU B N 1
ATOM 5525 C CA . GLU B 1 349 ? -20.775 15.313 41.464 1.00 28.93 349 GLU B CA 1
ATOM 5526 C C . GLU B 1 349 ? -22.131 15.927 41.778 1.00 32.46 349 GLU B C 1
ATOM 5527 O O . GLU B 1 349 ? -22.853 15.429 42.651 1.00 34.37 349 GLU B O 1
ATOM 5533 N N . PRO B 1 350 ? -22.502 16.999 41.077 1.00 33.75 350 PRO B N 1
ATOM 5534 C CA . PRO B 1 350 ? -23.796 17.642 41.336 1.00 34.00 350 PRO B CA 1
ATOM 5535 C C . PRO B 1 350 ? -24.959 16.715 41.017 1.00 32.29 350 PRO B C 1
ATOM 5536 O O . PRO B 1 350 ? -24.903 15.906 40.088 1.00 34.08 350 PRO B O 1
ATOM 5540 N N . TYR B 1 351 ? -26.027 16.853 41.801 1.00 30.13 351 TYR B N 1
ATOM 5541 C CA . TYR B 1 351 ? -27.226 16.043 41.656 1.00 29.16 351 TYR B CA 1
ATOM 5542 C C . TYR B 1 351 ? -28.146 16.600 40.570 1.00 29.58 351 TYR B C 1
ATOM 5543 O O . TYR B 1 351 ? -28.133 17.792 40.253 1.00 31.35 351 TYR B O 1
ATOM 5552 N N . LEU B 1 352 ? -28.981 15.719 40.028 1.00 28.43 352 LEU B N 1
ATOM 5553 C CA . LEU B 1 352 ? -30.026 16.150 39.107 1.00 27.91 352 LEU B CA 1
ATOM 5554 C C . LEU B 1 352 ? -31.098 16.940 39.845 1.00 32.95 352 LEU B C 1
ATOM 5555 O O . LEU B 1 352 ? -31.462 16.616 40.981 1.00 34.17 352 LEU B O 1
ATOM 5560 N N . ASP B 1 353 ? -31.618 17.975 39.192 1.00 27.64 353 ASP B N 1
ATOM 5561 C CA . ASP B 1 353 ? -32.725 18.741 39.753 1.00 32.09 353 ASP B CA 1
ATOM 5562 C C . ASP B 1 353 ? -33.538 19.335 38.606 1.00 29.86 353 ASP B C 1
ATOM 5563 O O . ASP B 1 353 ? -33.323 19.014 37.432 1.00 28.57 353 ASP B O 1
ATOM 5568 N N . ALA B 1 354 ? -34.485 20.210 38.949 1.00 34.30 354 ALA B N 1
ATOM 5569 C CA . ALA B 1 354 ? -35.361 20.798 37.943 1.00 31.12 354 ALA B CA 1
ATOM 5570 C C . ALA B 1 354 ? -34.631 21.739 36.993 1.00 30.50 354 ALA B C 1
ATOM 5571 O O . ALA B 1 354 ? -35.186 22.079 35.944 1.00 35.59 354 ALA B O 1
ATOM 5573 N N . THR B 1 355 ? -33.416 22.169 37.324 1.00 29.50 355 THR B N 1
ATOM 5574 C CA . THR B 1 355 ? -32.678 23.076 36.456 1.00 32.20 355 THR B CA 1
ATOM 5575 C C . THR B 1 355 ? -31.871 22.362 35.383 1.00 30.31 355 THR B C 1
ATOM 5576 O O . THR B 1 355 ? -31.432 23.019 34.434 1.00 32.14 355 THR B O 1
ATOM 5580 N N . ASN B 1 356 ? -31.655 21.048 35.497 1.00 25.84 356 ASN B N 1
ATOM 5581 C CA . ASN B 1 356 ? -30.775 20.363 34.553 1.00 21.88 356 ASN B CA 1
ATOM 5582 C C . ASN B 1 356 ? -31.374 19.079 33.980 1.00 24.24 356 ASN B C 1
ATOM 5583 O O . ASN B 1 356 ? -30.678 18.353 33.257 1.00 25.02 356 ASN B O 1
ATOM 5588 N N . THR B 1 357 ? -32.649 18.797 34.246 1.00 23.83 357 THR B N 1
ATOM 5589 C CA . THR B 1 357 ? -33.365 17.685 33.636 1.00 24.15 357 THR B CA 1
ATOM 5590 C C . THR B 1 357 ? -34.678 18.205 33.073 1.00 26.66 357 THR B C 1
ATOM 5591 O O . THR B 1 357 ? -35.144 19.285 33.447 1.00 26.31 357 THR B O 1
ATOM 5595 N N . LEU B 1 358 ? -35.283 17.412 32.168 1.00 22.78 358 LEU B N 1
ATOM 5596 C CA . LEU B 1 358 ? -36.628 17.741 31.704 1.00 21.94 358 LEU B CA 1
ATOM 5597 C C . LEU B 1 358 ? -37.662 17.221 32.700 1.00 22.21 358 LEU B C 1
ATOM 5598 O O . LEU B 1 358 ? -37.473 16.157 33.296 1.00 25.36 358 LEU B O 1
ATOM 5603 N N . PRO B 1 359 ? -38.764 17.947 32.891 1.00 26.66 359 PRO B N 1
ATOM 5604 C CA . PRO B 1 359 ? -39.795 17.480 33.831 1.00 32.22 359 PRO B CA 1
ATOM 5605 C C . PRO B 1 359 ? -40.374 16.114 33.490 1.00 29.01 359 PRO B C 1
ATOM 5606 O O . PRO B 1 359 ? -40.896 15.442 34.386 1.00 34.85 359 PRO B O 1
ATOM 5610 N N . GLU B 1 360 ? -40.288 15.669 32.241 1.00 29.79 360 GLU B N 1
ATOM 5611 C CA . GLU B 1 360 ? -40.884 14.398 31.856 1.00 28.82 360 GLU B CA 1
ATOM 5612 C C . GLU B 1 360 ? -40.018 13.196 32.212 1.00 26.93 360 GLU B C 1
ATOM 5613 O O . GLU B 1 360 ? -40.386 12.070 31.852 1.00 31.74 360 GLU B O 1
ATOM 5619 N N . ARG B 1 361 ? -38.890 13.396 32.898 1.00 25.88 361 ARG B N 1
ATOM 5620 C CA . ARG B 1 361 ? -38.078 12.260 33.309 1.00 23.87 361 ARG B CA 1
ATOM 5621 C C . ARG B 1 361 ? -38.941 11.283 34.092 1.00 30.47 361 ARG B C 1
ATOM 5622 O O . ARG B 1 361 ? -39.869 11.680 34.798 1.00 32.62 361 ARG B O 1
ATOM 5630 N N . LEU B 1 362 ? -38.674 9.996 33.919 1.00 27.23 362 LEU B N 1
ATOM 5631 C CA . LEU B 1 362 ? -39.346 9.015 34.748 1.00 35.30 362 LEU B CA 1
ATOM 5632 C C . LEU B 1 362 ? -39.169 9.394 36.212 1.00 43.23 362 LEU B C 1
ATOM 5633 O O . LEU B 1 362 ? -38.054 9.603 36.668 1.00 39.18 362 LEU B O 1
#

Organism: Pseudomonas aeruginosa (strain ATCC 15692 / DSM 22644 / CIP 104116 / JCM 14847 / LMG 12228 / 1C / PRS 101 / PAO1) (NCBI:txid208964)

Sequence (693 aa):
PFDLAAELAKQPHLLEIAGEDYIGAVLCLRGTLYFKKAHTPLVRESLCQCFDEFERLAEPHLTWLWREEPAQGKPLTAYRDTQPLREGADEDDHLSFCYTSGKKSRDAGAWLFDIYGKRSWQAKGHDLSVLEFSVPLLYQERQPLDFLQLFIDFARRLEPEQGYAGHAYNLSPTSWDNDEPSEAFAARPGLDVGTACLLANTPEFKPTRIKTVSWLTLLNNERLALAGGLDALRAQLPSSHFAFYRYGDGVVIQAGAYPYIAGDAEDSRPAPYVLLNHALKGIRYETIGSLHELRLVGWAADQWLKRLDVEDSEIPRWCCDKLLSAEPYLDATNTLPERLEQPFDLAAELAKQPHLLEIAGNLLKSGPEDYIGAVLCLRGTLYFKKAHTPLVRESLCQCFDEFERLAEPHLTWLWREEPAQGKPLTAYRDTQPLREGADEDDHLSFCYTSGKKSRDAGAWLFDIYGKRSWQAKGHDLSVLEFSVPLLYQERQPLDFLQLFIDFARRLEPEQGYAGHAYNLSPTSWDNDEPSEAFAARPGLDVGTACLLANTPEFKPTRIKTVSWLTLLNNERLALAGGLDALRAQLPSSHFAFYRYGDGVVIQAGAYPYIAGDAEDSRPAPYVLLNHALKGIRYETIGSLHGGSHDGELRLVGWAADQWLKRLDVEDSEIPRWCDKLLSAEPYLDATNTLPERL

Solvent-accessible surface area: 29007 Å² total

Secondary structure (DSSP, 8-state):
-TTHHHHHHH-TTTTEEE----EEEEEEEEEEEEEE-TTSHHHHHHHHHHHHHHHHHHTTT--EEE-SS-SSS-SEEEGGGPPPTT----TTSPEEEEEE--SSTTS--SSEEEEEE--HHHH----EEEEEEEE-HHHHHHSTTHHHHHHHHHHHHH--SEEEEEEEEEEPSS--SSS---TT------SB-S-HHHHTTSGGG-SS-BS---SEEEEEHHHHHHTT-HHHHHHHS-TTTEEEEEETTEEEEEESSS--S---SS-SS-HHHHHHHHHHGGGB-S--------HHHHHHHHHHTTTT---GGGHHHHHHHHHHHSPPP-TTTS-TT--/--HHHHHHHHHH-S--SEEEET------EEEEEEEEEEEEEEEES-TTSHHHHHHHHHHHHHHHHHHTTT--EEE-SS-SSS-SEEEGGGPPPTT----TTSPEEEEEE--SSTTS--S-EEEEEE--HHHH-----EEEEEEE-HHHHHHSTTHHHHHHHHHHHHH--SEEEEEEEEEEPTTTHHHHHHHHH-------B-S-HHHHTTSGGG-SS-BS---SEEEEEHHHHHHTT-HHHHHTTS-TTTEEEEEETTEEEEEESSS--S---SS-SS-HHHHHHHHHHGGGB-S----SS---SSS-----HHHHHHHHTTT---GGGHHHHHHHHHHHSPPP-TTTS-TT--

B-factor: mean 33.89, std 15.03, range [13.35, 101.04]